Protein AF-A0A2J7VE78-F1 (afdb_monomer_lite)

pLDDT: mean 74.03, std 18.69, range [26.06, 95.62]

Secondary structure (DSSP, 8-state):
--------SS-S-S--PPPHHHHHHHHHTT--TT-EEEEEHHHH-STTT-TTTEEEE--SS--EEEE-EEESSSEEEEE-EEETTEEEEEEEEEE--TT-TT--EEEEEEESTT---TTSEEEGGG--HHHHHHHHH-HHHHTT-HHHHHHHHHHHHHHHHHHHHHHHHHHHHHHHHHHTTSS-HHHHHHHHHHHHHHHHHHTTTPPPPPTT-HHHHHHHHHHHHHHHS-HHHHHHHHHHHHHHTT--EEEEEEETTTEEEEEEPPPGGG---SSS---EEEEEEEEEESEEEEEEEEEEE-BSS--TTEEEEEE-GGGGGG-BSS--SS-HHHHHHHHHHHHHHHHHHHHHB-STTT-B-TTHHHHHHHHHHHHHHT--SSS--EEEEEEEEEEEEEEEEEETTTTEEEEEEEEEEEEEEEHHHHHHHHS-HHHHHHHHHHHHHH-S-HHHHHHHHHSPPPTT-SSSSTTS-SEEEEEEGGGS-S-SSEEEEE------S-SS----------HHHHHHHHHHTT--SS--S--PPPS-EEE-GGG--SS-THHHHHHHTTSSS--

Structure (mmCIF, N/CA/C/O backbone):
data_AF-A0A2J7VE78-F1
#
_entry.id   AF-A0A2J7VE78-F1
#
loop_
_atom_site.group_PDB
_atom_site.id
_atom_site.type_symbol
_atom_site.label_atom_id
_atom_site.label_alt_id
_atom_site.label_comp_id
_atom_site.label_asym_id
_atom_site.label_entity_id
_atom_site.label_seq_id
_atom_site.pdbx_PDB_ins_code
_atom_site.Cartn_x
_atom_site.Cartn_y
_atom_site.Cartn_z
_atom_site.occupancy
_atom_site.B_iso_or_equiv
_atom_site.auth_seq_id
_atom_site.auth_comp_id
_atom_site.auth_asym_id
_atom_site.auth_atom_id
_atom_site.pdbx_PDB_model_num
ATOM 1 N N . MET A 1 1 ? 6.097 7.146 68.932 1.00 36.12 1 MET A N 1
ATOM 2 C CA . MET A 1 1 ? 6.365 6.759 67.530 1.00 36.12 1 MET A CA 1
ATOM 3 C C . MET A 1 1 ? 5.337 5.720 67.137 1.00 36.12 1 MET A C 1
ATOM 5 O O . MET A 1 1 ? 5.307 4.661 67.744 1.00 36.12 1 MET A O 1
ATOM 9 N N . ARG A 1 2 ? 4.430 6.068 66.224 1.00 31.89 2 ARG A N 1
ATOM 10 C CA . ARG A 1 2 ? 3.389 5.168 65.722 1.00 31.89 2 ARG A CA 1
ATOM 11 C C . ARG A 1 2 ? 4.000 4.462 64.512 1.00 31.89 2 ARG A C 1
ATOM 13 O O . ARG A 1 2 ? 4.273 5.130 63.520 1.00 31.89 2 ARG A O 1
ATOM 20 N N . PHE A 1 3 ? 4.314 3.175 64.642 1.00 32.91 3 PHE A N 1
ATOM 21 C CA . PHE A 1 3 ? 4.705 2.356 63.498 1.00 32.91 3 PHE A CA 1
ATOM 22 C C . PHE A 1 3 ? 3.530 2.352 62.515 1.00 32.91 3 PHE A C 1
ATOM 24 O O . PHE A 1 3 ? 2.415 1.988 62.884 1.00 32.91 3 PHE A O 1
ATOM 31 N N . ILE A 1 4 ? 3.768 2.849 61.304 1.00 40.47 4 ILE A N 1
ATOM 32 C CA . ILE A 1 4 ? 2.880 2.632 60.164 1.00 40.47 4 ILE A CA 1
ATOM 33 C C . ILE A 1 4 ? 3.152 1.184 59.762 1.00 40.47 4 ILE A C 1
ATOM 35 O O . ILE A 1 4 ? 4.272 0.880 59.362 1.00 40.47 4 ILE A O 1
ATOM 39 N N . GLY A 1 5 ? 2.187 0.295 59.997 1.00 37.88 5 GLY A N 1
ATOM 40 C CA . GLY A 1 5 ? 2.287 -1.097 59.572 1.00 37.88 5 GLY A CA 1
ATOM 41 C C . GLY A 1 5 ? 2.373 -1.170 58.051 1.00 37.88 5 GLY A C 1
ATOM 42 O O . GLY A 1 5 ? 1.597 -0.507 57.360 1.00 37.88 5 GLY A O 1
ATOM 43 N N . ASP A 1 6 ? 3.344 -1.935 57.557 1.00 41.72 6 ASP A N 1
ATOM 44 C CA . ASP A 1 6 ? 3.349 -2.463 56.197 1.00 41.72 6 ASP A CA 1
ATOM 45 C C . ASP A 1 6 ? 2.152 -3.414 56.059 1.00 41.72 6 ASP A C 1
ATOM 47 O O . ASP A 1 6 ? 2.233 -4.588 56.413 1.00 41.72 6 ASP A O 1
ATOM 51 N N . ASP A 1 7 ? 1.025 -2.890 55.577 1.00 37.84 7 ASP A N 1
ATOM 52 C CA . ASP A 1 7 ? -0.071 -3.705 55.054 1.00 37.84 7 ASP A CA 1
ATOM 53 C C . ASP A 1 7 ? 0.293 -4.114 53.613 1.00 37.84 7 ASP A C 1
ATOM 55 O O . ASP A 1 7 ? -0.088 -3.461 52.635 1.00 37.84 7 ASP A O 1
ATOM 59 N N . GLU A 1 8 ? 1.096 -5.172 53.488 1.00 49.47 8 GLU A N 1
ATOM 60 C CA . GLU A 1 8 ? 1.245 -5.944 52.251 1.00 49.47 8 GLU A CA 1
ATOM 61 C C . GLU A 1 8 ? 0.216 -7.089 52.181 1.00 49.47 8 GLU A C 1
ATOM 63 O O . GLU A 1 8 ? -0.325 -7.536 53.187 1.00 49.47 8 GLU A O 1
ATOM 68 N N . GLU A 1 9 ? 0.001 -7.562 50.949 1.00 41.97 9 GLU A N 1
ATOM 69 C CA . GLU A 1 9 ? -0.785 -8.737 50.539 1.00 41.97 9 GLU A CA 1
ATOM 70 C C . GLU A 1 9 ? -2.321 -8.574 50.466 1.00 41.97 9 GLU A C 1
ATOM 72 O O . GLU A 1 9 ? -3.096 -9.035 51.293 1.00 41.97 9 GLU A O 1
ATOM 77 N N . GLY A 1 10 ? -2.796 -8.023 49.340 1.00 43.53 10 GLY A N 1
ATOM 78 C CA . GLY A 1 10 ? -4.002 -8.567 48.696 1.00 43.53 10 GLY A CA 1
ATOM 79 C C . GLY A 1 10 ? -5.384 -8.075 49.137 1.00 43.53 10 GLY A C 1
ATOM 80 O O . GLY A 1 10 ? -6.370 -8.648 48.677 1.00 43.53 10 GLY A O 1
ATOM 81 N N . THR A 1 11 ? -5.530 -7.018 49.935 1.00 38.72 11 THR A N 1
ATOM 82 C CA . THR A 1 11 ? -6.878 -6.569 50.333 1.00 38.72 11 THR A CA 1
ATOM 83 C C . THR A 1 11 ? -7.026 -5.063 50.442 1.00 38.72 11 THR A C 1
ATOM 85 O O . THR A 1 11 ? -6.631 -4.458 51.426 1.00 38.72 11 THR A O 1
ATOM 88 N N . LEU A 1 12 ? -7.749 -4.489 49.486 1.00 39.03 12 LEU A N 1
ATOM 89 C CA . LEU A 1 12 ? -9.033 -3.853 49.782 1.00 39.03 12 LEU A CA 1
ATOM 90 C C . LEU A 1 12 ? -9.912 -4.080 48.543 1.00 39.03 12 LEU A C 1
ATOM 92 O O . LEU A 1 12 ? -9.802 -3.362 47.560 1.00 39.03 12 LEU A O 1
ATOM 96 N N . ILE A 1 13 ? -10.668 -5.184 48.580 1.00 44.59 13 ILE A N 1
ATOM 97 C CA . ILE A 1 13 ? -11.798 -5.585 47.717 1.00 44.59 13 ILE A CA 1
ATOM 98 C C . ILE A 1 13 ? -12.078 -4.606 46.556 1.00 44.59 13 ILE A C 1
ATOM 100 O O . ILE A 1 13 ? -12.764 -3.603 46.737 1.00 44.59 13 ILE A O 1
ATOM 104 N N . GLY A 1 14 ? -11.576 -4.908 45.354 1.00 44.06 14 GLY A N 1
ATOM 105 C CA . GLY A 1 14 ? -11.872 -4.119 44.155 1.00 44.06 14 GLY A CA 1
ATOM 106 C C . GLY A 1 14 ? -10.976 -4.470 42.967 1.00 44.06 14 GLY A C 1
ATOM 107 O O . GLY A 1 14 ? -9.796 -4.157 42.983 1.00 44.06 14 GLY A O 1
ATOM 108 N N . GLU A 1 15 ? -11.557 -5.131 41.961 1.00 52.72 15 GLU A N 1
ATOM 109 C CA . GLU A 1 15 ? -11.035 -5.388 40.603 1.00 52.72 15 GLU A CA 1
ATOM 110 C C . GLU A 1 15 ? -9.546 -5.782 40.466 1.00 52.72 15 GLU A C 1
ATOM 112 O O . GLU A 1 15 ? -8.648 -4.943 40.402 1.00 52.72 15 GLU A O 1
ATOM 117 N N . SER A 1 16 ? -9.284 -7.084 40.278 1.00 60.72 16 SER A N 1
ATOM 118 C CA . SER A 1 16 ? -7.997 -7.566 39.756 1.00 60.72 16 SER A CA 1
ATOM 119 C C . SER A 1 16 ? -7.818 -7.069 38.315 1.00 60.72 16 SER A C 1
ATOM 121 O O . SER A 1 16 ? -8.418 -7.603 37.382 1.00 60.72 16 SER A O 1
ATOM 123 N N . ARG A 1 17 ? -7.045 -5.991 38.132 1.00 76.88 17 ARG A N 1
ATOM 124 C CA . ARG A 1 17 ? -6.697 -5.441 36.812 1.00 76.88 17 ARG A CA 1
ATOM 125 C C . ARG A 1 17 ? -5.350 -5.992 36.325 1.00 76.88 17 ARG A C 1
ATOM 127 O O . ARG A 1 17 ? -4.482 -6.262 37.157 1.00 76.88 17 ARG A O 1
ATOM 134 N N . PRO A 1 18 ? -5.139 -6.121 34.999 1.00 81.81 18 PRO A N 1
ATOM 135 C CA . PRO A 1 18 ? -3.896 -6.662 34.459 1.00 81.81 18 PRO A CA 1
ATOM 136 C C . PRO A 1 18 ? -2.658 -5.838 34.851 1.00 81.81 18 PRO A C 1
ATOM 138 O O . PRO A 1 18 ? -2.768 -4.612 35.029 1.00 81.81 18 PRO A O 1
ATOM 141 N N . PRO A 1 19 ? -1.469 -6.473 34.904 1.00 81.56 19 PRO A N 1
ATOM 142 C CA . PRO A 1 19 ? -0.195 -5.781 35.028 1.00 81.56 19 PRO A CA 1
ATOM 143 C C . PRO A 1 19 ? -0.058 -4.663 33.998 1.00 81.56 19 PRO A C 1
ATOM 145 O O . PRO A 1 19 ? -0.475 -4.780 32.845 1.00 81.56 19 PRO A O 1
ATOM 148 N N . PHE A 1 20 ? 0.565 -3.565 34.412 1.00 78.38 20 PHE A N 1
ATOM 149 C CA . PHE A 1 20 ? 0.588 -2.327 33.641 1.00 78.38 20 PHE A CA 1
ATOM 150 C C . PHE A 1 20 ? 1.106 -2.490 32.194 1.00 78.38 20 PHE A C 1
ATOM 152 O O . PHE A 1 20 ? 0.492 -1.969 31.263 1.00 78.38 20 PHE A O 1
ATOM 159 N N . HIS A 1 21 ? 2.209 -3.216 31.982 1.00 79.31 21 HIS A N 1
ATOM 160 C CA . HIS A 1 21 ? 2.765 -3.417 30.639 1.00 79.31 21 HIS A CA 1
ATOM 161 C C . HIS A 1 21 ? 1.856 -4.244 29.733 1.00 79.31 21 HIS A C 1
ATOM 163 O O . HIS A 1 21 ? 1.719 -3.921 28.554 1.00 79.31 21 HIS A O 1
ATOM 169 N N . GLU A 1 22 ? 1.221 -5.275 30.283 1.00 82.50 22 GLU A N 1
ATOM 170 C CA . GLU A 1 22 ? 0.269 -6.106 29.548 1.00 82.50 22 GLU A CA 1
ATOM 171 C C . GLU A 1 22 ? -0.971 -5.299 29.183 1.00 82.50 22 GLU A C 1
ATOM 173 O O . GLU A 1 22 ? -1.402 -5.317 28.030 1.00 82.50 22 GLU A O 1
ATOM 178 N N . TRP A 1 23 ? -1.482 -4.505 30.129 1.00 86.69 23 TRP A N 1
ATOM 179 C CA . TRP A 1 23 ? -2.585 -3.593 29.865 1.00 86.69 23 TRP A CA 1
ATOM 180 C C . TRP A 1 23 ? -2.217 -2.603 28.759 1.00 86.69 23 TRP A C 1
ATOM 182 O O . TRP A 1 23 ? -2.914 -2.542 27.751 1.00 86.69 23 TRP A O 1
ATOM 192 N N . LEU A 1 24 ? -1.100 -1.881 28.873 1.00 85.12 24 LEU A N 1
ATOM 193 C CA . LEU A 1 24 ? -0.709 -0.876 27.882 1.00 85.12 24 LEU A CA 1
ATOM 194 C C . LEU A 1 24 ? -0.506 -1.481 26.491 1.00 85.12 24 LEU A C 1
ATOM 196 O O . LEU A 1 24 ? -0.973 -0.911 25.503 1.00 85.12 24 LEU A O 1
ATOM 200 N N . LYS A 1 25 ? 0.149 -2.643 26.419 1.00 83.81 25 LYS A N 1
ATOM 201 C CA . LYS A 1 25 ? 0.309 -3.391 25.172 1.00 83.81 25 LYS A CA 1
ATOM 202 C C . LYS A 1 25 ? -1.056 -3.730 24.577 1.00 83.81 25 LYS A C 1
ATOM 204 O O . LYS A 1 25 ? -1.312 -3.335 23.448 1.00 83.81 25 LYS A O 1
ATOM 209 N N . SER A 1 26 ? -1.966 -4.301 25.370 1.00 82.81 26 SER A N 1
ATOM 210 C CA . SER A 1 26 ? -3.315 -4.649 24.905 1.00 82.81 26 SER A CA 1
ATOM 211 C C . SER A 1 26 ? -4.102 -3.446 24.374 1.00 82.81 26 SER A C 1
ATOM 213 O O . SER A 1 26 ? -4.877 -3.586 23.436 1.00 82.81 26 SER A O 1
ATOM 215 N N . ARG A 1 27 ? -3.898 -2.239 24.927 1.00 87.12 27 ARG A N 1
ATOM 216 C CA . ARG A 1 27 ? -4.541 -1.008 24.430 1.00 87.12 27 ARG A CA 1
ATOM 217 C C . ARG A 1 27 ? -3.908 -0.509 23.141 1.00 87.12 27 ARG A C 1
ATOM 219 O O . ARG A 1 27 ? -4.622 -0.067 22.244 1.00 87.12 27 ARG A O 1
ATOM 226 N N . ASN A 1 28 ? -2.589 -0.603 23.030 1.00 88.31 28 ASN A N 1
ATOM 227 C CA . ASN A 1 28 ? -1.868 -0.256 21.813 1.00 88.31 28 ASN A CA 1
ATOM 228 C C . ASN A 1 28 ? -2.028 -1.309 20.701 1.00 88.31 28 ASN A C 1
ATOM 230 O O . ASN A 1 28 ? -1.838 -0.961 19.542 1.00 88.31 28 ASN A O 1
ATOM 234 N N . ASP A 1 29 ? -2.463 -2.536 20.996 1.00 83.31 29 ASP A N 1
ATOM 235 C CA . ASP A 1 29 ? -2.805 -3.542 19.977 1.00 83.31 29 ASP A CA 1
ATOM 236 C C . ASP A 1 29 ? -4.039 -3.134 19.142 1.00 83.31 29 ASP A C 1
ATOM 238 O O . ASP A 1 29 ? -4.187 -3.555 17.996 1.00 83.31 29 ASP A O 1
ATOM 242 N N . TYR A 1 30 ? -4.881 -2.226 19.654 1.00 82.00 30 TYR A N 1
ATOM 243 C CA . TYR A 1 30 ? -5.968 -1.593 18.888 1.00 82.00 30 TYR A CA 1
ATOM 244 C C . TYR A 1 30 ? -5.485 -0.484 17.937 1.00 82.00 30 TYR A C 1
ATOM 246 O O . TYR A 1 30 ? -6.305 0.178 17.293 1.00 82.00 30 TYR A O 1
ATOM 254 N N . LEU A 1 31 ? -4.177 -0.224 17.856 1.00 86.00 31 LEU A N 1
ATOM 255 C CA . LEU A 1 31 ? -3.620 0.810 16.993 1.00 86.00 31 LEU A CA 1
ATOM 256 C C . LEU A 1 31 ? -3.792 0.439 15.518 1.00 86.00 31 LEU A C 1
ATOM 258 O O . LEU A 1 31 ? -3.285 -0.568 15.029 1.00 86.00 31 LEU A O 1
ATOM 262 N N . GLN A 1 32 ? -4.468 1.310 14.780 1.00 82.50 32 GLN A N 1
ATOM 263 C CA . GLN A 1 32 ? -4.805 1.112 13.379 1.00 82.50 32 GLN A CA 1
ATOM 264 C C . GLN A 1 32 ? -4.636 2.426 12.608 1.00 82.50 32 GLN A C 1
ATOM 266 O O . GLN A 1 32 ? -4.547 3.512 13.181 1.00 82.50 32 GLN A O 1
ATOM 271 N N . SER A 1 33 ? -4.591 2.370 11.274 1.00 82.69 33 SER A N 1
ATOM 272 C CA . SER A 1 33 ? -4.595 3.608 10.485 1.00 82.69 33 SER A CA 1
ATOM 273 C C . SER A 1 33 ? -5.920 4.348 10.671 1.00 82.69 33 SER A C 1
ATOM 275 O O . SER A 1 33 ? -6.989 3.811 10.393 1.00 82.69 33 SER A O 1
ATOM 277 N N . GLY A 1 34 ? -5.818 5.612 11.071 1.00 84.31 34 GLY A N 1
ATOM 278 C CA . GLY A 1 34 ? -6.928 6.482 11.426 1.00 84.31 34 GLY A CA 1
ATOM 279 C C . GLY A 1 34 ? -7.199 6.555 12.927 1.00 84.31 34 GLY A C 1
ATOM 280 O O . GLY A 1 34 ? -7.956 7.437 13.328 1.00 84.31 34 GLY A O 1
ATOM 281 N N . SER A 1 35 ? -6.579 5.693 13.741 1.00 87.38 35 SER A N 1
ATOM 282 C CA . SER A 1 35 ? -6.639 5.792 15.201 1.00 87.38 35 SER A CA 1
ATOM 283 C C . SER A 1 35 ? -6.000 7.085 15.691 1.00 87.38 35 SER A C 1
ATOM 285 O O . SER A 1 35 ? -5.068 7.621 15.076 1.00 87.38 35 SER A O 1
ATOM 287 N N . ARG A 1 36 ? -6.477 7.556 16.838 1.00 92.69 36 ARG A N 1
ATOM 288 C CA . ARG A 1 36 ? -5.899 8.684 17.565 1.00 92.69 36 ARG A CA 1
ATOM 289 C C . ARG A 1 36 ? -4.886 8.167 18.570 1.00 92.69 36 ARG A C 1
ATOM 291 O O . ARG A 1 36 ? -5.180 7.264 19.353 1.00 92.69 36 ARG A O 1
ATOM 298 N N . VAL A 1 37 ? -3.697 8.752 18.566 1.00 93.62 37 VAL A N 1
ATOM 299 C CA . VAL A 1 37 ? -2.634 8.415 19.518 1.00 93.62 37 VAL A CA 1
ATOM 300 C C . VAL A 1 37 ? -2.169 9.676 20.202 1.00 93.62 37 VAL A C 1
ATOM 302 O O . VAL A 1 37 ? -1.957 10.691 19.540 1.00 93.62 37 VAL A O 1
ATOM 305 N N . LEU A 1 38 ? -1.950 9.601 21.508 1.00 93.50 38 LEU A N 1
ATOM 306 C CA . LEU A 1 38 ? -1.127 10.584 22.190 1.00 93.50 38 LEU A CA 1
ATOM 307 C C . LEU A 1 38 ? 0.327 10.136 22.081 1.00 93.50 38 LEU A C 1
ATOM 309 O O . LEU A 1 38 ? 0.698 9.099 22.630 1.00 93.50 38 LEU A O 1
ATOM 313 N N . ALA A 1 39 ? 1.132 10.898 21.348 1.00 92.88 39 ALA A N 1
ATOM 314 C CA . ALA A 1 39 ? 2.550 10.632 21.160 1.00 92.88 39 ALA A CA 1
ATOM 315 C C . ALA A 1 39 ? 3.372 11.442 22.165 1.00 92.88 39 ALA A C 1
ATOM 317 O O . ALA A 1 39 ? 3.166 12.646 22.294 1.00 92.88 39 ALA A O 1
ATOM 318 N N . PHE A 1 40 ? 4.316 10.800 22.851 1.00 91.06 40 PHE A N 1
ATOM 319 C CA . PHE A 1 40 ? 5.294 11.431 23.735 1.00 91.06 40 PHE A CA 1
ATOM 320 C C . PHE A 1 40 ? 6.691 11.332 23.118 1.00 91.06 40 PHE A C 1
ATOM 322 O O . PHE A 1 40 ? 7.392 10.322 23.225 1.00 91.06 40 PHE A O 1
ATOM 329 N N . TYR A 1 41 ? 7.092 12.404 22.438 1.00 91.06 41 TYR A N 1
ATOM 330 C CA . TYR A 1 41 ? 8.260 12.425 21.562 1.00 91.06 41 TYR A CA 1
ATOM 331 C C . TYR A 1 41 ? 9.609 12.171 22.246 1.00 91.06 41 TYR A C 1
ATOM 333 O O . TYR A 1 41 ? 10.440 11.525 21.604 1.00 91.06 41 TYR A O 1
ATOM 341 N N . PRO A 1 42 ? 9.853 12.569 23.514 1.00 87.00 42 PRO A N 1
ATOM 342 C CA . PRO A 1 42 ? 11.105 12.238 24.196 1.00 87.00 42 PRO A CA 1
ATOM 343 C C . PRO A 1 42 ? 11.416 10.735 24.234 1.00 87.00 42 PRO A C 1
ATOM 345 O O . PRO A 1 42 ? 12.582 10.362 24.215 1.00 87.00 42 PRO A O 1
ATOM 348 N N . ASN A 1 43 ? 10.386 9.880 24.220 1.00 86.62 43 ASN A N 1
ATOM 349 C CA . ASN A 1 43 ? 10.532 8.420 24.200 1.00 86.62 43 ASN A CA 1
ATOM 350 C C . ASN A 1 43 ? 10.291 7.798 22.813 1.00 86.62 43 ASN A C 1
ATOM 352 O O . ASN A 1 43 ? 10.457 6.592 22.643 1.00 86.62 43 ASN A O 1
ATOM 356 N N . LEU A 1 44 ? 9.855 8.602 21.841 1.00 89.62 44 LEU A N 1
ATOM 357 C CA . LEU A 1 44 ? 9.478 8.165 20.496 1.00 89.62 44 LEU A CA 1
ATOM 358 C C . LEU A 1 44 ? 10.502 8.535 19.438 1.00 89.62 44 LEU A C 1
ATOM 360 O O . LEU A 1 44 ? 10.487 7.906 18.394 1.00 89.62 44 LEU A O 1
ATOM 364 N N . LEU A 1 45 ? 11.339 9.550 19.647 1.00 89.88 45 LEU A N 1
ATOM 365 C CA . LEU A 1 45 ? 12.335 9.992 18.671 1.00 89.88 45 LEU A CA 1
ATOM 366 C C . LEU A 1 45 ? 13.659 9.253 18.880 1.00 89.88 45 LEU A C 1
ATOM 368 O O . LEU A 1 45 ? 14.531 9.733 19.603 1.00 89.88 45 LEU A O 1
ATOM 372 N N . THR A 1 46 ? 13.813 8.113 18.209 1.00 90.25 46 THR A N 1
ATOM 373 C CA . THR A 1 46 ? 15.055 7.324 18.143 1.00 90.25 46 THR A CA 1
ATOM 374 C C . THR A 1 46 ? 15.495 7.163 16.689 1.00 90.25 46 THR A C 1
ATOM 376 O O . THR A 1 46 ? 14.733 7.475 15.766 1.00 90.25 46 THR A O 1
ATOM 379 N N . ALA A 1 47 ? 16.711 6.663 16.447 1.00 89.25 47 ALA A N 1
ATOM 380 C CA . ALA A 1 47 ? 17.183 6.421 15.079 1.00 89.25 47 ALA A CA 1
ATOM 381 C C . ALA A 1 47 ? 16.329 5.386 14.313 1.00 89.25 47 ALA A C 1
ATOM 383 O O . ALA A 1 47 ? 16.246 5.448 13.088 1.00 89.25 47 ALA A O 1
ATOM 384 N N . LYS A 1 48 ? 15.666 4.459 15.023 1.00 88.50 48 LYS A N 1
ATOM 385 C CA . LYS A 1 48 ? 14.797 3.425 14.429 1.00 88.50 48 LYS A CA 1
ATOM 386 C C . LYS A 1 48 ? 13.421 3.967 14.051 1.00 88.50 48 LYS A C 1
ATOM 388 O O . LYS A 1 48 ? 12.908 3.675 12.975 1.00 88.50 48 LYS A O 1
ATOM 393 N N . THR A 1 49 ? 12.812 4.741 14.942 1.00 91.19 49 THR A N 1
ATOM 394 C CA . THR A 1 49 ? 11.449 5.251 14.761 1.00 91.19 49 THR A CA 1
ATOM 395 C C . THR A 1 49 ? 11.417 6.507 13.897 1.00 91.19 49 THR A C 1
ATOM 397 O O . THR A 1 49 ? 10.459 6.698 13.154 1.00 91.19 49 THR A O 1
ATOM 400 N N . ALA A 1 50 ? 12.444 7.359 13.970 1.00 92.25 50 ALA A N 1
ATOM 401 C CA . ALA A 1 50 ? 12.502 8.658 13.303 1.00 92.25 50 ALA A CA 1
ATOM 402 C C . ALA A 1 50 ? 13.905 8.943 12.720 1.00 92.25 50 ALA A C 1
ATOM 404 O O . ALA A 1 50 ? 14.591 9.872 13.169 1.00 92.25 50 ALA A O 1
ATOM 405 N N . PRO A 1 51 ? 14.337 8.199 11.682 1.00 89.62 51 PRO A N 1
ATOM 406 C CA . PRO A 1 51 ? 15.681 8.320 11.101 1.00 89.62 51 PRO A CA 1
ATOM 407 C C . PRO A 1 51 ? 15.977 9.703 10.495 1.00 89.62 51 PRO A C 1
ATOM 409 O O . PRO A 1 51 ? 17.132 10.086 10.327 1.00 89.62 51 PRO A O 1
ATOM 412 N N . SER A 1 52 ? 14.946 10.499 10.185 1.00 87.88 52 SER A N 1
ATOM 413 C CA . SER A 1 52 ? 15.106 11.892 9.746 1.00 87.88 52 SER A CA 1
ATOM 414 C C . SER A 1 52 ? 15.475 12.860 10.878 1.00 87.88 52 SER A C 1
ATOM 416 O O . SER A 1 52 ? 15.915 13.977 10.608 1.00 87.88 52 SER A O 1
ATOM 418 N N . CYS A 1 53 ? 15.262 12.470 12.138 1.00 89.88 53 CYS A N 1
ATOM 419 C CA . CYS A 1 53 ? 15.493 13.298 13.327 1.00 89.88 53 CYS A CA 1
ATOM 420 C C . CYS A 1 53 ? 16.676 12.821 14.168 1.00 89.88 53 CYS A C 1
ATOM 422 O O . CYS A 1 53 ? 17.263 13.618 14.906 1.00 89.88 53 CYS A O 1
ATOM 424 N N . ARG A 1 54 ? 16.996 11.528 14.100 1.00 90.88 54 ARG A N 1
ATOM 425 C CA . ARG A 1 54 ? 18.065 10.882 14.858 1.00 90.88 54 ARG A CA 1
ATOM 426 C C . ARG A 1 54 ? 18.885 10.011 13.924 1.00 90.88 54 ARG A C 1
ATOM 428 O O . ARG A 1 54 ? 18.317 9.243 13.153 1.00 90.88 54 ARG A O 1
ATOM 435 N N . LYS A 1 55 ? 20.209 10.112 14.006 1.00 87.44 55 LYS A N 1
ATOM 436 C CA . LYS A 1 55 ? 21.122 9.268 13.231 1.00 87.44 55 LYS A CA 1
ATOM 437 C C . LYS A 1 55 ? 22.034 8.503 14.174 1.00 87.44 55 LYS A C 1
ATOM 439 O O . LYS A 1 55 ? 22.690 9.115 15.009 1.00 87.44 55 LYS A O 1
ATOM 444 N N . LEU A 1 56 ? 22.064 7.182 14.034 1.00 86.44 56 LEU A N 1
ATOM 445 C CA . LEU A 1 56 ? 22.985 6.333 14.779 1.00 86.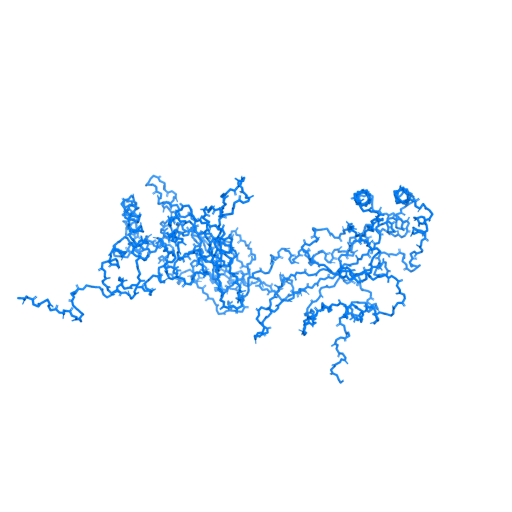44 56 LEU A CA 1
ATOM 446 C C . LEU A 1 56 ? 24.350 6.345 14.085 1.00 86.44 56 LEU A C 1
ATOM 448 O O . LEU A 1 56 ? 24.437 6.117 12.875 1.00 86.44 56 LEU A O 1
ATOM 452 N N . HIS A 1 57 ? 25.399 6.619 14.850 1.00 83.88 57 HIS A N 1
ATOM 453 C CA . HIS A 1 57 ? 26.783 6.549 14.400 1.00 83.88 57 HIS A CA 1
ATOM 454 C C . HIS A 1 57 ? 27.484 5.406 15.121 1.00 83.88 57 HIS A C 1
ATOM 456 O O . HIS A 1 57 ? 27.456 5.334 16.350 1.00 83.88 57 HIS A O 1
ATOM 462 N N . TYR A 1 58 ? 28.133 4.545 14.341 1.00 82.88 58 TYR A N 1
ATOM 463 C CA . TYR A 1 58 ? 28.926 3.435 14.854 1.00 82.88 58 TYR A CA 1
ATOM 464 C C . TYR A 1 58 ? 30.360 3.911 15.074 1.00 82.88 58 TYR A C 1
ATOM 466 O O . TYR A 1 58 ? 31.075 4.230 14.121 1.00 82.88 58 TYR A O 1
ATOM 474 N N . GLY A 1 59 ? 30.747 4.038 16.340 1.00 75.94 59 GLY A N 1
ATOM 475 C CA . GLY A 1 59 ? 32.080 4.474 16.747 1.00 75.94 59 GLY A CA 1
ATOM 476 C C . GLY A 1 59 ? 32.991 3.291 17.066 1.00 75.94 59 GLY A C 1
ATOM 477 O O . GLY A 1 59 ? 32.524 2.203 17.379 1.00 75.94 59 GLY A O 1
ATOM 478 N N . SER A 1 60 ? 34.308 3.510 17.053 1.00 70.06 60 SER A N 1
ATOM 479 C CA . SER A 1 60 ? 35.280 2.479 17.449 1.00 70.06 60 SER A CA 1
ATOM 480 C C . SER A 1 60 ? 35.238 2.132 18.944 1.00 70.06 60 SER A C 1
ATOM 482 O O . SER A 1 60 ? 35.687 1.056 19.325 1.00 70.06 60 SER A O 1
ATOM 484 N N . SER A 1 61 ? 34.716 3.026 19.793 1.00 74.44 61 SER A N 1
ATOM 485 C CA . SER A 1 61 ? 34.629 2.837 21.250 1.00 74.44 61 SER A CA 1
ATOM 486 C C . SER A 1 61 ? 33.198 2.755 21.785 1.00 74.44 61 SER A C 1
ATOM 488 O O . SER A 1 61 ? 32.957 2.052 22.765 1.00 74.44 61 SER A O 1
ATOM 490 N N . ARG A 1 62 ? 32.247 3.474 21.176 1.00 78.00 62 ARG A N 1
ATOM 491 C CA . ARG A 1 62 ? 30.829 3.438 21.545 1.00 78.00 62 ARG A CA 1
ATOM 492 C C . ARG A 1 62 ? 29.959 3.993 20.422 1.00 78.00 62 ARG A C 1
ATOM 494 O O . ARG A 1 62 ? 30.300 5.009 19.814 1.00 78.00 62 ARG A O 1
ATOM 501 N N . ASP A 1 63 ? 28.804 3.373 20.233 1.00 83.94 63 ASP A N 1
ATOM 502 C CA . ASP A 1 63 ? 27.736 3.912 19.399 1.00 83.94 63 ASP A CA 1
ATOM 503 C C . ASP A 1 63 ? 27.088 5.128 20.068 1.00 83.94 63 ASP A C 1
ATOM 505 O O . ASP A 1 63 ? 26.890 5.168 21.290 1.00 83.94 63 ASP A O 1
ATOM 509 N N . TRP A 1 64 ? 26.734 6.130 19.272 1.00 81.94 64 TRP A N 1
ATOM 510 C CA . TRP A 1 64 ? 26.041 7.317 19.764 1.00 81.94 64 TRP A CA 1
ATOM 511 C C . TRP A 1 64 ? 25.008 7.810 18.752 1.00 81.94 64 TRP A C 1
ATOM 513 O O . TRP A 1 64 ? 25.146 7.613 17.545 1.00 81.94 64 TRP A O 1
ATOM 523 N N . GLU A 1 65 ? 23.948 8.444 19.252 1.00 84.19 65 GLU A N 1
ATOM 524 C CA . GLU A 1 65 ? 22.896 9.018 18.414 1.00 84.19 65 GLU A CA 1
ATOM 525 C C . GLU A 1 65 ? 23.053 10.536 18.292 1.00 84.19 65 GLU A C 1
ATOM 527 O O . GLU A 1 65 ? 23.109 11.263 19.286 1.00 84.19 65 GLU A O 1
ATOM 532 N N . GLU A 1 66 ? 23.075 11.028 17.057 1.00 85.69 66 GLU A N 1
ATOM 533 C CA . GLU A 1 66 ? 23.064 12.452 16.748 1.00 85.69 66 GLU A CA 1
ATOM 534 C C . GLU A 1 66 ? 21.630 12.977 16.639 1.00 85.69 66 GLU A C 1
ATOM 536 O O . GLU A 1 66 ? 20.806 12.438 15.895 1.00 85.69 66 GLU A O 1
ATOM 541 N N . SER A 1 67 ? 21.335 14.073 17.343 1.00 87.12 67 SER A N 1
ATOM 542 C CA . SER A 1 67 ? 20.059 14.792 17.248 1.00 87.12 67 SER A CA 1
ATOM 543 C C . SER A 1 67 ? 20.097 15.805 16.100 1.00 87.12 67 SER A C 1
ATOM 545 O O . SER A 1 67 ? 20.666 16.887 16.234 1.00 87.12 67 SER A O 1
ATOM 547 N N . LEU A 1 68 ? 19.479 15.456 14.967 1.00 88.00 68 LEU A N 1
ATOM 548 C CA . LEU A 1 68 ? 19.405 16.305 13.770 1.00 88.00 68 LEU A CA 1
ATOM 549 C C . LEU A 1 68 ? 18.240 17.303 13.827 1.00 88.00 68 LEU A C 1
ATOM 551 O O . LEU A 1 68 ? 18.323 18.402 13.273 1.00 88.00 68 LEU A O 1
ATOM 555 N N . ALA A 1 69 ? 17.146 16.920 14.486 1.00 89.56 69 ALA A N 1
ATOM 556 C CA . ALA A 1 69 ? 15.948 17.739 14.628 1.00 89.56 69 ALA A CA 1
ATOM 557 C C . ALA A 1 69 ? 15.199 17.435 15.933 1.00 89.56 69 ALA A C 1
ATOM 559 O O . ALA A 1 69 ? 15.298 16.328 16.466 1.00 89.56 69 ALA A O 1
ATOM 560 N N . GLU A 1 70 ? 14.433 18.400 16.437 1.00 90.25 70 GLU A N 1
ATOM 561 C CA . GLU A 1 70 ? 13.658 18.277 17.677 1.00 90.25 70 GLU A CA 1
ATOM 562 C C . GLU A 1 70 ? 12.204 18.708 17.502 1.00 90.25 70 GLU A C 1
ATOM 564 O O . GLU A 1 70 ? 11.922 19.600 16.703 1.00 90.25 70 GLU A O 1
ATOM 569 N N . PRO A 1 71 ? 11.264 18.069 18.213 1.00 91.75 71 PRO A N 1
ATOM 570 C CA . PRO A 1 71 ? 9.855 18.402 18.112 1.00 91.75 71 PRO A CA 1
ATOM 571 C C . PRO A 1 71 ? 9.594 19.760 18.768 1.00 91.75 71 PRO A C 1
ATOM 573 O O . PRO A 1 71 ? 10.280 20.153 19.710 1.00 91.75 71 PRO A O 1
ATOM 576 N N . LEU A 1 72 ? 8.589 20.482 18.274 1.00 90.00 72 LEU A N 1
ATOM 577 C CA . LEU A 1 72 ? 8.211 21.788 18.834 1.00 90.00 72 LEU A CA 1
ATOM 578 C C . LEU A 1 72 ? 7.517 21.678 20.201 1.00 90.00 72 LEU A C 1
ATOM 580 O O . LEU A 1 72 ? 7.475 22.644 20.958 1.00 90.00 72 LEU A O 1
ATOM 584 N N . VAL A 1 73 ? 6.953 20.509 20.500 1.00 90.19 73 VAL A N 1
ATOM 585 C CA . VAL A 1 73 ? 6.249 20.189 21.745 1.00 90.19 73 VAL A CA 1
ATOM 586 C C . VAL A 1 73 ? 6.680 18.805 22.220 1.00 90.19 73 VAL A C 1
ATOM 588 O O . VAL A 1 73 ? 7.084 17.984 21.406 1.00 90.19 73 VAL A O 1
ATOM 591 N N . ASP A 1 74 ? 6.557 18.512 23.517 1.00 88.19 74 ASP A N 1
ATOM 592 C CA . ASP A 1 74 ? 6.934 17.198 24.072 1.00 88.19 74 ASP A CA 1
ATOM 593 C C . ASP A 1 74 ? 5.913 16.093 23.776 1.00 88.19 74 ASP A C 1
ATOM 595 O O . ASP A 1 74 ? 6.251 14.910 23.739 1.00 88.19 74 ASP A O 1
ATOM 599 N N . SER A 1 75 ? 4.642 16.458 23.607 1.00 89.69 75 SER A N 1
ATOM 600 C CA . SER A 1 75 ? 3.591 15.508 23.252 1.00 89.69 75 SER A CA 1
ATOM 601 C C . SER A 1 75 ? 2.476 16.166 22.474 1.00 89.69 75 SER A C 1
ATOM 603 O O . SER A 1 75 ? 2.144 17.321 22.735 1.00 89.69 75 SER A O 1
ATOM 605 N N . GLU A 1 76 ? 1.821 15.395 21.623 1.00 91.62 76 GLU A N 1
ATOM 606 C CA . GLU A 1 76 ? 0.667 15.853 20.858 1.00 91.62 76 GLU A CA 1
ATOM 607 C C . GLU A 1 76 ? -0.221 14.665 20.484 1.00 91.62 76 GLU A C 1
ATOM 609 O O . GLU A 1 76 ? 0.269 13.542 20.326 1.00 91.62 76 GLU A O 1
ATOM 614 N N . THR A 1 77 ? -1.520 14.911 20.316 1.00 92.81 77 THR A N 1
ATOM 615 C CA . THR A 1 77 ? -2.423 13.925 19.721 1.00 92.81 77 THR A CA 1
ATOM 616 C C . THR A 1 77 ? -2.244 13.926 18.207 1.00 92.81 77 THR A C 1
ATOM 618 O O . THR A 1 77 ? -2.354 14.969 17.563 1.00 92.81 77 THR A O 1
ATOM 621 N N . LYS A 1 78 ? -1.984 12.757 17.623 1.00 94.25 78 LYS A N 1
ATOM 622 C CA . LYS A 1 78 ? -1.814 12.563 16.181 1.00 94.25 78 LYS A CA 1
ATOM 623 C C . LYS A 1 78 ? -2.741 11.480 15.658 1.00 94.25 78 LYS A C 1
ATOM 625 O O . LYS A 1 78 ? -3.160 10.582 16.386 1.00 94.25 78 LYS A O 1
ATOM 630 N N . ILE A 1 79 ? -3.033 11.572 14.365 1.00 92.62 79 ILE A N 1
ATOM 631 C CA . ILE A 1 79 ? -3.759 10.543 13.630 1.00 92.62 79 ILE A CA 1
ATOM 632 C C . ILE A 1 79 ? -2.748 9.627 12.959 1.00 92.62 79 ILE A C 1
ATOM 634 O O . ILE A 1 79 ? -1.874 10.092 12.225 1.00 92.62 79 ILE A O 1
ATOM 638 N N . VAL A 1 80 ? -2.890 8.328 13.185 1.00 91.75 80 VAL A N 1
ATOM 639 C CA . VAL A 1 80 ? -2.051 7.321 12.537 1.00 91.75 80 VAL A CA 1
ATOM 640 C C . VAL A 1 80 ? -2.397 7.228 11.061 1.00 91.75 80 VAL A C 1
ATOM 642 O O . VAL A 1 80 ? -3.566 7.125 10.682 1.00 91.75 80 VAL A O 1
ATOM 645 N N . PHE A 1 81 ? -1.391 7.145 10.207 1.00 86.88 81 PHE A N 1
ATOM 646 C CA . PHE A 1 81 ? -1.563 6.723 8.824 1.00 86.88 81 PHE A CA 1
ATOM 647 C C . PHE A 1 81 ? -0.710 5.492 8.533 1.00 86.88 81 PHE A C 1
ATOM 649 O O . PHE A 1 81 ? 0.295 5.234 9.189 1.00 86.88 81 PHE A O 1
ATOM 656 N N . LYS A 1 82 ? -1.157 4.703 7.557 1.00 82.50 82 LYS A N 1
ATOM 657 C CA . LYS A 1 82 ? -0.406 3.551 7.064 1.00 82.50 82 LYS A CA 1
ATOM 658 C C . LYS A 1 82 ? 0.569 4.021 5.993 1.00 82.50 82 LYS A C 1
ATOM 660 O O . LYS A 1 82 ? 0.157 4.725 5.071 1.00 82.50 82 LYS A O 1
ATOM 665 N N . ASP A 1 83 ? 1.814 3.594 6.111 1.00 74.81 83 ASP A N 1
ATOM 666 C CA . ASP A 1 83 ? 2.866 3.813 5.125 1.00 74.81 83 ASP A CA 1
ATOM 667 C C . ASP A 1 83 ? 3.556 2.473 4.850 1.00 74.81 83 ASP A C 1
ATOM 669 O O . ASP A 1 83 ? 4.352 1.981 5.648 1.00 74.81 83 ASP A O 1
ATOM 673 N N . GLY A 1 84 ? 3.143 1.802 3.773 1.00 74.56 84 GLY A N 1
ATOM 674 C CA . GLY A 1 84 ? 3.523 0.410 3.525 1.00 74.56 84 GLY A CA 1
ATOM 675 C C . GLY A 1 84 ? 3.099 -0.517 4.674 1.00 74.56 84 GLY A C 1
ATOM 676 O O . GLY A 1 84 ? 1.905 -0.695 4.928 1.00 74.56 84 GLY A O 1
ATOM 677 N N . LYS A 1 85 ? 4.085 -1.111 5.360 1.00 67.31 85 LYS A N 1
ATOM 678 C CA . LYS A 1 85 ? 3.903 -2.007 6.521 1.00 67.31 85 LYS A CA 1
ATOM 679 C C . LYS A 1 85 ? 3.871 -1.280 7.871 1.00 67.31 85 LYS A C 1
ATOM 681 O O . LYS A 1 85 ? 3.574 -1.904 8.889 1.00 67.31 85 LYS A O 1
ATOM 686 N N . ASP A 1 86 ? 4.208 0.004 7.878 1.00 82.31 86 ASP A N 1
ATOM 687 C CA . ASP A 1 86 ? 4.421 0.778 9.091 1.00 82.31 86 ASP A CA 1
ATOM 688 C C . ASP A 1 86 ? 3.176 1.602 9.443 1.00 82.31 86 ASP A C 1
ATOM 690 O O . ASP A 1 86 ? 2.429 2.068 8.573 1.00 82.31 86 ASP A O 1
ATOM 694 N N . LEU A 1 87 ? 2.947 1.775 10.746 1.00 87.75 87 LEU A N 1
ATOM 695 C CA . LEU A 1 87 ? 1.977 2.732 11.268 1.00 87.75 87 LEU A CA 1
ATOM 696 C C . LEU A 1 87 ? 2.737 3.965 11.723 1.00 87.75 87 LEU A C 1
ATOM 698 O O . LEU A 1 87 ? 3.535 3.910 12.659 1.00 87.75 87 LEU A O 1
ATOM 702 N N . CYS A 1 88 ? 2.491 5.067 11.030 1.00 91.69 88 CYS A N 1
ATOM 703 C CA . CYS A 1 88 ? 3.270 6.280 11.161 1.00 91.69 88 CYS A CA 1
ATOM 704 C C . CYS A 1 88 ? 2.419 7.448 11.652 1.00 91.69 88 CYS A C 1
ATOM 706 O O . CYS A 1 88 ? 1.207 7.510 11.429 1.00 91.69 88 CYS A O 1
ATOM 708 N N . ILE A 1 89 ? 3.089 8.402 12.288 1.00 94.62 89 ILE A N 1
ATOM 709 C CA . ILE A 1 89 ? 2.570 9.742 12.563 1.00 94.62 89 ILE A CA 1
ATOM 710 C C . ILE A 1 89 ? 3.514 10.784 11.967 1.00 94.62 89 ILE A C 1
ATOM 712 O O . ILE A 1 89 ? 4.703 10.526 11.775 1.00 94.62 89 ILE A O 1
ATOM 716 N N . GLU A 1 90 ? 2.979 11.967 11.688 1.00 93.50 90 GLU A N 1
ATOM 717 C CA . GLU A 1 90 ? 3.763 13.126 11.269 1.00 93.50 90 GLU A CA 1
ATOM 718 C C . GLU A 1 90 ? 3.814 14.151 12.395 1.00 93.50 90 GLU A C 1
ATOM 720 O O . GLU A 1 90 ? 2.782 14.549 12.941 1.00 93.50 90 GLU A O 1
ATOM 725 N N . VAL A 1 91 ? 5.024 14.591 12.728 1.00 93.75 91 VAL A N 1
ATOM 726 C CA . VAL A 1 91 ? 5.275 15.643 13.713 1.00 93.75 91 VAL A CA 1
ATOM 727 C C . VAL A 1 91 ? 6.090 16.756 13.081 1.00 93.75 91 VAL A C 1
ATOM 729 O O . VAL A 1 91 ? 7.054 16.513 12.359 1.00 93.75 91 VAL A O 1
ATOM 732 N N . THR A 1 92 ? 5.727 17.996 13.380 1.00 93.38 92 THR A N 1
ATOM 733 C CA . THR A 1 92 ? 6.525 19.148 12.978 1.00 93.38 92 THR A CA 1
ATOM 734 C C . THR A 1 92 ? 7.734 19.274 13.901 1.00 93.38 92 THR A C 1
ATOM 736 O O . THR A 1 92 ? 7.600 19.404 15.121 1.00 93.38 92 THR A O 1
ATOM 739 N N . VAL A 1 93 ? 8.924 19.222 13.309 1.00 92.25 93 VAL A N 1
ATOM 740 C CA . VAL A 1 93 ? 10.211 19.309 14.004 1.00 92.25 93 VAL A CA 1
ATOM 741 C C . VAL A 1 93 ? 11.022 20.488 13.487 1.00 92.25 93 VAL A C 1
ATOM 743 O O . VAL A 1 93 ? 10.854 20.924 12.348 1.00 92.25 93 VAL A O 1
ATOM 746 N N . ASN A 1 94 ? 11.932 20.977 14.319 1.00 90.12 94 ASN A N 1
ATOM 747 C CA . ASN A 1 94 ? 12.896 22.012 13.997 1.00 90.12 94 ASN A CA 1
ATOM 748 C C . ASN A 1 94 ? 14.293 21.400 13.828 1.00 90.12 94 ASN A C 1
ATOM 750 O O . ASN A 1 94 ? 14.752 20.653 14.695 1.00 90.12 94 ASN A O 1
ATOM 754 N N . ARG A 1 95 ? 14.980 21.704 12.725 1.00 86.62 95 ARG A N 1
ATOM 755 C CA . ARG A 1 95 ? 16.367 21.278 12.497 1.00 86.62 95 ARG A CA 1
ATOM 756 C C . ARG A 1 95 ? 17.299 21.968 13.486 1.00 86.62 95 ARG A C 1
ATOM 758 O O . ARG A 1 95 ? 17.201 23.169 13.713 1.00 86.62 95 ARG A O 1
ATOM 765 N N . LYS A 1 96 ? 18.265 21.216 14.011 1.00 77.75 96 LYS A N 1
ATOM 766 C CA . LYS A 1 96 ? 19.319 21.750 14.888 1.00 77.75 96 LYS A CA 1
ATOM 767 C C . LYS A 1 96 ? 20.479 22.406 14.132 1.00 77.75 96 LYS A C 1
ATOM 769 O O . LYS A 1 96 ? 21.340 23.028 14.746 1.00 77.75 96 LYS A O 1
ATOM 774 N N . THR A 1 97 ? 20.545 22.266 12.809 1.00 66.88 97 THR A N 1
ATOM 775 C CA . THR A 1 97 ? 21.711 22.688 12.024 1.00 66.88 97 THR A CA 1
ATOM 776 C C . THR A 1 97 ? 21.716 24.193 11.735 1.00 66.88 97 THR A C 1
ATOM 778 O O . THR A 1 97 ? 20.779 24.726 11.152 1.00 66.88 97 THR A O 1
ATOM 781 N N . TRP A 1 98 ? 22.836 24.861 12.027 1.00 58.09 98 TRP A N 1
ATOM 782 C CA . TRP A 1 98 ? 23.044 26.302 11.790 1.00 58.09 98 TRP A CA 1
ATOM 783 C C . TRP A 1 98 ? 23.066 26.716 10.302 1.00 58.09 98 TRP A C 1
ATOM 785 O O . TRP A 1 98 ? 22.890 27.884 9.969 1.00 58.09 98 TRP A O 1
ATOM 795 N N . ARG A 1 99 ? 23.307 25.772 9.379 1.00 58.12 99 ARG A N 1
ATOM 796 C CA . ARG A 1 99 ? 23.620 26.070 7.966 1.00 58.12 99 ARG A CA 1
ATOM 797 C C . ARG A 1 99 ? 22.408 26.290 7.054 1.00 58.12 99 ARG A C 1
ATOM 799 O O . ARG A 1 99 ? 22.603 26.723 5.925 1.00 58.12 99 ARG A O 1
ATOM 806 N N . ASP A 1 100 ? 21.188 26.018 7.516 1.00 56.09 100 ASP A N 1
ATOM 807 C CA . ASP A 1 100 ? 19.997 25.966 6.653 1.00 56.09 100 ASP A CA 1
ATOM 808 C C . ASP A 1 100 ? 18.833 26.803 7.223 1.00 56.09 100 ASP A C 1
ATOM 810 O O . ASP A 1 100 ? 17.727 26.331 7.476 1.00 56.09 100 ASP A O 1
ATOM 814 N N . VAL A 1 101 ? 19.102 28.095 7.443 1.00 60.38 101 VAL A N 1
ATOM 815 C CA . VAL A 1 101 ? 18.186 29.066 8.085 1.00 60.38 101 VAL A CA 1
ATOM 816 C C . VAL A 1 101 ? 16.904 29.313 7.267 1.00 60.38 101 VAL A C 1
ATOM 818 O O . VAL A 1 101 ? 15.911 29.810 7.789 1.00 60.38 101 VAL A O 1
ATOM 821 N N . LYS A 1 102 ? 16.885 28.951 5.976 1.00 62.69 102 LYS A N 1
ATOM 822 C CA . LYS A 1 102 ? 15.766 29.255 5.066 1.00 62.69 102 LYS A CA 1
ATOM 823 C C . LYS A 1 102 ? 14.561 28.316 5.212 1.00 62.69 102 LYS A C 1
ATOM 825 O O . LYS A 1 102 ? 13.474 28.690 4.776 1.00 62.69 102 LYS A O 1
ATOM 830 N N . ARG A 1 103 ? 14.725 27.117 5.791 1.00 62.09 103 ARG A N 1
ATOM 831 C CA . ARG A 1 103 ? 13.635 26.154 6.070 1.00 62.09 103 ARG A CA 1
ATOM 832 C C . ARG A 1 103 ? 13.918 25.381 7.370 1.00 62.09 103 ARG A C 1
ATOM 834 O O . ARG A 1 103 ? 14.297 24.212 7.312 1.00 62.09 103 ARG A O 1
ATOM 841 N N . PRO A 1 104 ? 13.761 26.027 8.539 1.00 76.94 104 PRO A N 1
ATOM 842 C CA . PRO A 1 104 ? 14.124 25.426 9.822 1.00 76.94 104 PRO A CA 1
ATOM 843 C C . PRO A 1 104 ? 13.197 24.265 10.214 1.00 76.94 104 PRO A C 1
ATOM 845 O O . PRO A 1 104 ? 13.637 23.322 10.864 1.00 76.94 104 PRO A O 1
ATOM 848 N N . GLN A 1 105 ? 11.936 24.283 9.770 1.00 88.44 105 GLN A N 1
ATOM 849 C CA . GLN A 1 105 ? 10.932 23.288 10.145 1.00 88.44 105 GLN A CA 1
ATOM 850 C C . GLN A 1 105 ? 10.587 22.327 9.004 1.00 88.44 105 GLN A C 1
ATOM 852 O O . GLN A 1 105 ? 10.524 22.720 7.837 1.00 88.44 105 GLN A O 1
ATOM 857 N N . PHE A 1 106 ? 10.320 21.070 9.352 1.00 89.31 106 PHE A N 1
ATOM 858 C CA . PHE A 1 106 ? 9.765 20.066 8.444 1.00 89.31 106 PHE A CA 1
ATOM 859 C C . PHE A 1 106 ? 8.900 19.060 9.213 1.00 89.31 106 PHE A C 1
ATOM 861 O O . PHE A 1 106 ? 9.006 18.951 10.434 1.00 89.31 106 PHE A O 1
ATOM 868 N N . ASN A 1 107 ? 8.054 18.313 8.502 1.00 91.25 107 ASN A N 1
ATOM 869 C CA . ASN A 1 107 ? 7.302 17.212 9.099 1.00 91.25 107 ASN A CA 1
ATOM 870 C C . ASN A 1 107 ? 8.151 15.942 9.073 1.00 91.25 107 ASN A C 1
ATOM 872 O O . ASN A 1 107 ? 8.461 15.408 8.007 1.00 91.25 107 ASN A O 1
ATOM 876 N N . ALA A 1 108 ? 8.543 15.475 10.251 1.00 91.19 108 ALA A N 1
ATOM 877 C CA . ALA A 1 108 ? 9.205 14.200 10.424 1.00 91.19 108 ALA A CA 1
ATOM 878 C C . ALA A 1 108 ? 8.179 13.080 10.555 1.00 91.19 108 ALA A C 1
ATOM 880 O O . ALA A 1 108 ? 7.181 13.197 11.271 1.00 91.19 108 ALA A O 1
ATOM 881 N N . ARG A 1 109 ? 8.471 11.973 9.880 1.00 93.00 109 ARG A N 1
ATOM 882 C CA . ARG A 1 109 ? 7.711 10.734 9.981 1.00 93.00 109 ARG A CA 1
ATOM 883 C C . ARG A 1 109 ? 8.256 9.913 11.142 1.00 93.00 109 ARG A C 1
ATOM 885 O O . ARG A 1 109 ? 9.464 9.692 11.214 1.00 93.00 109 ARG A O 1
ATOM 892 N N . ILE A 1 110 ? 7.367 9.451 12.016 1.00 93.75 110 ILE A N 1
ATOM 893 C CA . ILE A 1 110 ? 7.716 8.553 13.117 1.00 93.75 110 ILE A CA 1
ATOM 894 C C . ILE A 1 110 ? 6.968 7.235 12.952 1.00 93.75 110 ILE A C 1
ATOM 896 O O . ILE A 1 110 ? 5.739 7.229 12.962 1.00 93.75 110 ILE A O 1
ATOM 900 N N . ASN A 1 111 ? 7.708 6.133 12.838 1.00 92.75 111 ASN A N 1
ATOM 901 C CA . ASN A 1 111 ? 7.175 4.776 12.828 1.00 92.75 111 ASN A CA 1
ATOM 902 C C . ASN A 1 111 ? 6.893 4.305 14.264 1.00 92.75 111 ASN A C 1
ATOM 904 O O . ASN A 1 111 ? 7.816 4.114 15.058 1.00 92.75 111 ASN A O 1
ATOM 908 N N . LEU A 1 112 ? 5.615 4.103 14.586 1.00 91.19 112 LEU A N 1
ATOM 909 C CA . LEU A 1 112 ? 5.154 3.666 15.905 1.00 91.19 112 LEU A CA 1
ATOM 910 C C . LEU A 1 112 ? 5.461 2.186 16.171 1.00 91.19 112 LEU A C 1
ATOM 912 O O . LEU A 1 112 ? 5.747 1.817 17.309 1.00 91.19 112 LEU A O 1
ATOM 916 N N . LEU A 1 113 ? 5.442 1.345 15.131 1.00 86.50 113 LEU A N 1
ATOM 917 C CA . LEU A 1 113 ? 5.693 -0.098 15.253 1.00 86.50 113 LEU A CA 1
ATOM 918 C C . LEU A 1 113 ? 7.176 -0.430 15.450 1.00 86.50 113 LEU A C 1
ATOM 920 O O . LEU A 1 113 ? 7.497 -1.504 15.944 1.00 86.50 113 LEU A O 1
ATOM 924 N N . ALA A 1 114 ? 8.073 0.484 15.075 1.00 85.94 114 ALA A N 1
ATOM 925 C CA . ALA A 1 114 ? 9.509 0.362 15.325 1.00 85.94 114 ALA A CA 1
ATOM 926 C C . ALA A 1 114 ? 9.918 0.815 16.740 1.00 85.94 114 ALA A C 1
ATOM 928 O O . ALA A 1 114 ? 11.106 0.814 17.067 1.00 85.94 114 ALA A O 1
ATOM 929 N N . SER A 1 115 ? 8.965 1.261 17.566 1.00 84.19 115 SER A N 1
ATOM 930 C CA . SER A 1 115 ? 9.259 1.725 18.917 1.00 84.19 115 SER A CA 1
ATOM 931 C C . SER A 1 115 ? 9.489 0.546 19.855 1.00 84.19 115 SER A C 1
ATOM 933 O O . SER A 1 115 ? 8.605 -0.275 20.072 1.00 84.19 115 SER A O 1
ATOM 935 N N . GLU A 1 116 ? 10.677 0.498 20.451 1.00 74.50 116 GLU A N 1
ATOM 936 C CA . GLU A 1 116 ? 11.021 -0.455 21.516 1.00 74.50 116 GLU A CA 1
ATOM 937 C C . GLU A 1 116 ? 10.601 0.066 22.900 1.00 74.50 116 GLU A C 1
ATOM 939 O O . GLU A 1 116 ? 10.623 -0.666 23.886 1.00 74.50 116 GLU A O 1
ATOM 944 N N . SER A 1 117 ? 10.200 1.340 22.984 1.00 72.69 117 SER A N 1
ATOM 945 C CA . SER A 1 117 ? 9.726 1.949 24.220 1.00 72.69 117 SER A CA 1
ATOM 946 C C . SER A 1 117 ? 8.245 1.673 24.414 1.00 72.69 117 SER A C 1
ATOM 948 O O . SER A 1 117 ? 7.405 2.130 23.637 1.00 72.69 117 SER A O 1
ATOM 950 N N . SER A 1 118 ? 7.901 1.033 25.530 1.00 68.88 118 SER A N 1
ATOM 951 C CA . SER A 1 118 ? 6.503 0.872 25.933 1.00 68.88 118 SER A CA 1
ATOM 952 C C . SER A 1 118 ? 5.808 2.212 26.204 1.00 68.88 118 SER A C 1
ATOM 954 O O . SER A 1 118 ? 4.591 2.254 26.248 1.00 68.88 118 SER A O 1
ATOM 956 N N . PHE A 1 119 ? 6.549 3.314 26.369 1.00 76.31 119 PHE A N 1
ATOM 957 C CA . PHE A 1 119 ? 6.030 4.612 26.822 1.00 76.31 119 PHE A CA 1
ATOM 958 C C . PHE A 1 119 ? 6.116 5.710 25.759 1.00 76.31 119 PHE A C 1
ATOM 960 O O . PHE A 1 119 ? 6.108 6.899 26.092 1.00 76.31 119 PHE A O 1
ATOM 967 N N . GLY A 1 120 ? 6.278 5.324 24.495 1.00 85.12 120 GLY A N 1
ATOM 968 C CA . GLY A 1 120 ? 6.299 6.258 23.378 1.00 85.12 120 GLY A CA 1
ATOM 969 C C . GLY A 1 120 ? 4.918 6.847 23.104 1.00 85.12 120 GLY A C 1
ATOM 970 O O . GLY A 1 120 ? 4.780 8.056 22.969 1.00 85.12 120 GLY A O 1
ATOM 971 N N . TYR A 1 121 ? 3.878 6.018 23.051 1.00 91.44 121 TYR A N 1
ATOM 972 C CA . TYR A 1 121 ? 2.535 6.441 22.656 1.00 91.44 121 TYR A CA 1
ATOM 973 C C . TYR A 1 121 ? 1.434 5.657 23.368 1.00 91.44 121 TYR A C 1
ATOM 975 O O . TYR A 1 121 ? 1.664 4.578 23.915 1.00 91.44 121 TYR A O 1
ATOM 983 N N . LEU A 1 122 ? 0.219 6.204 23.302 1.00 91.94 122 LEU A N 1
ATOM 984 C CA . LEU A 1 122 ? -1.004 5.563 23.771 1.00 91.94 122 LEU A CA 1
ATOM 985 C C . LEU A 1 122 ? -2.124 5.716 22.737 1.00 91.94 122 LEU A C 1
ATOM 987 O O . LEU A 1 122 ? -2.437 6.842 22.343 1.00 91.94 122 LEU A O 1
ATOM 991 N N . CYS A 1 123 ? -2.747 4.608 22.328 1.00 91.44 123 CYS A N 1
ATOM 992 C CA . CYS A 1 123 ? -3.975 4.627 21.533 1.00 91.44 123 CYS A CA 1
ATOM 993 C C . CYS A 1 123 ? -5.137 5.164 22.380 1.00 91.44 123 CYS A C 1
ATOM 995 O O . CYS A 1 123 ? -5.611 4.486 23.288 1.00 91.44 123 CYS A O 1
ATOM 997 N N . LEU A 1 124 ? -5.601 6.379 22.077 1.00 91.75 124 LEU A N 1
ATOM 998 C CA . LEU A 1 124 ? -6.639 7.067 22.855 1.00 91.75 124 LEU A CA 1
ATOM 999 C C . LEU A 1 124 ? -8.028 6.466 22.653 1.00 91.75 124 LEU A C 1
ATOM 1001 O O . LEU A 1 124 ? -8.896 6.612 23.501 1.00 91.75 124 LEU A O 1
ATOM 1005 N N . ASP A 1 125 ? -8.255 5.802 21.523 1.00 87.12 125 ASP A N 1
ATOM 1006 C CA . ASP A 1 125 ? -9.565 5.247 21.200 1.00 87.12 125 ASP A CA 1
ATOM 1007 C C . ASP A 1 125 ? -9.890 3.988 22.021 1.00 87.12 125 ASP A C 1
ATOM 1009 O O . ASP A 1 125 ? -11.063 3.656 22.170 1.00 87.12 125 ASP A O 1
ATOM 1013 N N . ALA A 1 126 ? -8.880 3.316 22.585 1.00 86.19 126 ALA A N 1
ATOM 1014 C CA . ALA A 1 126 ? -9.018 2.063 23.329 1.00 86.19 126 ALA A CA 1
ATOM 1015 C C . ALA A 1 126 ? -9.013 2.219 24.863 1.00 86.19 126 ALA A C 1
ATOM 1017 O O . ALA A 1 126 ? -9.087 1.208 25.566 1.00 86.19 126 ALA A O 1
ATOM 1018 N N . VAL A 1 127 ? -8.919 3.448 25.381 1.00 88.88 127 VAL A N 1
ATOM 1019 C CA . VAL A 1 127 ? -8.784 3.744 26.819 1.00 88.88 127 VAL A CA 1
ATOM 1020 C C . VAL A 1 127 ? -9.868 4.698 27.321 1.00 88.88 127 VAL A C 1
ATOM 1022 O O . VAL A 1 127 ? -10.386 5.506 26.553 1.00 88.88 127 VAL A O 1
ATOM 1025 N N . SER A 1 128 ? -10.185 4.618 28.615 1.00 88.06 128 SER A N 1
ATOM 1026 C CA . SER A 1 128 ? -11.058 5.562 29.330 1.00 88.06 128 SER A CA 1
ATOM 1027 C C . SER A 1 128 ? -10.254 6.441 30.289 1.00 88.06 128 SER A C 1
ATOM 1029 O O . SER A 1 128 ? -9.140 6.083 30.689 1.00 88.06 128 SER A O 1
ATOM 1031 N N . ALA A 1 129 ? -10.810 7.588 30.687 1.00 89.81 129 ALA A N 1
ATOM 1032 C CA . ALA A 1 129 ? -10.168 8.439 31.691 1.00 89.81 129 ALA A CA 1
ATOM 1033 C C . ALA A 1 129 ? -10.026 7.721 33.047 1.00 89.81 129 ALA A C 1
ATOM 1035 O O . ALA A 1 129 ? -8.962 7.786 33.665 1.00 89.81 129 ALA A O 1
ATOM 1036 N N . ASP A 1 130 ? -11.058 6.980 33.460 1.00 87.31 130 ASP A N 1
ATOM 1037 C CA . ASP A 1 130 ? -11.080 6.245 34.731 1.00 87.31 130 ASP A CA 1
ATOM 1038 C C . ASP A 1 130 ? -9.995 5.158 34.792 1.00 87.31 130 ASP A C 1
ATOM 1040 O O . ASP A 1 130 ? -9.318 5.007 35.813 1.00 87.31 130 ASP A O 1
ATOM 1044 N N . ASP A 1 131 ? -9.756 4.448 33.682 1.00 87.25 131 ASP A N 1
ATOM 1045 C CA . ASP A 1 131 ? -8.685 3.452 33.608 1.00 87.25 131 ASP A CA 1
ATOM 1046 C C . ASP A 1 131 ? -7.313 4.093 33.835 1.00 87.25 131 ASP A C 1
ATOM 1048 O O . ASP A 1 131 ? -6.498 3.588 34.612 1.00 87.25 131 ASP A O 1
ATOM 1052 N N . LEU A 1 132 ? -7.053 5.227 33.181 1.00 88.88 132 LEU A N 1
ATOM 1053 C CA . LEU A 1 132 ? -5.778 5.932 33.301 1.00 88.88 132 LEU A CA 1
ATOM 1054 C C . LEU A 1 132 ? -5.559 6.465 34.718 1.00 88.88 132 LEU A C 1
ATOM 1056 O O . LEU A 1 132 ? -4.452 6.353 35.249 1.00 88.88 132 LEU A O 1
ATOM 1060 N N . GLU A 1 133 ? -6.596 7.027 35.338 1.00 89.19 133 GLU A N 1
ATOM 1061 C CA . GLU A 1 133 ? -6.545 7.551 36.705 1.00 89.19 133 GLU A CA 1
ATOM 1062 C C . GLU A 1 133 ? -6.237 6.455 37.726 1.00 89.19 133 GLU A C 1
ATOM 1064 O O . GLU A 1 133 ? -5.398 6.665 38.609 1.00 89.19 133 GLU A O 1
ATOM 1069 N N . TRP A 1 134 ? -6.808 5.261 37.553 1.00 88.81 134 TRP A N 1
ATOM 1070 C CA . TRP A 1 134 ? -6.478 4.107 38.386 1.00 88.81 134 TRP A CA 1
ATOM 1071 C C . TRP A 1 134 ? -4.991 3.736 38.282 1.00 88.81 134 TRP A C 1
ATOM 1073 O O . TRP A 1 134 ? -4.301 3.624 39.300 1.00 88.81 134 TRP A O 1
ATOM 1083 N N . TYR A 1 135 ? -4.447 3.624 37.062 1.00 85.75 135 TYR A N 1
ATOM 1084 C CA . TYR A 1 135 ? -3.028 3.289 36.861 1.00 85.75 135 TYR A CA 1
ATOM 1085 C C . TYR A 1 135 ? -2.074 4.395 37.343 1.00 85.75 135 TYR A C 1
ATOM 1087 O O . TYR A 1 135 ? -0.962 4.091 37.777 1.00 85.75 135 TYR A O 1
ATOM 1095 N N . ILE A 1 136 ? -2.496 5.664 37.330 1.00 85.19 136 ILE A N 1
ATOM 1096 C CA . ILE A 1 136 ? -1.748 6.774 37.947 1.00 85.19 136 ILE A CA 1
ATOM 1097 C C . ILE A 1 136 ? -1.684 6.600 39.474 1.00 85.19 136 ILE A C 1
ATOM 1099 O O . ILE A 1 136 ? -0.651 6.874 40.096 1.00 85.19 136 ILE A O 1
ATOM 1103 N N . GLN A 1 137 ? -2.781 6.166 40.096 1.00 83.31 137 GLN A N 1
ATOM 1104 C CA . GLN A 1 137 ? -2.899 6.051 41.549 1.00 83.31 137 GLN A CA 1
ATOM 1105 C C . GLN A 1 137 ? -2.326 4.740 42.107 1.00 83.31 137 GLN A C 1
ATOM 1107 O O . GLN A 1 137 ? -1.898 4.721 43.260 1.00 83.31 137 GLN A O 1
ATOM 1112 N N . ASN A 1 138 ? -2.212 3.678 41.317 1.00 81.81 138 ASN A N 1
ATOM 1113 C CA . ASN A 1 138 ? -1.643 2.417 41.788 1.00 81.81 138 ASN A CA 1
ATOM 1114 C C . ASN A 1 138 ? -0.116 2.512 42.005 1.00 81.81 138 ASN A C 1
ATOM 1116 O O . ASN A 1 138 ? 0.643 2.785 41.076 1.00 81.81 138 ASN A O 1
ATOM 1120 N N . ARG A 1 139 ? 0.351 2.246 43.235 1.00 68.50 139 ARG A N 1
ATOM 1121 C CA . ARG A 1 139 ? 1.775 2.304 43.612 1.00 68.50 139 ARG A CA 1
ATOM 1122 C C . ARG A 1 139 ? 2.645 1.300 42.846 1.00 68.50 139 ARG A C 1
ATOM 1124 O O . ARG A 1 139 ? 3.743 1.685 42.450 1.00 68.50 139 ARG A O 1
ATOM 1131 N N . ALA A 1 140 ? 2.159 0.083 42.590 1.00 70.12 140 ALA A N 1
ATOM 1132 C CA . ALA A 1 140 ? 2.880 -0.926 41.807 1.00 70.12 140 ALA A CA 1
ATOM 1133 C C . ALA A 1 140 ? 3.140 -0.430 40.375 1.00 70.12 140 ALA A C 1
ATOM 1135 O O . ALA A 1 140 ? 4.237 -0.574 39.846 1.00 70.12 140 ALA A O 1
ATOM 1136 N N . SER A 1 141 ? 2.173 0.284 39.794 1.00 65.62 141 SER A N 1
ATOM 1137 C CA . SER A 1 141 ? 2.283 0.874 38.456 1.00 65.62 141 SER A CA 1
ATOM 1138 C C . SER A 1 141 ? 3.232 2.085 38.394 1.00 65.62 141 SER A C 1
ATOM 1140 O O . SER A 1 141 ? 3.821 2.362 37.349 1.00 65.62 141 SER A O 1
ATOM 1142 N N . ARG A 1 142 ? 3.431 2.814 39.504 1.00 64.62 142 ARG A N 1
ATOM 1143 C CA . ARG A 1 142 ? 4.289 4.021 39.559 1.00 64.62 142 ARG A CA 1
ATOM 1144 C C . ARG A 1 142 ? 5.791 3.729 39.533 1.00 64.62 142 ARG A C 1
ATOM 1146 O O . ARG A 1 142 ? 6.566 4.649 39.275 1.00 64.62 142 ARG A O 1
ATOM 1153 N N . VAL A 1 143 ? 6.204 2.482 39.766 1.00 62.91 143 VAL A N 1
ATOM 1154 C CA . VAL A 1 143 ? 7.616 2.056 39.698 1.00 62.91 143 VAL A CA 1
ATOM 1155 C C . VAL A 1 143 ? 8.195 2.256 38.285 1.00 62.91 143 VAL A C 1
ATOM 1157 O O . VAL A 1 143 ? 9.399 2.427 38.116 1.00 62.91 143 VAL A O 1
ATOM 1160 N N . HIS A 1 144 ? 7.338 2.315 37.263 1.00 59.66 144 HIS A N 1
ATOM 1161 C CA . HIS A 1 144 ? 7.732 2.132 35.869 1.00 59.66 144 HIS A CA 1
ATOM 1162 C C . HIS A 1 144 ? 8.164 3.389 35.083 1.00 59.66 144 HIS A C 1
ATOM 1164 O O . HIS A 1 144 ? 8.521 3.213 33.923 1.00 59.66 144 HIS A O 1
ATOM 1170 N N . SER A 1 145 ? 8.178 4.610 35.664 1.00 65.00 145 SER A N 1
ATOM 1171 C CA . SER A 1 145 ? 8.858 5.854 35.180 1.00 65.00 145 SER A CA 1
ATOM 1172 C C . SER A 1 145 ? 8.008 7.132 35.336 1.00 65.00 145 SER A C 1
ATOM 1174 O O . SER A 1 145 ? 6.791 7.135 35.168 1.00 65.00 145 SER A O 1
ATOM 1176 N N . VAL A 1 146 ? 8.663 8.281 35.550 1.00 72.62 146 VAL A N 1
ATOM 1177 C CA . VAL A 1 146 ? 8.043 9.626 35.524 1.00 72.62 146 VAL A CA 1
ATOM 1178 C C . VAL A 1 146 ? 7.468 9.981 34.142 1.00 72.62 146 VAL A C 1
ATOM 1180 O O . VAL A 1 146 ? 6.491 10.729 34.053 1.00 72.62 146 VAL A O 1
ATOM 1183 N N . ALA A 1 147 ? 8.041 9.446 33.058 1.00 67.50 147 ALA A N 1
ATOM 1184 C CA . ALA A 1 147 ? 7.578 9.710 31.693 1.00 67.50 147 ALA A CA 1
ATOM 1185 C C . ALA A 1 147 ? 6.161 9.160 31.447 1.00 67.50 147 ALA A C 1
ATOM 1187 O O . ALA A 1 147 ? 5.321 9.842 30.859 1.00 67.50 147 ALA A O 1
ATOM 1188 N N . PHE A 1 148 ? 5.874 7.975 31.990 1.00 76.06 148 PHE A N 1
ATOM 1189 C CA . PHE A 1 148 ? 4.555 7.348 31.968 1.00 76.06 148 PHE A CA 1
ATOM 1190 C C . PHE A 1 148 ? 3.482 8.230 32.630 1.00 76.06 148 PHE A C 1
ATOM 1192 O O . PHE A 1 148 ? 2.444 8.511 32.029 1.00 76.06 148 PHE A O 1
ATOM 1199 N N . LEU A 1 149 ? 3.761 8.752 33.831 1.00 82.69 149 LEU A N 1
ATOM 1200 C CA . LEU A 1 149 ? 2.813 9.594 34.568 1.00 82.69 149 LEU A CA 1
ATOM 1201 C C . LEU A 1 149 ? 2.457 10.880 33.812 1.00 82.69 149 LEU A C 1
ATOM 1203 O O . LEU A 1 149 ? 1.321 11.346 33.888 1.00 82.69 149 LEU A O 1
ATOM 1207 N N . ARG A 1 150 ? 3.413 11.464 33.078 1.00 82.12 150 ARG A N 1
ATOM 1208 C CA . ARG A 1 150 ? 3.164 12.660 32.257 1.00 82.12 150 ARG A CA 1
ATOM 1209 C C . ARG A 1 150 ? 2.240 12.348 31.083 1.00 82.12 150 ARG A C 1
ATOM 1211 O O . ARG A 1 150 ? 1.291 13.100 30.863 1.00 82.12 150 ARG A O 1
ATOM 1218 N N . LEU A 1 151 ? 2.498 11.251 30.367 1.00 84.31 151 LEU A N 1
ATOM 1219 C CA . LEU A 1 151 ? 1.657 10.793 29.259 1.00 84.31 151 LEU A CA 1
ATOM 1220 C C . LEU A 1 151 ? 0.221 10.535 29.740 1.00 84.31 151 LEU A C 1
ATOM 1222 O O . LEU A 1 151 ? -0.723 11.050 29.148 1.00 84.31 151 LEU A O 1
ATOM 1226 N N . PHE A 1 152 ? 0.057 9.813 30.849 1.00 88.12 152 PHE A N 1
ATOM 1227 C CA . PHE A 1 152 ? -1.259 9.387 31.334 1.00 88.12 152 PHE A CA 1
ATOM 1228 C C . PHE A 1 152 ? -2.077 10.543 31.893 1.00 88.12 152 PHE A C 1
ATOM 1230 O O . PHE A 1 152 ? -3.260 10.641 31.593 1.00 88.12 152 PHE A O 1
ATOM 1237 N N . LYS A 1 153 ? -1.456 11.476 32.625 1.00 88.88 153 LYS A N 1
ATOM 1238 C CA . LYS A 1 153 ? -2.153 12.690 33.077 1.00 88.88 153 LYS A CA 1
ATOM 1239 C C . LYS A 1 153 ? -2.655 13.526 31.900 1.00 88.88 153 LYS A C 1
ATOM 1241 O O . LYS A 1 153 ? -3.776 14.018 31.940 1.00 88.88 153 LYS A O 1
ATOM 1246 N N . ARG A 1 154 ? -1.845 13.670 30.842 1.00 87.62 154 ARG A N 1
ATOM 1247 C CA . ARG A 1 154 ? -2.255 14.388 29.624 1.00 87.62 154 ARG A CA 1
ATOM 1248 C C . ARG A 1 154 ? -3.384 13.657 28.891 1.00 87.62 154 ARG A C 1
ATOM 1250 O O . ARG A 1 154 ? -4.352 14.302 28.501 1.00 87.62 154 ARG A O 1
ATOM 1257 N N . ALA A 1 155 ? -3.286 12.334 28.750 1.00 90.88 155 ALA A N 1
ATOM 1258 C CA . ALA A 1 155 ? -4.325 11.515 28.130 1.00 90.88 155 ALA A CA 1
ATOM 1259 C C . ALA A 1 155 ? -5.645 11.560 28.914 1.00 90.88 155 ALA A C 1
ATOM 1261 O O . ALA A 1 155 ? -6.684 11.798 28.309 1.00 90.88 155 ALA A O 1
ATOM 1262 N N . ALA A 1 156 ? -5.607 11.413 30.241 1.00 92.38 156 ALA A N 1
ATOM 1263 C CA . ALA A 1 156 ? -6.796 11.433 31.093 1.00 92.38 156 ALA A CA 1
ATOM 1264 C C . ALA A 1 156 ? -7.557 12.761 30.978 1.00 92.38 156 ALA A C 1
ATOM 1266 O O . ALA A 1 156 ? -8.770 12.756 30.798 1.00 92.38 156 ALA A O 1
ATOM 1267 N N . VAL A 1 157 ? -6.847 13.897 30.987 1.00 90.56 157 VAL A N 1
ATOM 1268 C CA . VAL A 1 157 ? -7.464 15.221 30.796 1.00 90.56 157 VAL A CA 1
ATOM 1269 C C . VAL A 1 157 ? -8.129 15.336 29.422 1.00 90.56 157 VAL A C 1
ATOM 1271 O O . VAL A 1 157 ? -9.268 15.790 29.334 1.00 90.56 157 VAL A O 1
ATOM 1274 N N . ALA A 1 158 ? -7.442 14.915 28.355 1.00 88.19 158 ALA A N 1
ATOM 1275 C CA . ALA A 1 158 ? -7.982 14.985 26.999 1.00 88.19 158 ALA A CA 1
ATOM 1276 C C . ALA A 1 158 ? -9.218 14.086 26.825 1.00 88.19 158 ALA A C 1
ATOM 1278 O O . ALA A 1 158 ? -10.242 14.541 26.321 1.00 88.19 158 ALA A O 1
ATOM 1279 N N . ILE A 1 159 ? -9.145 12.838 27.293 1.00 91.12 159 ILE A N 1
ATOM 1280 C CA . ILE A 1 159 ? -10.241 11.869 27.192 1.00 91.12 159 ILE A CA 1
ATOM 1281 C C . ILE A 1 159 ? -11.439 12.324 28.020 1.00 91.12 159 ILE A C 1
ATOM 1283 O O . ILE A 1 159 ? -12.556 12.285 27.522 1.00 91.12 159 ILE A O 1
ATOM 1287 N N . ARG A 1 160 ? -11.231 12.827 29.240 1.00 92.75 160 ARG A N 1
ATOM 1288 C CA . ARG A 1 160 ? -12.330 13.281 30.101 1.00 92.75 160 ARG A CA 1
ATOM 1289 C C . ARG A 1 160 ? -13.087 14.466 29.499 1.00 92.75 160 ARG A C 1
ATOM 1291 O O . ARG A 1 160 ? -14.312 14.510 29.582 1.00 92.75 160 ARG A O 1
ATOM 1298 N N . ALA A 1 161 ? -12.386 15.396 28.850 1.00 89.56 161 ALA A N 1
ATOM 1299 C CA . ALA A 1 161 ? -13.029 16.485 28.115 1.00 89.56 161 ALA A CA 1
ATOM 1300 C C . ALA A 1 161 ? -13.864 15.965 26.927 1.00 89.56 161 ALA A C 1
ATOM 1302 O O . ALA A 1 161 ? -14.975 16.442 26.694 1.00 89.56 161 ALA A O 1
ATOM 1303 N N . GLU A 1 162 ? -13.362 14.963 26.201 1.00 89.00 162 GLU A N 1
ATOM 1304 C CA . GLU A 1 162 ? -14.105 14.318 25.112 1.00 89.00 162 GLU A CA 1
ATOM 1305 C C . GLU A 1 162 ? -15.318 13.531 25.617 1.00 89.00 162 GLU A C 1
ATOM 1307 O O . GLU A 1 162 ? -16.407 13.684 25.076 1.00 89.00 162 GLU A O 1
ATOM 1312 N N . GLU A 1 163 ? -15.165 12.720 26.663 1.00 89.50 163 GLU A N 1
ATOM 1313 C CA . GLU A 1 163 ? -16.249 11.934 27.263 1.00 89.50 163 GLU A CA 1
ATOM 1314 C C . GLU A 1 163 ? -17.401 12.833 27.730 1.00 89.50 163 GLU A C 1
ATOM 1316 O O . GLU A 1 163 ? -18.565 12.495 27.518 1.00 89.50 163 GLU A O 1
ATOM 1321 N N . GLN A 1 164 ? -17.092 14.004 28.296 1.00 89.44 164 GLN A N 1
ATOM 1322 C CA . GLN A 1 164 ? -18.099 14.999 28.677 1.00 89.44 164 GLN A CA 1
ATOM 1323 C C . GLN A 1 164 ? -18.825 15.585 27.461 1.00 89.44 164 GLN A C 1
ATOM 1325 O O . GLN A 1 164 ? -20.050 15.712 27.479 1.00 89.44 164 GLN A O 1
ATOM 1330 N N . LEU A 1 165 ? -18.092 15.916 26.394 1.00 89.56 165 LEU A N 1
ATOM 1331 C CA . LEU A 1 165 ? -18.663 16.481 25.170 1.00 89.56 165 LEU A CA 1
ATOM 1332 C C . LEU A 1 165 ? -19.517 15.458 24.404 1.00 89.56 165 LEU A C 1
ATOM 1334 O O . LEU A 1 165 ? -20.568 15.794 23.860 1.00 89.56 165 LEU A O 1
ATOM 1338 N N . GLU A 1 166 ? -19.081 14.201 24.370 1.00 91.00 166 GLU A N 1
ATOM 1339 C CA . GLU A 1 166 ? -19.717 13.115 23.620 1.00 91.00 166 GLU A CA 1
ATOM 1340 C C . GLU A 1 166 ? -20.781 12.352 24.420 1.00 91.00 166 GLU A C 1
ATOM 1342 O O . GLU A 1 166 ? -21.527 11.557 23.841 1.00 91.00 166 GLU A O 1
ATOM 1347 N N . GLY A 1 167 ? -20.863 12.578 25.733 1.00 90.12 167 GLY A N 1
ATOM 1348 C CA . GLY A 1 167 ? -21.761 11.882 26.656 1.00 90.12 167 GLY A CA 1
ATOM 1349 C C . GLY A 1 167 ? -23.211 11.786 26.164 1.00 90.12 167 GLY A C 1
ATOM 1350 O O . GLY A 1 167 ? -23.732 10.671 26.087 1.00 90.12 167 GLY A O 1
ATOM 1351 N N . PRO A 1 168 ? -23.854 12.894 25.739 1.00 90.69 168 PRO A N 1
ATOM 1352 C CA . PRO A 1 168 ? -25.225 12.858 25.228 1.00 90.69 168 PRO A CA 1
ATOM 1353 C C . PRO A 1 168 ? -25.394 11.967 23.988 1.00 90.69 168 PRO A C 1
ATOM 1355 O O . PRO A 1 168 ? -26.348 11.196 23.900 1.00 90.69 168 PRO A O 1
ATOM 1358 N N . ALA A 1 169 ? -24.450 12.028 23.043 1.00 91.38 169 ALA A N 1
ATOM 1359 C CA . ALA A 1 169 ? -24.477 11.210 21.831 1.00 91.38 169 ALA A CA 1
ATOM 1360 C C . ALA A 1 169 ? -24.282 9.721 22.143 1.00 91.38 169 ALA A C 1
ATOM 1362 O O . ALA A 1 169 ? -24.970 8.866 21.582 1.00 91.38 169 ALA A O 1
ATOM 1363 N N . ARG A 1 170 ? -23.368 9.401 23.066 1.00 91.31 170 ARG A N 1
ATOM 1364 C CA . ARG A 1 170 ? -23.118 8.026 23.517 1.00 91.31 170 ARG A CA 1
ATOM 1365 C C . ARG A 1 170 ? -24.317 7.442 24.251 1.00 91.31 170 ARG A C 1
ATOM 1367 O O . ARG A 1 170 ? -24.696 6.317 23.943 1.00 91.31 170 ARG A O 1
ATOM 1374 N N . ALA A 1 171 ? -24.937 8.204 25.150 1.00 91.19 171 ALA A N 1
ATOM 1375 C CA . ALA A 1 171 ? -26.139 7.782 25.864 1.00 91.19 171 ALA A CA 1
ATOM 1376 C C . ALA A 1 171 ? -27.303 7.507 24.899 1.00 91.19 171 ALA A C 1
ATOM 1378 O O . ALA A 1 171 ? -27.958 6.472 25.003 1.00 91.19 171 ALA A O 1
ATOM 1379 N N . TRP A 1 172 ? -27.507 8.380 23.906 1.00 92.62 172 TRP A N 1
ATOM 1380 C CA . TRP A 1 172 ? -28.525 8.176 22.874 1.00 92.62 172 TRP A CA 1
ATOM 1381 C C . TRP A 1 172 ? -28.283 6.897 22.059 1.00 92.62 172 TRP A C 1
ATOM 1383 O O . TRP A 1 172 ? -29.204 6.105 21.872 1.00 92.62 172 TRP A O 1
ATOM 1393 N N . MET A 1 173 ? -27.043 6.642 21.623 1.00 92.69 173 MET A N 1
ATOM 1394 C CA . MET A 1 173 ? -26.714 5.409 20.895 1.00 92.69 173 MET A CA 1
ATOM 1395 C C . MET A 1 173 ? -26.872 4.157 21.760 1.00 92.69 173 MET A C 1
ATOM 1397 O O . MET A 1 173 ? -27.332 3.136 21.262 1.00 92.69 173 MET A O 1
ATOM 1401 N N . GLN A 1 174 ? -26.495 4.215 23.040 1.00 92.62 174 GLN A N 1
ATOM 1402 C CA . GLN A 1 174 ? -26.672 3.093 23.965 1.00 92.62 174 GLN A CA 1
ATOM 1403 C C . GLN A 1 174 ? -28.154 2.763 24.150 1.00 92.62 174 GLN A C 1
ATOM 1405 O O . GLN A 1 174 ? -28.515 1.594 24.055 1.00 92.62 174 GLN A O 1
ATOM 1410 N N . ALA A 1 175 ? -29.009 3.776 24.325 1.00 91.50 175 ALA A N 1
ATOM 1411 C CA . ALA A 1 175 ? -30.457 3.588 24.372 1.00 91.50 175 ALA A CA 1
ATOM 1412 C C . ALA A 1 175 ? -30.983 2.973 23.066 1.00 91.50 175 ALA A C 1
ATOM 1414 O O . ALA A 1 175 ? -31.654 1.952 23.111 1.00 91.50 175 ALA A O 1
ATOM 1415 N N . ALA A 1 176 ? -30.581 3.498 21.902 1.00 90.25 176 ALA A N 1
ATOM 1416 C CA . ALA A 1 176 ? -30.991 2.957 20.604 1.00 90.25 176 ALA A CA 1
ATOM 1417 C C . ALA A 1 176 ? -30.564 1.490 20.396 1.00 90.25 176 ALA A C 1
ATOM 1419 O O . ALA A 1 176 ? -31.309 0.698 19.826 1.00 90.25 176 ALA A O 1
ATOM 1420 N N . VAL A 1 177 ? -29.371 1.113 20.866 1.00 89.69 177 VAL A N 1
ATOM 1421 C CA . VAL A 1 177 ? -28.866 -0.270 20.826 1.00 89.69 177 VAL A CA 1
ATOM 1422 C C . VAL A 1 177 ? -29.678 -1.192 21.741 1.00 89.69 177 VAL A C 1
ATOM 1424 O O . VAL A 1 177 ? -29.956 -2.329 21.355 1.00 89.69 177 VAL A O 1
ATOM 1427 N N . VAL A 1 178 ? -30.061 -0.720 22.930 1.00 90.06 178 VAL A N 1
ATOM 1428 C CA . VAL A 1 178 ? -30.907 -1.475 23.869 1.00 90.06 178 VAL A CA 1
ATOM 1429 C C . VAL A 1 178 ? -32.327 -1.623 23.323 1.00 90.06 178 VAL A C 1
ATOM 1431 O O . VAL A 1 178 ? -32.841 -2.738 23.285 1.00 90.06 178 VAL A O 1
ATOM 1434 N N . ASP A 1 179 ? -32.926 -0.538 22.830 1.00 88.94 179 ASP A N 1
ATOM 1435 C CA . ASP A 1 179 ? -34.278 -0.518 22.258 1.00 88.94 179 ASP A CA 1
ATOM 1436 C C . ASP A 1 179 ? -34.387 -1.418 21.020 1.00 88.94 179 ASP A C 1
ATOM 1438 O O . ASP A 1 179 ? -35.395 -2.092 20.816 1.00 88.94 179 ASP A O 1
ATOM 1442 N N . ALA A 1 180 ? -33.326 -1.483 20.212 1.00 84.38 180 ALA A N 1
ATOM 1443 C CA . ALA A 1 180 ? -33.233 -2.387 19.068 1.00 84.38 180 ALA A CA 1
ATOM 1444 C C . ALA A 1 180 ? -32.980 -3.859 19.458 1.00 84.38 180 ALA A C 1
ATOM 1446 O O . ALA A 1 180 ? -32.873 -4.709 18.575 1.00 84.38 180 ALA A O 1
ATOM 1447 N N . GLY A 1 181 ? -32.835 -4.173 20.750 1.00 82.69 181 GLY A N 1
ATOM 1448 C CA . GLY A 1 181 ? -32.565 -5.526 21.243 1.00 82.69 181 GLY A CA 1
ATOM 1449 C C . GLY A 1 181 ? -31.166 -6.052 20.909 1.00 82.69 181 GLY A C 1
ATOM 1450 O O . GLY A 1 181 ? -30.920 -7.251 21.018 1.00 82.69 181 GLY A O 1
ATOM 1451 N N . LEU A 1 182 ? -30.234 -5.182 20.503 1.00 81.06 182 LEU A N 1
ATOM 1452 C CA . LEU A 1 182 ? -28.883 -5.582 20.097 1.00 81.06 182 LEU A CA 1
ATOM 1453 C C . LEU A 1 182 ? -27.986 -5.909 21.295 1.00 81.06 182 LEU A C 1
ATOM 1455 O O . LEU A 1 182 ? -27.056 -6.701 21.174 1.00 81.06 182 LEU A O 1
ATOM 1459 N N . ALA A 1 183 ? -28.211 -5.298 22.457 1.00 84.06 183 ALA A N 1
ATOM 1460 C CA . ALA A 1 183 ? -27.487 -5.610 23.686 1.00 84.06 183 ALA A CA 1
ATOM 1461 C C . ALA A 1 183 ? -28.333 -5.270 24.919 1.00 84.06 183 ALA A C 1
ATOM 1463 O O . ALA A 1 183 ? -29.224 -4.430 24.859 1.00 84.06 183 ALA A O 1
ATOM 1464 N N . ASN A 1 184 ? -28.007 -5.878 26.062 1.00 85.12 184 ASN A N 1
ATOM 1465 C CA . ASN A 1 184 ? -28.504 -5.406 27.354 1.00 85.12 184 ASN A CA 1
ATOM 1466 C C . ASN A 1 184 ? -27.775 -4.113 27.779 1.00 85.12 184 ASN A C 1
ATOM 1468 O O . ASN A 1 184 ? -26.750 -3.746 27.202 1.00 85.12 184 ASN A O 1
ATOM 1472 N N . ALA A 1 185 ? -28.273 -3.441 28.822 1.00 81.88 185 ALA A N 1
ATOM 1473 C CA . ALA A 1 185 ? -27.694 -2.186 29.311 1.00 81.88 185 ALA A CA 1
ATOM 1474 C C . ALA A 1 185 ? -26.189 -2.292 29.646 1.00 81.88 185 ALA A C 1
ATOM 1476 O O . ALA A 1 185 ? -25.434 -1.363 29.377 1.00 81.88 185 ALA A O 1
ATOM 1477 N N . ALA A 1 186 ? -25.738 -3.444 30.160 1.00 78.00 186 ALA A N 1
ATOM 1478 C CA . ALA A 1 186 ? -24.327 -3.689 30.469 1.00 78.00 186 ALA A CA 1
ATOM 1479 C C . ALA A 1 186 ? -23.447 -3.816 29.206 1.00 78.00 186 ALA A C 1
ATOM 1481 O O . ALA A 1 186 ? -22.333 -3.299 29.166 1.00 78.00 186 ALA A O 1
ATOM 1482 N N . GLY A 1 187 ? -23.942 -4.476 28.154 1.00 82.38 187 GLY A N 1
ATOM 1483 C CA . GLY A 1 187 ? -23.209 -4.702 26.905 1.00 82.38 187 GLY A CA 1
ATOM 1484 C C . GLY A 1 187 ? -23.303 -3.556 25.895 1.00 82.38 187 GLY A C 1
ATOM 1485 O O . GLY A 1 187 ? -22.454 -3.454 25.008 1.00 82.38 187 GLY A O 1
ATOM 1486 N N . ALA A 1 188 ? -24.305 -2.681 26.018 1.00 86.88 188 ALA A N 1
ATOM 1487 C CA . ALA A 1 188 ? -24.521 -1.566 25.097 1.00 86.88 188 ALA A CA 1
ATOM 1488 C C . ALA A 1 188 ? -23.336 -0.588 25.080 1.00 86.88 188 ALA A C 1
ATOM 1490 O O . ALA A 1 188 ? -22.932 -0.125 24.013 1.00 86.88 188 ALA A O 1
ATOM 1491 N N . ALA A 1 189 ? -22.729 -0.322 26.241 1.00 86.94 189 ALA A N 1
ATOM 1492 C CA . ALA A 1 189 ? -21.571 0.561 26.345 1.00 86.94 189 ALA A CA 1
ATOM 1493 C C . ALA A 1 189 ? -20.349 0.024 25.578 1.00 86.94 189 ALA A C 1
ATOM 1495 O O . ALA A 1 189 ? -19.721 0.784 24.836 1.00 86.94 189 ALA A O 1
ATOM 1496 N N . SER A 1 190 ? -20.045 -1.277 25.698 1.00 84.44 190 SER A N 1
ATOM 1497 C CA . SER A 1 190 ? -18.925 -1.905 24.975 1.00 84.44 190 SER A CA 1
ATOM 1498 C C . SER A 1 190 ? -19.153 -1.883 23.468 1.00 84.44 190 SER A C 1
ATOM 1500 O O . SER A 1 190 ? -18.291 -1.416 22.724 1.00 84.44 190 SER A O 1
ATOM 1502 N N . LEU A 1 191 ? -20.345 -2.298 23.024 1.00 84.88 191 LEU A N 1
ATOM 1503 C CA . LEU A 1 191 ? -20.687 -2.373 21.604 1.00 84.88 191 LEU A CA 1
ATOM 1504 C C . LEU A 1 191 ? -20.648 -0.998 20.926 1.00 84.88 191 LEU A C 1
ATOM 1506 O O . LEU A 1 191 ? -20.071 -0.841 19.850 1.00 84.88 191 LEU A O 1
ATOM 1510 N N . VAL A 1 192 ? -21.228 0.021 21.568 1.00 89.88 192 VAL A N 1
ATOM 1511 C CA . VAL A 1 192 ? -21.154 1.404 21.074 1.00 89.88 192 VAL A CA 1
ATOM 1512 C C . VAL A 1 192 ? -19.702 1.880 21.055 1.00 89.88 192 VAL A C 1
ATOM 1514 O O . VAL A 1 192 ? -19.285 2.518 20.091 1.00 89.88 192 VAL A O 1
ATOM 1517 N N . GLY A 1 193 ? -18.908 1.541 22.075 1.00 87.62 193 GLY A N 1
ATOM 1518 C CA . GLY A 1 193 ? -17.476 1.830 22.108 1.00 87.62 193 GLY A CA 1
ATOM 1519 C C . GLY A 1 193 ? -16.730 1.253 20.902 1.00 87.62 193 GLY A C 1
ATOM 1520 O O . GLY A 1 193 ? -16.019 1.985 20.217 1.00 87.62 193 GLY A O 1
ATOM 1521 N N . GLU A 1 194 ? -16.927 -0.028 20.597 1.00 84.81 194 GLU A N 1
ATOM 1522 C CA . GLU A 1 194 ? -16.333 -0.719 19.443 1.00 84.81 194 GLU A CA 1
ATOM 1523 C C . GLU A 1 194 ? -16.745 -0.105 18.101 1.00 84.81 194 GLU A C 1
ATOM 1525 O O . GLU A 1 194 ? -15.894 0.158 17.241 1.00 84.81 194 GLU A O 1
ATOM 1530 N N . ALA A 1 195 ? -18.036 0.188 17.938 1.00 87.75 195 ALA A N 1
ATOM 1531 C CA . ALA A 1 195 ? -18.562 0.817 16.733 1.00 87.75 195 ALA A CA 1
ATOM 1532 C C . ALA A 1 195 ? -17.982 2.226 16.529 1.00 87.75 195 ALA A C 1
ATOM 1534 O O . ALA A 1 195 ? -17.552 2.571 15.425 1.00 87.75 195 ALA A O 1
ATOM 1535 N N . VAL A 1 196 ? -17.899 3.027 17.598 1.00 89.44 196 VAL A N 1
ATOM 1536 C CA . VAL A 1 196 ? -17.297 4.369 17.570 1.00 89.44 196 VAL A CA 1
ATOM 1537 C C . VAL A 1 196 ? -15.812 4.300 17.228 1.00 89.44 196 VAL A C 1
ATOM 1539 O O . VAL A 1 196 ? -15.364 5.065 16.373 1.00 89.44 196 VAL A O 1
ATOM 1542 N N . ARG A 1 197 ? -15.044 3.387 17.841 1.00 86.31 197 ARG A N 1
ATOM 1543 C CA . ARG A 1 197 ? -13.619 3.192 17.515 1.00 86.31 197 ARG A CA 1
ATOM 1544 C C . ARG A 1 197 ? -13.435 2.897 16.028 1.00 86.31 197 ARG A C 1
ATOM 1546 O O . ARG A 1 197 ? -12.687 3.595 15.345 1.00 86.31 197 ARG A O 1
ATOM 1553 N N . SER A 1 198 ? -14.184 1.922 15.517 1.00 83.56 198 SER A N 1
ATOM 1554 C CA . SER A 1 198 ? -14.134 1.508 14.110 1.00 83.56 198 SER A CA 1
ATOM 1555 C C . SER A 1 198 ? -14.494 2.657 13.165 1.00 83.56 198 SER A C 1
ATOM 1557 O O . SER A 1 198 ? -13.806 2.908 12.168 1.00 83.56 198 SER A O 1
ATOM 1559 N N . TRP A 1 199 ? -15.539 3.417 13.506 1.00 88.81 199 TRP A N 1
ATOM 1560 C CA . TRP A 1 199 ? -15.953 4.591 12.747 1.00 88.81 199 TRP A CA 1
ATOM 1561 C C . TRP A 1 199 ? -14.884 5.690 12.756 1.00 88.81 199 TRP A C 1
ATOM 1563 O O . TRP A 1 199 ? -14.590 6.257 11.700 1.00 88.81 199 TRP A O 1
ATOM 1573 N N . ARG A 1 200 ? -14.255 5.975 13.902 1.00 89.25 200 ARG A N 1
ATOM 1574 C CA . ARG A 1 200 ? -13.175 6.970 14.004 1.00 89.25 200 ARG A CA 1
ATOM 1575 C C . ARG A 1 200 ? -11.977 6.585 13.150 1.00 89.25 200 ARG A C 1
ATOM 1577 O O . ARG A 1 200 ? -11.499 7.433 12.396 1.00 89.25 200 ARG A O 1
ATOM 1584 N N . CYS A 1 201 ? -11.550 5.322 13.174 1.00 84.31 201 CYS A N 1
ATOM 1585 C CA . CYS A 1 201 ? -10.480 4.829 12.301 1.00 84.31 201 CYS A CA 1
ATOM 1586 C C . CYS A 1 201 ? -10.809 5.072 10.817 1.00 84.31 201 CYS A C 1
ATOM 1588 O O . CYS A 1 201 ? -9.999 5.619 10.062 1.00 84.31 201 CYS A O 1
ATOM 1590 N N . ALA A 1 202 ? -12.040 4.766 10.395 1.00 81.94 202 ALA A N 1
ATOM 1591 C CA . ALA A 1 202 ? -12.491 5.016 9.025 1.00 81.94 202 ALA A CA 1
ATOM 1592 C C . ALA A 1 202 ? -12.578 6.515 8.670 1.00 81.94 202 ALA A C 1
ATOM 1594 O O . ALA A 1 202 ? -12.435 6.884 7.500 1.00 81.94 202 ALA A O 1
ATOM 1595 N N . ASN A 1 203 ? -12.776 7.377 9.670 1.00 88.06 203 ASN A N 1
ATOM 1596 C CA . ASN A 1 203 ? -12.953 8.821 9.528 1.00 88.06 203 ASN A CA 1
ATOM 1597 C C . ASN A 1 203 ? -11.746 9.644 10.012 1.00 88.06 203 ASN A C 1
ATOM 1599 O O . ASN A 1 203 ? -11.895 10.839 10.258 1.00 88.06 203 ASN A O 1
ATOM 1603 N N . ARG A 1 204 ? -10.548 9.044 10.090 1.00 84.75 204 ARG A N 1
ATOM 1604 C CA . ARG A 1 204 ? -9.286 9.715 10.473 1.00 84.75 204 ARG A CA 1
ATOM 1605 C C . ARG A 1 204 ? -9.355 10.421 11.837 1.00 84.75 204 ARG A C 1
ATOM 1607 O O . ARG A 1 204 ? -8.900 11.553 11.968 1.00 84.75 204 ARG A O 1
ATOM 1614 N N . GLY A 1 205 ? -9.949 9.764 12.829 1.00 85.06 205 GLY A N 1
ATOM 1615 C CA . GLY A 1 205 ? -10.010 10.249 14.207 1.00 85.06 205 GLY A CA 1
ATOM 1616 C C . GLY A 1 205 ? -10.862 11.502 14.396 1.00 85.06 205 GLY A C 1
ATOM 1617 O O . GLY A 1 205 ? -10.589 12.301 15.288 1.00 85.06 205 GLY A O 1
ATOM 1618 N N . LYS A 1 206 ? -11.881 11.709 13.556 1.00 88.38 206 LYS A N 1
ATOM 1619 C CA . LYS A 1 206 ? -12.853 12.784 13.779 1.00 88.38 206 LYS A CA 1
ATOM 1620 C C . LYS A 1 206 ? -13.557 12.626 15.139 1.00 88.38 206 LYS A C 1
ATOM 1622 O O . LYS A 1 206 ? -13.787 11.489 15.564 1.00 88.38 206 LYS A O 1
ATOM 1627 N N . PRO A 1 207 ? -13.921 13.740 15.803 1.00 88.44 207 PRO A N 1
ATOM 1628 C CA . PRO A 1 207 ? -14.790 13.689 16.976 1.00 88.44 207 PRO A CA 1
ATOM 1629 C C . PRO A 1 207 ? -16.140 13.064 16.609 1.00 88.44 207 PRO A C 1
ATOM 1631 O O . PRO A 1 207 ? -16.502 13.016 15.425 1.00 88.44 207 PRO A O 1
ATOM 1634 N N . LEU A 1 208 ? -16.879 12.572 17.608 1.00 89.19 208 LEU A N 1
ATOM 1635 C CA . LEU A 1 208 ? -18.233 12.085 17.355 1.00 89.19 208 LEU A CA 1
ATOM 1636 C C . LEU A 1 208 ? -19.108 13.185 16.725 1.00 89.19 208 LEU A C 1
ATOM 1638 O O . LEU A 1 208 ? -18.984 14.357 17.089 1.00 89.19 208 LEU A O 1
ATOM 1642 N N . PRO A 1 209 ? -19.984 12.812 15.777 1.00 86.75 209 PRO A N 1
ATOM 1643 C CA . PRO A 1 209 ? -20.911 13.743 15.149 1.00 86.75 209 PRO A CA 1
ATOM 1644 C C . PRO A 1 209 ? -21.875 14.359 16.169 1.00 86.75 209 PRO A C 1
ATOM 1646 O O . PRO A 1 209 ? -22.235 13.738 17.174 1.00 86.75 209 PRO A O 1
ATOM 1649 N N . SER A 1 210 ? -22.343 15.572 15.882 1.00 86.19 210 SER A N 1
ATOM 1650 C CA . SER A 1 210 ? -23.416 16.203 16.656 1.00 86.19 210 SER A CA 1
ATOM 1651 C C . SER A 1 210 ? -24.752 15.495 16.403 1.00 86.19 210 SER A C 1
ATOM 1653 O O . SER A 1 210 ? -24.985 15.023 15.293 1.00 86.19 210 SER A O 1
ATOM 1655 N N . LEU A 1 211 ? -25.667 15.448 17.385 1.00 83.25 211 LEU A N 1
ATOM 1656 C CA . LEU A 1 211 ? -26.959 14.727 17.290 1.00 83.25 211 LEU A CA 1
ATOM 1657 C C . LEU A 1 211 ? -27.832 15.098 16.065 1.00 83.25 211 LEU A C 1
ATOM 1659 O O . LEU A 1 211 ? -28.736 14.347 15.707 1.00 83.25 211 LEU A O 1
ATOM 1663 N N . GLY A 1 212 ? -27.566 16.222 15.390 1.00 78.50 212 GLY A N 1
ATOM 1664 C CA . GLY A 1 212 ? -28.230 16.595 14.134 1.00 78.50 212 GLY A CA 1
ATOM 1665 C C . GLY A 1 212 ? -27.754 15.818 12.894 1.00 78.50 212 GLY A C 1
ATOM 1666 O O . GLY A 1 212 ? -28.453 15.777 11.881 1.00 78.50 212 GLY A O 1
ATOM 1667 N N . GLU A 1 213 ? -26.592 15.168 12.946 1.00 85.50 213 GLU A N 1
ATOM 1668 C CA . GLU A 1 213 ? -25.949 14.492 11.813 1.00 85.50 213 GLU A CA 1
ATOM 1669 C C . GLU A 1 213 ? -26.394 13.027 11.669 1.00 85.50 213 GLU A C 1
ATOM 1671 O O . GLU A 1 213 ? -25.608 12.084 11.805 1.00 85.50 213 GLU A O 1
ATOM 1676 N N . LYS A 1 214 ? -27.673 12.829 11.335 1.00 84.06 214 LYS A N 1
ATOM 1677 C CA . LYS A 1 214 ? -28.317 11.501 11.253 1.00 84.06 214 LYS A CA 1
ATOM 1678 C C . LYS A 1 214 ? -27.511 10.459 10.469 1.00 84.06 214 LYS A C 1
ATOM 1680 O O . LYS A 1 214 ? -27.266 9.371 10.967 1.00 84.06 214 LYS A O 1
ATOM 1685 N N . LYS A 1 215 ? -26.989 10.820 9.291 1.00 83.88 215 LYS A N 1
ATOM 1686 C CA . LYS A 1 215 ? -26.237 9.899 8.416 1.00 83.88 215 LYS A CA 1
ATOM 1687 C C . LYS A 1 215 ? -24.990 9.298 9.082 1.00 83.88 215 LYS A C 1
ATOM 1689 O O . LYS A 1 215 ? -24.624 8.153 8.803 1.00 83.88 215 LYS A O 1
ATOM 1694 N N . ALA A 1 216 ? -24.300 10.075 9.917 1.00 84.62 216 ALA A N 1
ATOM 1695 C CA . ALA A 1 216 ? -23.112 9.597 10.615 1.00 84.62 216 ALA A CA 1
ATOM 1696 C C . ALA A 1 216 ? -23.501 8.600 11.716 1.00 84.62 216 ALA A C 1
ATOM 1698 O O . ALA A 1 216 ? -22.904 7.526 11.791 1.00 84.62 216 ALA A O 1
ATOM 1699 N N . PHE A 1 217 ? -24.557 8.898 12.478 1.00 88.12 217 PHE A N 1
ATOM 1700 C CA . PHE A 1 217 ? -25.119 7.975 13.466 1.00 88.12 217 PHE A CA 1
ATOM 1701 C C . PHE A 1 217 ? -25.682 6.702 12.843 1.00 88.12 217 PHE A C 1
ATOM 1703 O O . PHE A 1 217 ? -25.380 5.625 13.345 1.00 88.12 217 PHE A O 1
ATOM 1710 N N . ASP A 1 218 ? -26.389 6.790 11.715 1.00 85.69 218 ASP A N 1
ATOM 1711 C CA . ASP A 1 218 ? -26.881 5.615 10.987 1.00 85.69 218 ASP A CA 1
ATOM 1712 C C . ASP A 1 218 ? -25.725 4.678 10.620 1.00 85.69 218 ASP A C 1
ATOM 1714 O O . ASP A 1 218 ? -25.842 3.458 10.721 1.00 85.69 218 ASP A O 1
ATOM 1718 N N . THR A 1 219 ? -24.573 5.243 10.241 1.00 85.44 219 THR A N 1
ATOM 1719 C CA . THR A 1 219 ? -23.367 4.460 9.940 1.00 85.44 219 THR A CA 1
ATOM 1720 C C . THR A 1 219 ? -22.815 3.778 11.195 1.00 85.44 219 THR A C 1
ATOM 1722 O O . THR A 1 219 ? -22.479 2.597 11.138 1.00 85.44 219 THR A O 1
ATOM 1725 N N . ILE A 1 220 ? -22.735 4.491 12.325 1.00 88.44 220 ILE A N 1
ATOM 1726 C CA . ILE A 1 220 ? -22.238 3.943 13.600 1.00 88.44 220 ILE A CA 1
ATOM 1727 C C . ILE A 1 220 ? -23.177 2.849 14.129 1.00 88.44 220 ILE A C 1
ATOM 1729 O O . ILE A 1 220 ? -22.718 1.775 14.506 1.00 88.44 220 ILE A O 1
ATOM 1733 N N . LEU A 1 221 ? -24.490 3.074 14.108 1.00 87.94 221 LEU A N 1
ATOM 1734 C CA . LEU A 1 221 ? -25.483 2.092 14.545 1.00 87.94 221 LEU A CA 1
ATOM 1735 C C . LEU A 1 221 ? -25.535 0.877 13.610 1.00 87.94 221 LEU A C 1
ATOM 1737 O O . LEU A 1 221 ? -25.664 -0.249 14.080 1.00 87.94 221 LEU A O 1
ATOM 1741 N N . SER A 1 222 ? -25.347 1.072 12.301 1.00 84.50 222 SER A N 1
ATOM 1742 C CA . SER A 1 222 ? -25.212 -0.043 11.351 1.00 84.50 222 SER A CA 1
ATOM 1743 C C . SER A 1 222 ? -23.971 -0.894 11.635 1.00 84.50 222 SER A C 1
ATOM 1745 O O . SER A 1 222 ? -24.029 -2.118 11.506 1.00 84.50 222 SER A O 1
ATOM 1747 N N . LEU A 1 223 ? -22.857 -0.269 12.043 1.00 82.31 223 LEU A N 1
ATOM 1748 C CA . LEU A 1 223 ? -21.668 -0.987 12.513 1.00 82.31 223 LEU A CA 1
ATOM 1749 C C . LEU A 1 223 ? -21.978 -1.766 13.795 1.00 82.31 223 LEU A C 1
ATOM 1751 O O . LEU A 1 223 ? -21.678 -2.950 13.844 1.00 82.31 223 LEU A O 1
ATOM 1755 N N . ALA A 1 224 ? -22.631 -1.152 14.787 1.00 83.88 224 ALA A N 1
ATOM 1756 C CA . ALA A 1 224 ? -23.027 -1.833 16.025 1.00 83.88 224 ALA A CA 1
ATOM 1757 C C . ALA A 1 224 ? -23.936 -3.046 15.758 1.00 83.88 224 ALA A C 1
ATOM 1759 O O . ALA A 1 224 ? -23.709 -4.125 16.298 1.00 83.88 224 ALA A O 1
ATOM 1760 N N . HIS A 1 225 ? -24.919 -2.901 14.868 1.00 82.19 225 HIS A N 1
ATOM 1761 C CA . HIS A 1 225 ? -25.774 -4.003 14.427 1.00 82.19 225 HIS A CA 1
ATOM 1762 C C . HIS A 1 225 ? -24.966 -5.123 13.754 1.00 82.19 225 HIS A C 1
ATOM 1764 O O . HIS A 1 225 ? -25.205 -6.303 13.995 1.00 82.19 225 HIS A O 1
ATOM 1770 N N . SER A 1 226 ? -23.994 -4.767 12.915 1.00 75.69 226 SER A N 1
ATOM 1771 C CA . SER A 1 226 ? -23.201 -5.748 12.165 1.00 75.69 226 SER A CA 1
ATOM 1772 C C . SER A 1 226 ? -22.148 -6.442 13.027 1.00 75.69 226 SER A C 1
ATOM 1774 O O . SER A 1 226 ? -21.907 -7.620 12.818 1.00 75.69 226 SER A O 1
ATOM 1776 N N . LEU A 1 227 ? -21.592 -5.759 14.031 1.00 74.75 227 LEU A N 1
ATOM 1777 C CA . LEU A 1 227 ? -20.736 -6.359 15.062 1.00 74.75 227 LEU A CA 1
ATOM 1778 C C . LEU A 1 227 ? -21.511 -7.330 15.969 1.00 74.75 227 LEU A C 1
ATOM 1780 O O . LEU A 1 227 ? -20.911 -8.217 16.565 1.00 74.75 227 LEU A O 1
ATOM 1784 N N . ARG A 1 228 ? -22.836 -7.158 16.098 1.00 73.81 228 ARG A N 1
ATOM 1785 C CA . ARG A 1 228 ? -23.701 -8.038 16.900 1.00 73.81 228 ARG A CA 1
ATOM 1786 C C . ARG A 1 228 ? -24.273 -9.228 16.159 1.00 73.81 228 ARG A C 1
ATOM 1788 O O . ARG A 1 228 ? -24.604 -10.214 16.813 1.00 73.81 228 ARG A O 1
ATOM 1795 N N . ARG A 1 229 ? -24.437 -9.131 14.840 1.00 65.88 229 ARG A N 1
ATOM 1796 C CA . ARG A 1 229 ? -24.815 -10.286 14.028 1.00 65.88 229 ARG A CA 1
ATOM 1797 C C . ARG A 1 229 ? -23.783 -11.383 14.254 1.00 65.88 229 ARG A C 1
ATOM 1799 O O . ARG A 1 229 ? -22.586 -11.135 14.145 1.00 65.88 229 ARG A O 1
ATOM 1806 N N . THR A 1 230 ? -24.269 -12.566 14.603 1.00 55.06 230 THR A N 1
ATOM 1807 C CA . THR A 1 230 ? -23.437 -13.739 14.844 1.00 55.06 230 THR A CA 1
ATOM 1808 C C . THR A 1 230 ? -22.538 -13.984 13.640 1.00 55.06 230 THR A C 1
ATOM 1810 O O . THR A 1 230 ? -22.988 -13.886 12.497 1.00 55.06 230 THR A O 1
ATOM 1813 N N . GLU A 1 231 ? -21.274 -14.323 13.899 1.00 57.66 231 GLU A N 1
ATOM 1814 C CA . GLU A 1 231 ? -20.309 -14.730 12.869 1.00 57.66 231 GLU A CA 1
ATOM 1815 C C . GLU A 1 231 ? -20.923 -15.784 11.930 1.00 57.66 231 GLU A C 1
ATOM 1817 O O . GLU A 1 231 ? -20.750 -15.706 10.716 1.00 57.66 231 GLU A O 1
ATOM 1822 N N . THR A 1 232 ? -21.746 -16.685 12.476 1.00 57.00 232 THR A N 1
ATOM 1823 C CA . THR A 1 232 ? -22.465 -17.750 11.767 1.00 57.00 232 THR A CA 1
ATOM 1824 C C . THR A 1 232 ? -23.304 -17.253 10.582 1.00 57.00 232 THR A C 1
ATOM 1826 O O . THR A 1 232 ? -23.145 -17.770 9.479 1.00 57.00 232 THR A O 1
ATOM 1829 N N . ASP A 1 233 ? -24.116 -16.201 10.749 1.00 72.69 233 ASP A N 1
ATOM 1830 C CA . ASP A 1 233 ? -25.010 -15.707 9.686 1.00 72.69 233 ASP A CA 1
ATOM 1831 C C . ASP A 1 233 ? -24.215 -15.137 8.501 1.00 72.69 233 ASP A C 1
ATOM 1833 O O . ASP A 1 233 ? -24.574 -15.301 7.334 1.00 72.69 233 ASP A O 1
ATOM 1837 N N . PHE A 1 234 ? -23.115 -14.438 8.791 1.00 73.06 234 PHE A N 1
ATOM 1838 C CA . PHE A 1 234 ? -22.260 -13.865 7.754 1.00 73.06 234 PHE A CA 1
ATOM 1839 C C . PHE A 1 234 ? -21.484 -14.928 7.001 1.00 73.06 234 PHE A C 1
ATOM 1841 O O . PHE A 1 234 ? -21.337 -14.833 5.782 1.00 73.06 234 PHE A O 1
ATOM 1848 N N . VAL A 1 235 ? -20.978 -15.912 7.735 1.00 80.56 235 VAL A N 1
ATOM 1849 C CA . VAL A 1 235 ? -20.223 -17.026 7.179 1.00 80.56 235 VAL A CA 1
ATOM 1850 C C . VAL A 1 235 ? -21.090 -17.809 6.205 1.00 80.56 235 VAL A C 1
ATOM 1852 O O . VAL A 1 235 ? -20.680 -17.975 5.060 1.00 80.56 235 VAL A O 1
ATOM 1855 N N . GLU A 1 236 ? -22.310 -18.177 6.598 1.00 84.06 236 GLU A N 1
ATOM 1856 C CA . GLU A 1 236 ? -23.238 -18.907 5.728 1.00 84.06 236 GLU A CA 1
ATOM 1857 C C . GLU A 1 236 ? -23.584 -18.117 4.458 1.00 84.06 236 GLU A C 1
ATOM 1859 O O . GLU A 1 236 ? -23.545 -18.657 3.351 1.00 84.06 236 GLU A O 1
ATOM 1864 N N . MET A 1 237 ? -23.862 -16.813 4.583 1.00 83.38 237 MET A N 1
ATOM 1865 C CA . MET A 1 237 ? -24.150 -15.962 3.423 1.00 83.38 237 MET A CA 1
ATOM 1866 C C . MET A 1 237 ? -22.958 -15.865 2.459 1.00 83.38 237 MET A C 1
ATOM 1868 O O . MET A 1 237 ? -23.137 -15.903 1.240 1.00 83.38 237 MET A O 1
ATOM 1872 N N . VAL A 1 238 ? -21.746 -15.707 2.994 1.00 85.69 238 VAL A N 1
ATOM 1873 C CA . VAL A 1 238 ? -20.509 -15.612 2.206 1.00 85.69 238 VAL A CA 1
ATOM 1874 C C . VAL A 1 238 ? -20.189 -16.933 1.517 1.00 85.69 238 VAL A C 1
ATOM 1876 O O . VAL A 1 238 ? -19.803 -16.922 0.348 1.00 85.69 238 VAL A O 1
ATOM 1879 N N . GLU A 1 239 ? -20.366 -18.056 2.208 1.00 88.50 239 GLU A N 1
ATOM 1880 C CA . GLU A 1 239 ? -20.156 -19.392 1.650 1.00 88.50 239 GLU A CA 1
ATOM 1881 C C . GLU A 1 239 ? -21.157 -19.684 0.536 1.00 88.50 239 GLU A C 1
ATOM 1883 O O . GLU A 1 239 ? -20.749 -20.091 -0.551 1.00 88.50 239 GLU A O 1
ATOM 1888 N N . ALA A 1 240 ? -22.441 -19.377 0.743 1.00 88.19 240 ALA A N 1
ATOM 1889 C CA . ALA A 1 240 ? -23.460 -19.512 -0.293 1.00 88.19 240 ALA A CA 1
ATOM 1890 C C . ALA A 1 240 ? -23.122 -18.674 -1.539 1.00 88.19 240 ALA A C 1
ATOM 1892 O O . ALA A 1 240 ? -23.197 -19.175 -2.661 1.00 88.19 240 ALA A O 1
ATOM 1893 N N . TYR A 1 241 ? -22.682 -17.424 -1.349 1.00 89.88 241 TYR A N 1
ATOM 1894 C CA . TYR A 1 241 ? -22.259 -16.554 -2.450 1.00 89.88 241 TYR A CA 1
ATOM 1895 C C . TYR A 1 241 ? -21.030 -17.099 -3.188 1.00 89.88 241 TYR A C 1
ATOM 1897 O O . TYR A 1 241 ? -20.981 -17.057 -4.420 1.00 89.88 241 TYR A O 1
ATOM 1905 N N . ALA A 1 242 ? -20.037 -17.608 -2.453 1.00 89.75 242 ALA A N 1
ATOM 1906 C CA . ALA A 1 242 ? -18.834 -18.185 -3.038 1.00 89.75 242 ALA A CA 1
ATOM 1907 C C . ALA A 1 242 ? -19.162 -19.431 -3.873 1.00 89.75 242 ALA A C 1
ATOM 1909 O O . ALA A 1 242 ? -18.691 -19.537 -5.004 1.00 89.75 242 ALA A O 1
ATOM 1910 N N . VAL A 1 243 ? -20.028 -20.315 -3.366 1.00 90.62 243 VAL A N 1
ATOM 1911 C CA . VAL A 1 243 ? -20.499 -21.506 -4.089 1.00 90.62 243 VAL A CA 1
ATOM 1912 C C . VAL A 1 243 ? -21.270 -21.123 -5.353 1.00 90.62 243 VAL A C 1
ATOM 1914 O O . VAL A 1 243 ? -20.971 -21.652 -6.421 1.00 90.62 243 VAL A O 1
ATOM 1917 N N . GLU A 1 244 ? -22.205 -20.170 -5.266 1.00 90.44 244 GLU A N 1
ATOM 1918 C CA . GLU A 1 244 ? -22.999 -19.690 -6.411 1.00 90.44 244 GLU A CA 1
ATOM 1919 C C . GLU A 1 244 ? -22.118 -19.164 -7.559 1.00 90.44 244 GLU A C 1
ATOM 1921 O O . GLU A 1 244 ? -22.440 -19.360 -8.729 1.00 90.44 244 GLU A O 1
ATOM 1926 N N . HIS A 1 245 ? -20.982 -18.540 -7.233 1.00 89.06 245 HIS A N 1
ATOM 1927 C CA . HIS A 1 245 ? -20.077 -17.921 -8.207 1.00 89.06 245 HIS A CA 1
ATOM 1928 C C . HIS A 1 245 ? -18.831 -18.768 -8.523 1.00 89.06 245 HIS A C 1
ATOM 1930 O O . HIS A 1 245 ? -17.934 -18.288 -9.218 1.00 89.06 245 HIS A O 1
ATOM 1936 N N . GLY A 1 246 ? -18.742 -20.003 -8.013 1.00 90.31 246 GLY A N 1
ATOM 1937 C CA . GLY A 1 246 ? -17.585 -20.883 -8.225 1.00 90.31 246 GLY A CA 1
ATOM 1938 C C . GLY A 1 246 ? -16.272 -20.331 -7.655 1.00 90.31 246 GLY A C 1
ATOM 1939 O O . GLY A 1 246 ? -15.197 -20.584 -8.200 1.00 90.31 246 GLY A O 1
ATOM 1940 N N . LEU A 1 247 ? -16.349 -19.538 -6.587 1.00 92.25 247 LEU A N 1
ATOM 1941 C CA . LEU A 1 247 ? -15.209 -18.902 -5.934 1.00 92.25 247 LEU A CA 1
ATOM 1942 C C . LEU A 1 247 ? -14.707 -19.756 -4.771 1.00 92.25 247 LEU A C 1
ATOM 1944 O O . LEU A 1 247 ? -15.485 -20.395 -4.067 1.00 92.25 247 LEU A O 1
ATOM 1948 N N . ARG A 1 248 ? -13.399 -19.696 -4.512 1.00 93.31 248 ARG A N 1
ATOM 1949 C CA . ARG A 1 248 ? -12.785 -20.296 -3.322 1.00 93.31 248 ARG A CA 1
ATOM 1950 C C . ARG A 1 248 ? -12.486 -19.205 -2.293 1.00 93.31 248 ARG A C 1
ATOM 1952 O O . ARG A 1 248 ? -11.598 -18.384 -2.547 1.00 93.31 248 ARG A O 1
ATOM 1959 N N . PRO A 1 249 ? -13.248 -19.121 -1.189 1.00 94.12 249 PRO A N 1
ATOM 1960 C CA . PRO A 1 249 ? -13.058 -18.089 -0.180 1.00 94.12 249 PRO A CA 1
ATOM 1961 C C . PRO A 1 249 ? -11.781 -18.342 0.629 1.00 94.12 249 PRO A C 1
ATOM 1963 O O . PRO A 1 249 ? -11.443 -19.477 0.931 1.00 94.12 249 PRO A O 1
ATOM 1966 N N . LEU A 1 250 ? -11.077 -17.265 0.977 1.00 92.75 250 LEU A N 1
ATOM 1967 C CA . LEU A 1 250 ? -9.848 -17.289 1.777 1.00 92.75 250 LEU A CA 1
ATOM 1968 C C . LEU A 1 250 ? -10.032 -16.544 3.103 1.00 92.75 250 LEU A C 1
ATOM 1970 O O . LEU A 1 250 ? -9.599 -17.005 4.155 1.00 92.75 250 LEU A O 1
ATOM 1974 N N . ARG A 1 251 ? -10.692 -15.379 3.072 1.00 91.56 251 ARG A N 1
ATOM 1975 C CA . ARG A 1 251 ? -10.979 -14.578 4.271 1.00 91.56 251 ARG A CA 1
ATOM 1976 C C . ARG A 1 251 ? -12.175 -13.661 4.056 1.00 91.56 251 ARG A C 1
ATOM 1978 O O . ARG A 1 251 ? -12.270 -13.004 3.023 1.00 91.56 251 ARG A O 1
ATOM 1985 N N . ALA A 1 252 ? -13.042 -13.546 5.050 1.00 89.56 252 ALA A N 1
ATOM 1986 C CA . ALA A 1 252 ? -14.170 -12.628 5.082 1.00 89.56 252 ALA A CA 1
ATOM 1987 C C . ALA A 1 252 ? -13.944 -11.598 6.184 1.00 89.56 252 ALA A C 1
ATOM 1989 O O . ALA A 1 252 ? -13.580 -11.944 7.309 1.00 89.56 252 ALA A O 1
ATOM 1990 N N . VAL A 1 253 ? -14.150 -10.326 5.857 1.00 87.38 253 VAL A N 1
ATOM 1991 C CA . VAL A 1 253 ? -13.905 -9.219 6.782 1.00 87.38 253 VAL A CA 1
ATOM 1992 C C . VAL A 1 253 ? -14.993 -8.156 6.693 1.00 87.38 253 VAL A C 1
ATOM 1994 O O . VAL A 1 253 ? -15.564 -7.913 5.625 1.00 87.38 253 VAL A O 1
ATOM 1997 N N . LEU A 1 254 ? -15.232 -7.456 7.797 1.00 81.88 254 LEU A N 1
ATOM 1998 C CA . LEU A 1 254 ? -16.057 -6.257 7.837 1.00 81.88 254 LEU A CA 1
ATOM 1999 C C . LEU A 1 254 ? -15.169 -5.013 7.797 1.00 81.88 254 LEU A C 1
ATOM 2001 O O . LEU A 1 254 ? -14.274 -4.824 8.616 1.00 81.88 254 LEU A O 1
ATOM 2005 N N . THR A 1 255 ? -15.419 -4.127 6.841 1.00 78.69 255 THR A N 1
ATOM 2006 C CA . THR A 1 255 ? -14.717 -2.839 6.766 1.00 78.69 255 THR A CA 1
ATOM 2007 C C . THR A 1 255 ? -15.352 -1.813 7.708 1.00 78.69 255 THR A C 1
ATOM 2009 O O . THR A 1 255 ? -16.568 -1.812 7.898 1.00 78.69 255 THR A O 1
ATOM 2012 N N . GLY A 1 256 ? -14.582 -0.826 8.181 1.00 64.44 256 GLY A N 1
ATOM 2013 C CA . GLY A 1 256 ? -15.097 0.288 9.004 1.00 64.44 256 GLY A CA 1
ATOM 2014 C C . GLY A 1 256 ? -16.172 1.192 8.358 1.00 64.44 256 GLY A C 1
ATOM 2015 O O . GLY A 1 256 ? -16.617 2.156 8.974 1.00 64.44 256 GLY A O 1
ATOM 2016 N N . LYS A 1 257 ? -16.604 0.912 7.118 1.00 66.56 257 LYS A N 1
ATOM 2017 C CA . LYS A 1 257 ? -17.766 1.540 6.448 1.00 66.56 257 LYS A CA 1
ATOM 2018 C C . LYS A 1 257 ? -18.986 0.610 6.375 1.00 66.56 257 LYS A C 1
ATOM 2020 O O . LYS A 1 257 ? -19.868 0.835 5.548 1.00 66.56 257 LYS A O 1
ATOM 2025 N N . ASN A 1 258 ? -18.997 -0.448 7.179 1.00 68.69 258 ASN A N 1
ATOM 2026 C CA . ASN A 1 258 ? -20.008 -1.497 7.180 1.00 68.69 258 ASN A CA 1
ATOM 2027 C C . ASN A 1 258 ? -20.211 -2.178 5.814 1.00 68.69 258 ASN A C 1
ATOM 2029 O O . ASN A 1 258 ? -21.332 -2.455 5.391 1.00 68.69 258 ASN A O 1
ATOM 2033 N N . ARG A 1 259 ? -19.117 -2.387 5.075 1.00 77.69 259 ARG A N 1
ATOM 2034 C CA . ARG A 1 259 ? -19.122 -3.206 3.854 1.00 77.69 259 ARG A CA 1
ATOM 2035 C C . ARG A 1 259 ? -18.400 -4.507 4.128 1.00 77.69 259 ARG A C 1
ATOM 2037 O O . ARG A 1 259 ? -17.309 -4.469 4.701 1.00 77.69 259 ARG A O 1
ATOM 2044 N N . LEU A 1 260 ? -18.983 -5.601 3.665 1.00 86.12 260 LEU A N 1
ATOM 2045 C CA . LEU A 1 260 ? -18.346 -6.904 3.663 1.00 86.12 260 LEU A CA 1
ATOM 2046 C C . LEU A 1 260 ? -17.261 -6.911 2.581 1.00 86.12 260 LEU A C 1
ATOM 2048 O O . LEU A 1 260 ? -17.465 -6.392 1.479 1.00 86.12 260 LEU A O 1
ATOM 2052 N N . ALA A 1 261 ? -16.100 -7.467 2.885 1.00 90.19 261 ALA A N 1
ATOM 2053 C CA . ALA A 1 261 ? -15.105 -7.783 1.879 1.00 90.19 261 ALA A CA 1
ATOM 2054 C C . ALA A 1 261 ? -14.742 -9.263 1.956 1.00 90.19 261 ALA A C 1
ATOM 2056 O O . ALA A 1 261 ? -14.531 -9.805 3.038 1.00 90.19 261 ALA A O 1
ATOM 2057 N N . LEU A 1 262 ? -14.686 -9.898 0.790 1.00 92.75 262 LEU A N 1
ATOM 2058 C CA . LEU A 1 262 ? -14.353 -11.304 0.638 1.00 92.75 262 LEU A CA 1
ATOM 2059 C C . LEU A 1 262 ? -13.065 -11.421 -0.169 1.00 92.75 262 LEU A C 1
ATOM 2061 O O . LEU A 1 262 ? -12.985 -10.957 -1.306 1.00 92.75 262 LEU A O 1
ATOM 2065 N N . TYR A 1 263 ? -12.057 -12.026 0.436 1.00 94.50 263 TYR A N 1
ATOM 2066 C CA . TYR A 1 263 ? -10.832 -12.438 -0.224 1.00 94.50 263 TYR A CA 1
ATOM 2067 C C . TYR A 1 263 ? -11.052 -13.828 -0.805 1.00 94.50 263 TYR A C 1
ATOM 2069 O O . TYR A 1 263 ? -11.486 -14.725 -0.085 1.00 94.50 263 TYR A O 1
ATOM 2077 N N . VAL A 1 264 ? -10.767 -13.990 -2.093 1.00 95.62 264 VAL A N 1
ATOM 2078 C CA . VAL A 1 264 ? -10.925 -15.248 -2.826 1.00 95.62 264 VAL A CA 1
ATOM 2079 C C . VAL A 1 264 ? -9.681 -15.557 -3.646 1.00 95.62 264 VAL A C 1
ATOM 2081 O O . VAL A 1 264 ? -8.942 -14.652 -4.056 1.00 95.62 264 VAL A O 1
ATOM 2084 N N . GLU A 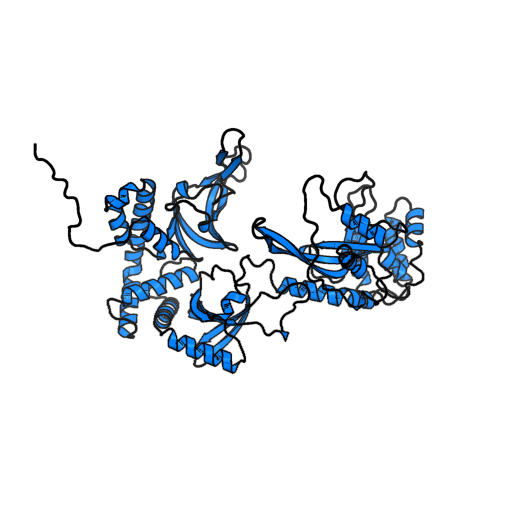1 265 ? -9.478 -16.841 -3.913 1.00 95.31 265 GLU A N 1
ATOM 2085 C CA . GLU A 1 265 ? -8.473 -17.312 -4.857 1.00 95.31 265 GLU A CA 1
ATOM 2086 C C . GLU A 1 265 ? -8.771 -16.768 -6.268 1.00 95.31 265 GLU A C 1
ATOM 2088 O O . GLU A 1 265 ? -9.921 -16.717 -6.709 1.00 95.31 265 GLU A O 1
ATOM 2093 N N . VAL A 1 266 ? -7.731 -16.347 -6.989 1.00 93.81 266 VAL A N 1
ATOM 2094 C CA . VAL A 1 266 ? -7.851 -15.982 -8.410 1.00 93.81 266 VAL A CA 1
ATOM 2095 C C . VAL A 1 266 ? -7.876 -17.275 -9.225 1.00 93.81 266 VAL A C 1
ATOM 2097 O O . VAL A 1 266 ? -6.970 -18.077 -9.029 1.00 93.81 266 VAL A O 1
ATOM 2100 N N . PRO A 1 267 ? -8.831 -17.529 -10.131 1.00 90.81 267 PRO A N 1
ATOM 2101 C CA . PRO A 1 267 ? -8.803 -18.730 -10.970 1.00 90.81 267 PRO A CA 1
ATOM 2102 C C . PRO A 1 267 ? -7.491 -18.852 -11.753 1.00 90.81 267 PRO A C 1
ATOM 2104 O O . PRO A 1 267 ? -6.974 -17.846 -12.228 1.00 90.81 267 PRO A O 1
ATOM 2107 N N . ALA A 1 268 ? -6.961 -20.069 -11.920 1.00 89.19 268 ALA A N 1
ATOM 2108 C CA . ALA A 1 268 ? -5.671 -20.291 -12.590 1.00 89.19 268 ALA A CA 1
ATOM 2109 C C . ALA A 1 268 ? -5.613 -19.697 -14.011 1.00 89.19 268 ALA A C 1
ATOM 2111 O O . ALA A 1 268 ? -4.587 -19.159 -14.402 1.00 89.19 268 ALA A O 1
ATOM 2112 N N . ALA A 1 269 ? -6.734 -19.711 -14.741 1.00 87.94 269 ALA A N 1
ATOM 2113 C CA . ALA A 1 269 ? -6.846 -19.130 -16.081 1.00 87.94 269 ALA A CA 1
ATOM 2114 C C . ALA A 1 269 ? -6.682 -17.597 -16.126 1.00 87.94 269 ALA A C 1
ATOM 2116 O O . ALA A 1 269 ? -6.446 -17.043 -17.192 1.00 87.94 269 ALA A O 1
ATOM 2117 N N . GLU A 1 270 ? -6.835 -16.906 -14.993 1.00 88.50 270 GLU A N 1
ATOM 2118 C CA . GLU A 1 270 ? -6.681 -15.449 -14.894 1.00 88.50 270 GLU A CA 1
ATOM 2119 C C . GLU A 1 270 ? -5.309 -15.033 -14.331 1.00 88.50 270 GLU A C 1
ATOM 2121 O O . GLU A 1 270 ? -5.039 -13.841 -14.181 1.00 88.50 270 GLU A O 1
ATOM 2126 N N . ARG A 1 271 ? -4.450 -15.995 -13.971 1.00 91.19 271 ARG A N 1
ATOM 2127 C CA . ARG A 1 271 ? -3.110 -15.727 -13.439 1.00 91.19 271 ARG A CA 1
ATOM 2128 C C . ARG A 1 271 ? -2.118 -15.688 -14.590 1.00 91.19 271 ARG A C 1
ATOM 2130 O O . ARG A 1 271 ? -2.095 -16.603 -15.406 1.00 91.19 271 ARG A O 1
ATOM 2137 N N . ASN A 1 272 ? -1.257 -14.674 -14.609 1.00 89.25 272 ASN A N 1
ATOM 2138 C CA . ASN A 1 272 ? -0.057 -14.718 -15.435 1.00 89.25 272 ASN A CA 1
ATOM 2139 C C . ASN A 1 272 ? 1.130 -15.139 -14.562 1.00 89.25 272 ASN A C 1
ATOM 2141 O O . ASN A 1 272 ? 1.533 -14.405 -13.659 1.00 89.25 272 ASN A O 1
ATOM 2145 N N . GLU A 1 273 ? 1.663 -16.330 -14.820 1.00 89.75 273 GLU A N 1
ATOM 2146 C CA . GLU A 1 273 ? 2.776 -16.908 -14.063 1.00 89.75 273 GLU A CA 1
ATOM 2147 C C . GLU A 1 273 ? 4.064 -17.019 -14.891 1.00 89.75 273 GLU A C 1
ATOM 2149 O O . GLU A 1 273 ? 4.965 -17.786 -14.533 1.00 89.75 273 GLU A O 1
ATOM 2154 N N . ASP A 1 274 ? 4.166 -16.270 -15.991 1.00 84.50 274 ASP A N 1
ATOM 2155 C CA . ASP A 1 274 ? 5.258 -16.415 -16.962 1.00 84.50 274 ASP A CA 1
ATOM 2156 C C . ASP A 1 274 ? 6.580 -15.839 -16.443 1.00 84.50 274 ASP A C 1
ATOM 2158 O O . ASP A 1 274 ? 7.659 -16.330 -16.767 1.00 84.50 274 ASP A O 1
ATOM 2162 N N . ILE A 1 275 ? 6.502 -14.809 -15.596 1.00 82.19 275 ILE A N 1
ATOM 2163 C CA . ILE A 1 275 ? 7.670 -14.114 -15.034 1.00 82.19 275 ILE A CA 1
ATOM 2164 C C . ILE A 1 275 ? 7.962 -14.548 -13.593 1.00 82.19 275 ILE A C 1
ATOM 2166 O O . ILE A 1 275 ? 9.121 -14.616 -13.182 1.00 82.19 275 ILE A O 1
ATOM 2170 N N . MET A 1 276 ? 6.920 -14.808 -12.801 1.00 87.31 276 MET A N 1
ATOM 2171 C CA . MET A 1 276 ? 7.030 -15.222 -11.402 1.00 87.31 276 MET A CA 1
ATOM 2172 C C . MET A 1 276 ? 5.785 -15.990 -10.961 1.00 87.31 276 MET A C 1
ATOM 2174 O O . MET A 1 276 ? 4.759 -15.968 -11.631 1.00 87.31 276 MET A O 1
ATOM 2178 N N . GLU A 1 277 ? 5.867 -16.665 -9.818 1.00 89.69 277 GLU A N 1
ATOM 2179 C CA . GLU A 1 277 ? 4.699 -17.289 -9.195 1.00 89.69 277 GLU A CA 1
ATOM 2180 C C . GLU A 1 277 ? 3.650 -16.240 -8.792 1.00 89.69 277 GLU A C 1
ATOM 2182 O O . GLU A 1 277 ? 3.976 -15.194 -8.219 1.00 89.69 277 GLU A O 1
ATOM 2187 N N . TRP A 1 278 ? 2.379 -16.528 -9.070 1.00 92.44 278 TRP A N 1
ATOM 2188 C CA . TRP A 1 278 ? 1.283 -15.628 -8.749 1.00 92.44 278 TRP A CA 1
ATOM 2189 C C . TRP A 1 278 ? 0.920 -15.704 -7.265 1.00 92.44 278 TRP A C 1
ATOM 2191 O O . TRP A 1 278 ? 0.517 -16.747 -6.757 1.00 92.44 278 TRP A O 1
ATOM 2201 N N . ARG A 1 279 ? 1.002 -14.567 -6.568 1.00 92.44 279 ARG A N 1
ATOM 2202 C CA . ARG A 1 279 ? 0.733 -14.477 -5.120 1.00 92.44 279 ARG A CA 1
ATOM 2203 C C . ARG A 1 279 ? -0.356 -13.468 -4.738 1.00 92.44 279 ARG A C 1
ATOM 2205 O O . ARG A 1 279 ? -0.633 -13.266 -3.556 1.00 92.44 279 ARG A O 1
ATOM 2212 N N . TRP A 1 280 ? -1.003 -12.845 -5.724 1.00 94.88 280 TRP A N 1
ATOM 2213 C CA . TRP A 1 280 ? -2.112 -11.918 -5.490 1.00 94.88 280 TRP A CA 1
ATOM 2214 C C . TRP A 1 280 ? -3.441 -12.663 -5.343 1.00 94.88 280 TRP A C 1
ATOM 2216 O O . TRP A 1 280 ? -3.780 -13.534 -6.140 1.00 94.88 280 TRP A O 1
ATOM 2226 N N . VAL A 1 281 ? -4.256 -12.254 -4.377 1.00 95.25 281 VAL A N 1
ATOM 2227 C CA . VAL A 1 281 ? -5.638 -12.734 -4.224 1.00 95.25 281 VAL A CA 1
ATOM 2228 C C . VAL A 1 281 ? -6.621 -11.688 -4.731 1.00 95.25 281 VAL A C 1
ATOM 2230 O O . VAL A 1 281 ? -6.288 -10.505 -4.856 1.00 95.25 281 VAL A O 1
ATOM 2233 N N . ARG A 1 282 ? -7.867 -12.081 -4.984 1.00 94.94 282 ARG A N 1
ATOM 2234 C CA . ARG A 1 282 ? -8.928 -11.145 -5.362 1.00 94.94 282 ARG A CA 1
ATOM 2235 C C . ARG A 1 282 ? -9.697 -10.709 -4.122 1.00 94.94 282 ARG A C 1
ATOM 2237 O O . ARG A 1 282 ? -10.241 -11.534 -3.401 1.00 94.94 282 ARG A O 1
ATOM 2244 N N . ARG A 1 283 ? -9.785 -9.400 -3.889 1.00 93.69 283 ARG A N 1
ATOM 2245 C CA . ARG A 1 283 ? -10.631 -8.802 -2.850 1.00 93.69 283 ARG A CA 1
ATOM 2246 C C . ARG A 1 283 ? -11.903 -8.250 -3.478 1.00 93.69 283 ARG A C 1
ATOM 2248 O O . ARG A 1 283 ? -11.864 -7.235 -4.177 1.00 93.69 283 ARG A O 1
ATOM 2255 N N . LEU A 1 284 ? -13.022 -8.886 -3.170 1.00 93.38 284 LEU A N 1
ATOM 2256 C CA . LEU A 1 284 ? -14.368 -8.471 -3.545 1.00 93.38 284 LEU A CA 1
ATOM 2257 C C . LEU A 1 284 ? -14.931 -7.552 -2.464 1.00 93.38 284 LEU A C 1
ATOM 2259 O O . LEU A 1 284 ? -14.903 -7.892 -1.285 1.00 93.38 284 LEU A O 1
ATOM 2263 N N . SER A 1 285 ? -15.443 -6.386 -2.843 1.00 90.38 285 SER A N 1
ATOM 2264 C CA . SER A 1 285 ? -16.251 -5.553 -1.950 1.00 90.38 285 SER A CA 1
ATOM 2265 C C . SER A 1 285 ? -17.713 -5.904 -2.174 1.00 90.38 285 SER A C 1
ATOM 2267 O O . SER A 1 285 ? -18.251 -5.646 -3.251 1.00 90.38 285 SER A O 1
ATOM 2269 N N . ILE A 1 286 ? -18.362 -6.469 -1.166 1.00 88.19 286 ILE A N 1
ATOM 2270 C CA . ILE A 1 286 ? -19.730 -6.972 -1.245 1.00 88.19 286 ILE A CA 1
ATOM 2271 C C . ILE A 1 286 ? -20.650 -6.024 -0.474 1.00 88.19 286 ILE A C 1
ATOM 2273 O O . ILE A 1 286 ? -20.373 -5.624 0.662 1.00 88.19 286 ILE A O 1
ATOM 2277 N N . SER A 1 287 ? -21.754 -5.636 -1.104 1.00 81.69 287 SER A N 1
ATOM 2278 C CA . SER A 1 287 ? -22.813 -4.885 -0.441 1.00 81.69 287 SER A CA 1
ATOM 2279 C C . SER A 1 287 ? -23.936 -5.817 -0.004 1.00 81.69 287 SER A C 1
ATOM 2281 O O . SER A 1 287 ? -24.308 -6.766 -0.694 1.00 81.69 287 SER A O 1
ATOM 2283 N N . MET A 1 288 ? -24.477 -5.520 1.174 1.00 71.75 288 MET A N 1
ATOM 2284 C CA . MET A 1 288 ? -25.552 -6.271 1.801 1.00 71.75 288 MET A CA 1
ATOM 2285 C C . MET A 1 288 ? -26.888 -5.564 1.549 1.00 71.75 288 MET A C 1
ATOM 2287 O O . MET A 1 288 ? -27.255 -4.654 2.293 1.00 71.75 288 MET A O 1
ATOM 2291 N N . LYS A 1 289 ? -27.612 -5.946 0.491 1.00 62.25 289 LYS A N 1
ATOM 2292 C CA . LYS A 1 289 ? -29.017 -5.549 0.276 1.00 62.25 289 LYS A CA 1
ATOM 2293 C C . LYS A 1 289 ? -29.763 -6.627 -0.504 1.00 62.25 289 LYS A C 1
ATOM 2295 O O . LYS A 1 289 ? -29.376 -6.903 -1.631 1.00 62.25 289 LYS A O 1
ATOM 2300 N N . PRO A 1 290 ? -30.981 -6.992 -0.080 1.00 65.75 290 PRO A N 1
ATOM 2301 C CA . PRO A 1 290 ? -31.371 -8.323 0.443 1.00 65.75 290 PRO A CA 1
ATOM 2302 C C . PRO A 1 290 ? -30.571 -9.565 -0.016 1.00 65.75 290 PRO A C 1
ATOM 2304 O O . PRO A 1 290 ? -30.568 -10.559 0.700 1.00 65.75 290 PRO A O 1
ATOM 2307 N N . LYS A 1 291 ? -29.871 -9.522 -1.154 1.00 72.62 291 LYS A N 1
ATOM 2308 C CA . LYS A 1 291 ? -28.870 -10.502 -1.590 1.00 72.62 291 LYS A CA 1
ATOM 2309 C C . LYS A 1 291 ? -27.467 -9.883 -1.588 1.00 72.62 291 LYS A C 1
ATOM 2311 O O . LYS A 1 291 ? -27.298 -8.663 -1.660 1.00 72.62 291 LYS A O 1
ATOM 2316 N N . LEU A 1 292 ? -26.442 -10.719 -1.485 1.00 81.75 292 LEU A N 1
ATOM 2317 C CA . LEU A 1 292 ? -25.068 -10.253 -1.635 1.00 81.75 292 LEU A CA 1
ATOM 2318 C C . LEU A 1 292 ? -24.817 -9.894 -3.099 1.00 81.75 292 LEU A C 1
ATOM 2320 O O . LEU A 1 292 ? -25.111 -10.682 -3.992 1.00 81.75 292 LEU A O 1
ATOM 2324 N N . HIS A 1 293 ? -24.297 -8.693 -3.340 1.00 83.44 293 HIS A N 1
ATOM 2325 C CA . HIS A 1 293 ? -23.858 -8.283 -4.670 1.00 83.44 293 HIS A CA 1
ATOM 2326 C C . HIS A 1 293 ? -22.466 -7.671 -4.604 1.00 83.44 293 HIS A C 1
ATOM 2328 O O . HIS A 1 293 ? -22.149 -6.869 -3.714 1.00 83.44 293 HIS A O 1
ATOM 2334 N N . GLU A 1 294 ? -21.628 -8.051 -5.562 1.00 89.50 294 GLU A N 1
ATOM 2335 C CA . GLU A 1 294 ? -20.322 -7.442 -5.746 1.00 89.50 294 GLU A CA 1
ATOM 2336 C C . GLU A 1 294 ? -20.477 -5.984 -6.197 1.00 89.50 294 GLU A C 1
ATOM 2338 O O . GLU A 1 294 ? -21.206 -5.669 -7.133 1.00 89.50 294 GLU A O 1
ATOM 2343 N N . THR A 1 295 ? -19.766 -5.083 -5.525 1.00 87.31 295 THR A N 1
ATOM 2344 C CA . THR A 1 295 ? -19.693 -3.658 -5.889 1.00 87.31 295 THR A CA 1
ATOM 2345 C C . THR A 1 295 ? -18.377 -3.289 -6.555 1.00 87.31 295 THR A C 1
ATOM 2347 O O . THR A 1 295 ? -18.327 -2.342 -7.335 1.00 87.31 295 THR A O 1
ATOM 2350 N N . SER A 1 296 ? -17.300 -3.999 -6.228 1.00 90.00 296 SER A N 1
ATOM 2351 C CA . SER A 1 296 ? -16.003 -3.849 -6.878 1.00 90.00 296 SER A CA 1
ATOM 2352 C C . SER A 1 296 ? -15.099 -5.038 -6.579 1.00 90.00 296 SER A C 1
ATOM 2354 O O . SER A 1 296 ? -15.249 -5.701 -5.549 1.00 90.00 296 SER A O 1
ATOM 2356 N N . ARG A 1 297 ? -14.094 -5.232 -7.432 1.00 93.25 297 ARG A N 1
ATOM 2357 C CA . ARG A 1 297 ? -12.992 -6.177 -7.234 1.00 93.25 297 ARG A CA 1
ATOM 2358 C C . ARG A 1 297 ? -11.653 -5.488 -7.433 1.00 93.25 297 ARG A C 1
ATOM 2360 O O . ARG A 1 297 ? -11.551 -4.524 -8.188 1.00 93.25 297 ARG A O 1
ATOM 2367 N N . LYS A 1 298 ? -10.628 -5.991 -6.754 1.00 92.75 298 LYS A N 1
ATOM 2368 C CA . LYS A 1 298 ? -9.224 -5.642 -7.000 1.00 92.75 298 LYS A CA 1
ATOM 2369 C C . LYS A 1 298 ? -8.317 -6.789 -6.580 1.00 92.75 298 LYS A C 1
ATOM 2371 O O . LYS A 1 298 ? -8.700 -7.586 -5.723 1.00 92.75 298 LYS A O 1
ATOM 2376 N N . PHE A 1 299 ? -7.114 -6.831 -7.127 1.00 94.06 299 PHE A N 1
ATOM 2377 C CA . PHE A 1 299 ? -6.070 -7.720 -6.637 1.00 94.06 299 PHE A CA 1
ATOM 2378 C C . PHE A 1 299 ? -5.407 -7.138 -5.389 1.00 94.06 299 PHE A C 1
ATOM 2380 O O . PHE A 1 299 ? -5.292 -5.918 -5.236 1.00 94.06 299 PHE A O 1
ATOM 2387 N N . VAL A 1 300 ? -5.032 -8.013 -4.462 1.00 92.19 300 VAL A N 1
ATOM 2388 C CA . VAL A 1 300 ? -4.404 -7.647 -3.194 1.00 92.19 300 VAL A CA 1
ATOM 2389 C C . VAL A 1 300 ? -3.297 -8.638 -2.878 1.00 92.19 300 VAL A C 1
ATOM 2391 O O . VAL A 1 300 ? -3.492 -9.846 -2.953 1.00 92.19 300 VAL A O 1
ATOM 2394 N N . TRP A 1 301 ? -2.151 -8.106 -2.476 1.00 90.88 301 TRP A N 1
ATOM 2395 C CA . TRP A 1 301 ? -1.072 -8.869 -1.870 1.00 90.88 301 TRP A CA 1
ATOM 2396 C C . TRP A 1 301 ? -1.333 -9.022 -0.368 1.00 90.88 301 TRP A C 1
ATOM 2398 O O . TRP A 1 301 ? -1.363 -8.027 0.365 1.00 90.88 301 TRP A O 1
ATOM 2408 N N . LEU A 1 302 ? -1.572 -10.247 0.099 1.00 88.75 302 LEU A N 1
ATOM 2409 C CA . LEU A 1 302 ? -1.782 -10.511 1.522 1.00 88.75 302 LEU A CA 1
ATOM 2410 C C . LEU A 1 302 ? -0.442 -10.638 2.239 1.00 88.75 302 LEU A C 1
ATOM 2412 O O . LEU A 1 302 ? 0.435 -11.356 1.776 1.00 88.75 302 LEU A O 1
ATOM 2416 N N . SER A 1 303 ? -0.306 -9.964 3.379 1.00 83.25 303 SER A N 1
ATOM 2417 C CA . SER A 1 303 ? 0.840 -10.090 4.284 1.00 83.25 303 SER A CA 1
ATOM 2418 C C . SER A 1 303 ? 0.405 -10.631 5.641 1.00 83.25 303 SER A C 1
ATOM 2420 O O . SER A 1 303 ? -0.761 -10.479 6.001 1.00 83.25 303 SER A O 1
ATOM 2422 N N . GLU A 1 304 ? 1.350 -11.156 6.426 1.00 69.75 304 GLU A N 1
ATOM 2423 C CA . GLU A 1 304 ? 1.114 -11.668 7.793 1.00 69.75 304 GLU A CA 1
ATOM 2424 C C . GLU A 1 304 ? 0.354 -10.676 8.688 1.00 69.75 304 GLU A C 1
ATOM 2426 O O . GLU A 1 304 ? -0.484 -11.057 9.500 1.00 69.75 304 GLU A O 1
ATOM 2431 N N . LYS A 1 305 ? 0.606 -9.373 8.516 1.00 64.38 305 LYS A N 1
ATOM 2432 C CA . LYS A 1 305 ? -0.186 -8.324 9.162 1.00 64.38 305 LYS A CA 1
ATOM 2433 C C . LYS A 1 305 ? -1.412 -8.005 8.305 1.00 64.38 305 LYS A C 1
ATOM 2435 O O . LYS A 1 305 ? -1.273 -7.486 7.194 1.00 64.38 305 LYS A O 1
ATOM 2440 N N . GLY A 1 306 ? -2.601 -8.293 8.836 1.00 60.53 306 GLY A N 1
ATOM 2441 C CA . GLY A 1 306 ? -3.885 -7.943 8.223 1.00 60.53 306 GLY A CA 1
ATOM 2442 C C . GLY A 1 306 ? -4.070 -6.435 8.004 1.00 60.53 306 GLY A C 1
ATOM 2443 O O . GLY A 1 306 ? -3.329 -5.603 8.540 1.00 60.53 306 GLY A O 1
ATOM 2444 N N . ASP A 1 307 ? -5.064 -6.053 7.194 1.00 64.00 307 ASP A N 1
ATOM 2445 C CA . ASP A 1 307 ? -5.436 -4.642 7.101 1.00 64.00 307 ASP A CA 1
ATOM 2446 C C . ASP A 1 307 ? -6.134 -4.233 8.394 1.00 64.00 307 ASP A C 1
ATOM 2448 O O . ASP A 1 307 ? -7.244 -4.652 8.690 1.00 64.00 307 ASP A O 1
ATOM 2452 N N . ALA A 1 308 ? -5.469 -3.361 9.140 1.00 55.78 308 ALA A N 1
ATOM 2453 C CA . ALA A 1 308 ? -5.966 -2.748 10.355 1.00 55.78 308 ALA A CA 1
ATOM 2454 C C . ALA A 1 308 ? -7.392 -2.164 10.235 1.00 55.78 308 ALA A C 1
ATOM 2456 O O . ALA A 1 308 ? -8.056 -2.004 11.240 1.00 55.78 308 ALA A O 1
ATOM 2457 N N . LYS A 1 309 ? -7.903 -1.822 9.045 1.00 62.91 309 LYS A N 1
ATOM 2458 C CA . LYS A 1 309 ? -9.270 -1.269 8.879 1.00 62.91 309 LYS A CA 1
ATOM 2459 C C . LYS A 1 309 ? -10.366 -2.328 8.727 1.00 62.91 309 LYS A C 1
ATOM 2461 O O . LYS A 1 309 ? -11.523 -1.973 8.462 1.00 62.91 309 LYS A O 1
ATOM 2466 N N . GLU A 1 310 ? -9.988 -3.594 8.801 1.00 76.56 310 GLU A N 1
ATOM 2467 C CA . GLU A 1 310 ? -10.831 -4.746 8.537 1.00 76.56 310 GLU A CA 1
ATOM 2468 C C . GLU A 1 310 ? -10.928 -5.592 9.809 1.00 76.56 310 GLU A C 1
ATOM 2470 O O . GLU A 1 310 ? -9.918 -5.977 10.391 1.00 76.56 310 GLU A O 1
ATOM 2475 N N . VAL A 1 311 ? -12.155 -5.849 10.256 1.00 74.19 311 VAL A N 1
ATOM 2476 C CA . VAL A 1 311 ? -12.436 -6.794 11.338 1.00 74.19 311 VAL A CA 1
ATOM 2477 C C . VAL A 1 311 ? -12.631 -8.156 10.693 1.00 74.19 311 VAL A C 1
ATOM 2479 O O . VAL A 1 311 ? -13.496 -8.302 9.828 1.00 74.19 311 VAL A O 1
ATOM 2482 N N . GLU A 1 312 ? -11.803 -9.128 11.057 1.00 80.94 312 GLU A N 1
ATOM 2483 C CA . GLU A 1 312 ? -11.938 -10.487 10.540 1.00 80.94 312 GLU A CA 1
ATOM 2484 C C . GLU A 1 312 ? -13.227 -11.128 11.060 1.00 80.94 312 GLU A C 1
ATOM 2486 O O . GLU A 1 312 ? -13.516 -11.058 12.249 1.00 80.94 312 GLU A O 1
ATOM 2491 N N . ILE A 1 313 ? -14.008 -11.704 10.144 1.00 82.25 313 ILE A N 1
ATOM 2492 C CA . ILE A 1 313 ? -15.212 -12.485 10.459 1.00 82.25 313 ILE A CA 1
ATOM 2493 C C . ILE A 1 313 ? -14.862 -13.973 10.427 1.00 82.25 313 ILE A C 1
ATOM 2495 O O . ILE A 1 313 ? -15.233 -14.722 11.320 1.00 82.25 313 ILE A O 1
ATOM 2499 N N . LYS A 1 314 ? -14.169 -14.407 9.365 1.00 85.06 314 LYS A N 1
ATOM 2500 C CA . LYS A 1 314 ? -13.724 -15.792 9.182 1.00 85.06 314 LYS A CA 1
ATOM 2501 C C . LYS A 1 314 ? -12.506 -15.856 8.273 1.00 85.06 314 LYS A C 1
ATOM 2503 O O . LYS A 1 314 ? -12.456 -15.172 7.247 1.00 85.06 314 LYS A O 1
ATOM 2508 N N . SER A 1 315 ? -11.575 -16.730 8.613 1.00 88.12 315 SER A N 1
ATOM 2509 C CA . SER A 1 315 ? -10.477 -17.187 7.765 1.00 88.12 315 SER A CA 1
ATOM 2510 C C . SER A 1 315 ? -10.671 -18.668 7.430 1.00 88.12 315 SER A C 1
ATOM 2512 O O . SER A 1 315 ? -11.192 -19.440 8.237 1.00 88.12 315 SER A O 1
ATOM 2514 N N . TRP A 1 316 ? -10.307 -19.054 6.207 1.00 90.81 316 TRP A N 1
ATOM 2515 C CA . TRP A 1 316 ? -10.302 -20.449 5.760 1.00 90.81 316 TRP A CA 1
ATOM 2516 C C . TRP A 1 316 ? -8.860 -20.981 5.745 1.00 90.81 316 TRP A C 1
ATOM 2518 O O . TRP A 1 316 ? -7.945 -20.184 5.531 1.00 90.81 316 TRP A O 1
ATOM 2528 N N . PRO A 1 317 ? -8.626 -22.292 5.956 1.00 88.38 317 PRO A N 1
ATOM 2529 C CA . PRO A 1 317 ? -7.275 -22.865 6.036 1.00 88.38 317 PRO A CA 1
ATOM 2530 C C . PRO A 1 317 ? -6.402 -22.595 4.804 1.00 88.38 317 PRO A C 1
ATOM 2532 O O . PRO A 1 317 ? -5.187 -22.452 4.907 1.00 88.38 317 PRO A O 1
ATOM 2535 N N . GLU A 1 318 ? -7.015 -22.481 3.628 1.00 90.88 318 GLU A N 1
ATOM 2536 C CA . GLU A 1 318 ? -6.331 -22.195 2.370 1.00 90.88 318 GLU A CA 1
ATOM 2537 C C . GLU A 1 318 ? -5.649 -20.819 2.367 1.00 90.88 318 GLU A C 1
ATOM 2539 O O . GLU A 1 318 ? -4.745 -20.597 1.563 1.00 90.88 318 GLU A O 1
ATOM 2544 N N . LEU A 1 319 ? -6.047 -19.903 3.260 1.00 89.19 319 LEU A N 1
ATOM 2545 C CA . LEU A 1 319 ? -5.471 -18.564 3.394 1.00 89.19 319 LEU A CA 1
ATOM 2546 C C . LEU A 1 319 ? -3.954 -18.595 3.600 1.00 89.19 319 LEU A C 1
ATOM 2548 O O . LEU A 1 319 ? -3.262 -17.757 3.023 1.00 89.19 319 LEU A O 1
ATOM 2552 N N . ASP A 1 320 ? -3.441 -19.554 4.373 1.00 87.50 320 ASP A N 1
ATOM 2553 C CA . ASP A 1 320 ? -2.030 -19.609 4.774 1.00 87.50 320 ASP A CA 1
ATOM 2554 C C . ASP A 1 320 ? -1.085 -19.711 3.571 1.00 87.50 320 ASP A C 1
ATOM 2556 O O . ASP A 1 320 ? -0.025 -19.086 3.554 1.00 87.50 320 ASP A O 1
ATOM 2560 N N . ALA A 1 321 ? -1.499 -20.410 2.510 1.00 88.31 321 ALA A N 1
ATOM 2561 C CA . ALA A 1 321 ? -0.726 -20.525 1.272 1.00 88.31 321 ALA A CA 1
ATOM 2562 C C . ALA A 1 321 ? -0.600 -19.191 0.505 1.00 88.31 321 ALA A C 1
ATOM 2564 O O . ALA A 1 321 ? 0.285 -19.034 -0.341 1.00 88.31 321 ALA A O 1
ATOM 2565 N N . TRP A 1 322 ? -1.479 -18.230 0.799 1.00 92.19 322 TRP A N 1
ATOM 2566 C CA . TRP A 1 322 ? -1.545 -16.916 0.157 1.00 92.19 322 TRP A CA 1
ATOM 2567 C C . TRP A 1 322 ? -0.970 -15.788 1.016 1.00 92.19 322 TRP A C 1
ATOM 2569 O O . TRP A 1 322 ? -0.856 -14.657 0.535 1.00 92.19 322 TRP A O 1
ATOM 2579 N N . ILE A 1 323 ? -0.609 -16.060 2.272 1.00 88.62 323 ILE A N 1
ATOM 2580 C CA . ILE A 1 323 ? 0.047 -15.081 3.137 1.00 88.62 323 ILE A CA 1
ATOM 2581 C C . ILE A 1 323 ? 1.511 -14.964 2.719 1.00 88.62 323 ILE A C 1
ATOM 2583 O O . ILE A 1 323 ? 2.296 -15.903 2.817 1.00 88.62 323 ILE A O 1
ATOM 2587 N N . ASN A 1 324 ? 1.894 -13.772 2.274 1.00 85.19 324 ASN A N 1
ATOM 2588 C CA . ASN A 1 324 ? 3.261 -13.487 1.875 1.00 85.19 324 ASN A CA 1
ATOM 2589 C C . ASN A 1 324 ? 4.056 -12.925 3.052 1.00 85.19 324 ASN A C 1
ATOM 2591 O O . ASN A 1 324 ? 3.623 -12.007 3.756 1.00 85.19 324 ASN A O 1
ATOM 2595 N N . ALA A 1 325 ? 5.272 -13.434 3.213 1.00 80.88 325 ALA A N 1
ATOM 2596 C CA . ALA A 1 325 ? 6.161 -13.039 4.297 1.00 80.88 325 ALA A CA 1
ATOM 2597 C C . ALA A 1 325 ? 6.796 -11.646 4.072 1.00 80.88 325 ALA A C 1
ATOM 2599 O O . ALA A 1 325 ? 7.278 -11.002 5.007 1.00 80.88 325 ALA A O 1
ATOM 2600 N N . TYR A 1 326 ? 6.782 -11.146 2.833 1.00 78.94 326 TYR A N 1
ATOM 2601 C CA . TYR A 1 326 ? 7.333 -9.850 2.435 1.00 78.94 326 TYR A CA 1
ATOM 2602 C C . TYR A 1 326 ? 6.246 -8.939 1.829 1.00 78.94 326 TYR A C 1
ATOM 2604 O O . TYR A 1 326 ? 5.204 -9.430 1.382 1.00 78.94 326 TYR A O 1
ATOM 2612 N N . PRO A 1 327 ? 6.429 -7.601 1.866 1.00 80.62 327 PRO A N 1
ATOM 2613 C CA . PRO A 1 327 ? 5.457 -6.666 1.304 1.00 80.62 327 PRO A CA 1
ATOM 2614 C C . PRO A 1 327 ? 5.343 -6.817 -0.214 1.00 80.62 327 PRO A C 1
ATOM 2616 O O . PRO A 1 327 ? 6.255 -7.323 -0.858 1.00 80.62 327 PRO A O 1
ATOM 2619 N N . GLU A 1 328 ? 4.239 -6.325 -0.777 1.00 86.56 328 GLU A N 1
ATOM 2620 C CA . GLU A 1 328 ? 4.021 -6.324 -2.224 1.00 86.56 328 GLU A CA 1
ATOM 2621 C C . GLU A 1 328 ? 5.226 -5.695 -2.952 1.00 86.56 328 GLU A C 1
ATOM 2623 O O . GLU A 1 328 ? 5.536 -4.527 -2.689 1.00 86.56 328 GLU A O 1
ATOM 2628 N N . PRO A 1 329 ? 5.917 -6.437 -3.838 1.00 82.94 329 PRO A N 1
AT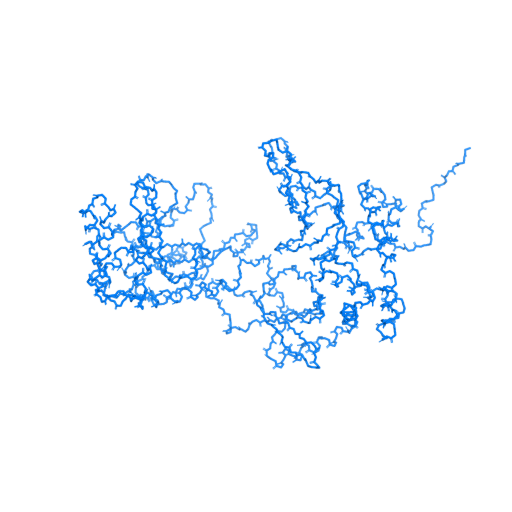OM 2629 C CA . PRO A 1 329 ? 7.125 -5.937 -4.494 1.00 82.94 329 PRO A CA 1
ATOM 2630 C C . PRO A 1 329 ? 6.795 -4.850 -5.526 1.00 82.94 329 PRO A C 1
ATOM 2632 O O . PRO A 1 329 ? 7.510 -3.860 -5.664 1.00 82.94 329 PRO A O 1
ATOM 2635 N N . PHE A 1 330 ? 5.678 -5.018 -6.227 1.00 85.19 330 PHE A N 1
ATOM 2636 C CA . PHE A 1 330 ? 5.114 -4.088 -7.197 1.00 85.19 330 PHE A CA 1
ATOM 2637 C C . PHE A 1 330 ? 3.633 -4.410 -7.390 1.00 85.19 330 PHE A C 1
ATOM 2639 O O . PHE A 1 330 ? 3.181 -5.512 -7.082 1.00 85.19 330 PHE A O 1
ATOM 2646 N N . ARG A 1 331 ? 2.872 -3.450 -7.921 1.00 88.12 331 ARG A N 1
ATOM 2647 C CA . ARG A 1 331 ? 1.453 -3.664 -8.230 1.00 88.12 331 ARG A CA 1
ATOM 2648 C C . ARG A 1 331 ? 1.295 -4.688 -9.346 1.00 88.12 331 ARG A C 1
ATOM 2650 O O . ARG A 1 331 ? 2.067 -4.672 -10.301 1.00 88.12 331 ARG A O 1
ATOM 2657 N N . VAL A 1 332 ? 0.235 -5.488 -9.275 1.00 90.19 332 VAL A N 1
ATOM 2658 C CA . VAL A 1 332 ? -0.109 -6.457 -10.328 1.00 90.19 332 VAL A CA 1
ATOM 2659 C C . VAL A 1 332 ? -0.238 -5.812 -11.713 1.00 90.19 332 VAL A C 1
ATOM 2661 O O . VAL A 1 332 ? 0.234 -6.379 -12.688 1.00 90.19 332 VAL A O 1
ATOM 2664 N N . ASP A 1 333 ? -0.780 -4.592 -11.798 1.00 88.44 333 ASP A N 1
ATOM 2665 C CA . ASP A 1 333 ? -0.940 -3.887 -13.076 1.00 88.44 333 ASP A CA 1
ATOM 2666 C C . ASP A 1 333 ? 0.418 -3.629 -13.748 1.00 88.44 333 ASP A C 1
ATOM 2668 O O . ASP A 1 333 ? 0.519 -3.674 -14.967 1.00 88.44 333 ASP A O 1
ATOM 2672 N N . HIS A 1 334 ? 1.476 -3.421 -12.954 1.00 87.94 334 HIS A N 1
ATOM 2673 C CA . HIS A 1 334 ? 2.835 -3.253 -13.467 1.00 87.94 334 HIS A CA 1
ATOM 2674 C C . HIS A 1 334 ? 3.429 -4.573 -13.973 1.00 87.94 334 HIS A C 1
ATOM 2676 O O . HIS A 1 334 ? 4.138 -4.580 -14.972 1.00 87.94 334 HIS A O 1
ATOM 2682 N N . LEU A 1 335 ? 3.132 -5.700 -13.316 1.00 90.12 335 LEU A N 1
ATOM 2683 C CA . LEU A 1 335 ? 3.522 -7.018 -13.824 1.00 90.12 335 LEU A CA 1
ATOM 2684 C C . LEU A 1 335 ? 2.872 -7.283 -15.181 1.00 90.12 335 LEU A C 1
ATOM 2686 O O . LEU A 1 335 ? 3.558 -7.649 -16.130 1.00 90.12 335 LEU A O 1
ATOM 2690 N N . LEU A 1 336 ? 1.559 -7.065 -15.263 1.00 91.19 336 LEU A N 1
ATOM 2691 C CA . LEU A 1 336 ? 0.793 -7.293 -16.483 1.00 91.19 336 LEU A CA 1
ATOM 2692 C C . LEU A 1 336 ? 1.221 -6.345 -17.608 1.00 91.19 336 LEU A C 1
ATOM 2694 O O . LEU A 1 336 ? 1.323 -6.796 -18.743 1.00 91.19 336 LEU A O 1
ATOM 2698 N N . SER A 1 337 ? 1.546 -5.078 -17.311 1.00 88.75 337 SER A N 1
ATOM 2699 C CA . SER A 1 337 ? 2.070 -4.160 -18.331 1.00 88.75 337 SER A CA 1
ATOM 2700 C C . SER A 1 337 ? 3.441 -4.591 -18.851 1.00 88.75 337 SER A C 1
ATOM 2702 O O . SER A 1 337 ? 3.706 -4.462 -20.040 1.00 88.75 337 SER A O 1
ATOM 2704 N N . VAL A 1 338 ? 4.298 -5.173 -18.003 1.00 86.31 338 VAL A N 1
ATOM 2705 C CA . VAL A 1 338 ? 5.592 -5.720 -18.439 1.00 86.31 338 VAL A CA 1
ATOM 2706 C C . VAL A 1 338 ? 5.427 -6.949 -19.329 1.00 86.31 338 VAL A C 1
ATOM 2708 O O . VAL A 1 338 ? 6.134 -7.056 -20.331 1.00 86.31 338 VAL A O 1
ATOM 2711 N N . VAL A 1 339 ? 4.516 -7.861 -18.977 1.00 89.69 339 VAL A N 1
ATOM 2712 C CA . VAL A 1 339 ? 4.195 -9.036 -19.805 1.00 89.69 339 VAL A CA 1
ATOM 2713 C C . VAL A 1 339 ? 3.741 -8.584 -21.187 1.00 89.69 339 VAL A C 1
ATOM 2715 O O . VAL A 1 339 ? 4.360 -8.924 -22.193 1.00 89.69 339 VAL A O 1
ATOM 2718 N N . ASP A 1 340 ? 2.719 -7.739 -21.216 1.00 89.56 340 ASP A N 1
ATOM 2719 C CA . ASP A 1 340 ? 2.121 -7.241 -22.444 1.00 89.56 340 ASP A CA 1
ATOM 2720 C C . ASP A 1 340 ? 3.122 -6.413 -23.279 1.00 89.56 340 ASP A C 1
ATOM 2722 O O . ASP A 1 340 ? 3.188 -6.555 -24.498 1.00 89.56 340 ASP A O 1
ATOM 2726 N N . MET A 1 341 ? 3.994 -5.628 -22.643 1.00 84.88 341 MET A N 1
ATOM 2727 C CA . MET A 1 341 ? 5.080 -4.921 -23.323 1.00 84.88 341 MET A CA 1
ATOM 2728 C C . MET A 1 341 ? 6.061 -5.878 -24.019 1.00 84.88 341 MET A C 1
ATOM 2730 O O . MET A 1 341 ? 6.508 -5.593 -25.133 1.00 84.88 341 MET A O 1
ATOM 2734 N N . VAL A 1 342 ? 6.418 -7.000 -23.386 1.00 83.12 342 VAL A N 1
ATOM 2735 C CA . VAL A 1 342 ? 7.281 -8.020 -24.003 1.00 83.12 342 VAL A CA 1
ATOM 2736 C C . VAL A 1 342 ? 6.558 -8.699 -25.158 1.00 83.12 342 VAL A C 1
ATOM 2738 O O . VAL A 1 342 ? 7.152 -8.844 -26.224 1.00 83.12 342 VAL A O 1
ATOM 2741 N N . GLU A 1 343 ? 5.290 -9.070 -24.991 1.00 85.81 343 GLU A N 1
ATOM 2742 C CA . GLU A 1 343 ? 4.480 -9.715 -26.032 1.00 85.81 343 GLU A CA 1
ATOM 2743 C C . GLU A 1 343 ? 4.274 -8.805 -27.251 1.00 85.81 343 GLU A C 1
ATOM 2745 O O . GLU A 1 343 ? 4.440 -9.249 -28.392 1.00 85.81 343 GLU A O 1
ATOM 2750 N N . ARG A 1 344 ? 4.007 -7.512 -27.027 1.00 82.69 344 ARG A N 1
ATOM 2751 C CA . ARG A 1 344 ? 3.796 -6.513 -28.086 1.00 82.69 344 ARG A CA 1
ATOM 2752 C C . ARG A 1 344 ? 5.083 -6.007 -28.732 1.00 82.69 344 ARG A C 1
ATOM 2754 O O . ARG A 1 344 ? 5.003 -5.476 -29.840 1.00 82.69 344 ARG A O 1
ATOM 2761 N N . GLY A 1 345 ? 6.248 -6.182 -28.102 1.00 77.75 345 GLY A N 1
ATOM 2762 C CA . GLY A 1 345 ? 7.523 -5.613 -28.557 1.00 77.75 345 GLY A CA 1
ATOM 2763 C C . GLY A 1 345 ? 7.841 -5.918 -30.024 1.00 77.75 345 GLY A C 1
ATOM 2764 O O . GLY A 1 345 ? 7.965 -5.001 -30.835 1.00 77.75 345 GLY A O 1
ATOM 2765 N N . MET A 1 346 ? 7.918 -7.202 -30.388 1.00 73.44 346 MET A N 1
ATOM 2766 C CA . MET A 1 346 ? 8.234 -7.615 -31.763 1.00 73.44 346 MET A CA 1
ATOM 2767 C C . MET A 1 346 ? 7.118 -7.327 -32.777 1.00 73.44 346 MET A C 1
ATOM 2769 O O . MET A 1 346 ? 7.437 -6.750 -33.817 1.00 73.44 346 MET A O 1
ATOM 2773 N N . PRO A 1 347 ? 5.834 -7.643 -32.506 1.00 78.38 347 PRO A N 1
ATOM 2774 C CA . PRO A 1 347 ? 4.741 -7.274 -33.407 1.00 78.38 347 PRO A CA 1
ATOM 2775 C C . PRO A 1 347 ? 4.711 -5.778 -33.732 1.00 78.38 347 PRO A C 1
ATOM 2777 O O . PRO A 1 347 ? 4.680 -5.411 -34.903 1.00 78.38 347 PRO A O 1
ATOM 2780 N N . THR A 1 348 ? 4.839 -4.915 -32.715 1.00 76.62 348 THR A N 1
ATOM 2781 C CA . THR A 1 348 ? 4.873 -3.455 -32.926 1.00 76.62 348 THR A CA 1
ATOM 2782 C C . THR A 1 348 ? 6.031 -3.058 -33.837 1.00 76.62 348 THR A C 1
ATOM 2784 O O . THR A 1 348 ? 5.903 -2.181 -34.687 1.00 76.62 348 THR A O 1
ATOM 2787 N N . LEU A 1 349 ? 7.185 -3.705 -33.677 1.00 74.94 349 LEU A N 1
ATOM 2788 C CA . LEU A 1 349 ? 8.359 -3.401 -34.478 1.00 74.94 349 LEU A CA 1
ATOM 2789 C C . LEU A 1 349 ? 8.153 -3.769 -35.952 1.00 74.94 349 LEU A C 1
ATOM 2791 O O . LEU A 1 349 ? 8.500 -2.975 -36.824 1.00 74.94 349 LEU A O 1
ATOM 2795 N N . SER A 1 350 ? 7.557 -4.929 -36.231 1.00 74.31 350 SER A N 1
ATOM 2796 C CA . SER A 1 350 ? 7.218 -5.359 -37.593 1.00 74.31 350 SER A CA 1
ATOM 2797 C C . SER A 1 350 ? 6.128 -4.494 -38.239 1.00 74.31 350 SER A C 1
ATOM 2799 O O . SER A 1 350 ? 6.167 -4.274 -39.446 1.00 74.31 350 SER A O 1
ATOM 2801 N N . GLU A 1 351 ? 5.183 -3.965 -37.458 1.00 79.19 351 GLU A N 1
ATOM 2802 C CA . GLU A 1 351 ? 4.171 -3.013 -37.946 1.00 79.19 351 GLU A CA 1
ATOM 2803 C C . GLU A 1 351 ? 4.786 -1.652 -38.306 1.00 79.19 351 GLU A C 1
ATOM 2805 O O . GLU A 1 351 ? 4.473 -1.068 -39.348 1.00 79.19 351 GLU A O 1
ATOM 2810 N N . VAL A 1 352 ? 5.694 -1.154 -37.462 1.00 79.00 352 VAL A N 1
ATOM 2811 C CA . VAL A 1 352 ? 6.345 0.151 -37.646 1.00 79.00 352 VAL A CA 1
ATOM 2812 C C . VAL A 1 352 ? 7.362 0.127 -38.790 1.00 79.00 352 VAL A C 1
ATOM 2814 O O . VAL A 1 352 ? 7.508 1.126 -39.498 1.00 79.00 352 VAL A O 1
ATOM 2817 N N . PHE A 1 353 ? 8.067 -0.985 -38.995 1.00 80.50 353 PHE A N 1
ATOM 2818 C CA . PHE A 1 353 ? 9.117 -1.125 -40.004 1.00 80.50 353 PHE A CA 1
ATOM 2819 C C . PHE A 1 353 ? 8.720 -2.183 -41.048 1.00 80.50 353 PHE A C 1
ATOM 2821 O O . PHE A 1 353 ? 8.942 -3.377 -40.861 1.00 80.50 353 PHE A O 1
ATOM 2828 N N . LYS A 1 354 ? 8.160 -1.726 -42.178 1.00 71.81 354 LYS A N 1
ATOM 2829 C CA . LYS A 1 354 ? 7.459 -2.567 -43.172 1.00 71.81 354 LYS A CA 1
ATOM 2830 C C . LYS A 1 354 ? 8.389 -3.446 -44.032 1.00 71.81 354 LYS A C 1
ATOM 2832 O O . LYS A 1 354 ? 7.942 -4.428 -44.611 1.00 71.81 354 LYS A O 1
ATOM 2837 N N . GLY A 1 355 ? 9.686 -3.124 -44.082 1.00 74.38 355 GLY A N 1
ATOM 2838 C CA . GLY A 1 355 ? 10.729 -3.858 -44.813 1.00 74.38 355 GLY A CA 1
ATOM 2839 C C . GLY A 1 355 ? 11.863 -2.934 -45.268 1.00 74.38 355 GLY A C 1
ATOM 2840 O O . GLY A 1 355 ? 11.723 -1.707 -45.234 1.00 74.38 355 GLY A O 1
ATOM 2841 N N . ALA A 1 356 ? 13.011 -3.484 -45.672 1.00 75.81 356 ALA A N 1
ATOM 2842 C CA . ALA A 1 356 ? 14.168 -2.675 -46.066 1.00 75.81 356 ALA A CA 1
ATOM 2843 C C . ALA A 1 356 ? 13.820 -1.723 -47.230 1.00 75.81 356 ALA A C 1
ATOM 2845 O O . ALA A 1 356 ? 13.508 -2.144 -48.342 1.00 75.81 356 ALA A O 1
ATOM 2846 N N . GLY A 1 357 ? 13.868 -0.413 -46.976 1.00 76.25 357 GLY A N 1
ATOM 2847 C CA . GLY A 1 357 ? 13.526 0.621 -47.960 1.00 76.25 357 GLY A CA 1
ATOM 2848 C C . GLY A 1 357 ? 12.049 0.767 -48.309 1.00 76.25 357 GLY A C 1
ATOM 2849 O O . GLY A 1 357 ? 11.738 1.552 -49.204 1.00 76.25 357 GLY A O 1
ATOM 2850 N N . GLN A 1 358 ? 11.159 0.043 -47.630 1.00 81.56 358 GLN A N 1
ATOM 2851 C CA 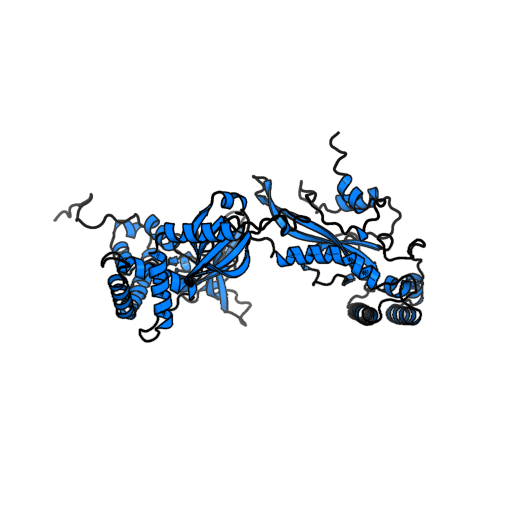. GLN A 1 358 ? 9.717 0.103 -47.878 1.00 81.56 358 GLN A CA 1
ATOM 2852 C C . GLN A 1 358 ? 9.024 1.245 -47.128 1.00 81.56 358 GLN A C 1
ATOM 2854 O O . GLN A 1 358 ? 7.871 1.551 -47.418 1.00 81.56 358 GLN A O 1
ATOM 2859 N N . GLY A 1 359 ? 9.722 1.884 -46.190 1.00 82.81 359 GLY A N 1
ATOM 2860 C CA . GLY A 1 359 ? 9.165 2.931 -45.353 1.00 82.81 359 GLY A CA 1
ATOM 2861 C C . GLY A 1 359 ? 8.972 2.476 -43.915 1.00 82.81 359 GLY A C 1
ATOM 2862 O O . GLY A 1 359 ? 8.582 1.345 -43.617 1.00 82.81 359 GLY A O 1
ATOM 2863 N N . VAL A 1 360 ? 9.238 3.410 -43.014 1.00 84.75 360 VAL A N 1
ATOM 2864 C CA . VAL A 1 360 ? 8.710 3.394 -41.656 1.00 84.75 360 VAL A CA 1
ATOM 2865 C C . VAL A 1 360 ? 7.280 3.917 -41.716 1.00 84.75 360 VAL A C 1
ATOM 2867 O O . VAL A 1 360 ? 6.980 4.780 -42.544 1.00 84.75 360 VAL A O 1
ATOM 2870 N N . ASP A 1 361 ? 6.411 3.413 -40.850 1.00 85.62 361 ASP A N 1
ATOM 2871 C CA . ASP A 1 361 ? 5.036 3.885 -40.756 1.00 85.62 361 ASP A CA 1
ATOM 2872 C C . ASP A 1 361 ? 4.922 5.427 -40.700 1.00 85.62 361 ASP A C 1
ATOM 2874 O O . ASP A 1 361 ? 5.729 6.107 -40.056 1.00 85.62 361 ASP A O 1
ATOM 2878 N N . GLU A 1 362 ? 3.935 5.976 -41.416 1.00 82.19 362 GLU A N 1
ATOM 2879 C CA . GLU A 1 362 ? 3.794 7.418 -41.651 1.00 82.19 362 GLU A CA 1
ATOM 2880 C C . GLU A 1 362 ? 3.469 8.200 -40.373 1.00 82.19 362 GLU A C 1
ATOM 2882 O O . GLU A 1 362 ? 3.878 9.358 -40.246 1.00 82.19 362 GLU A O 1
ATOM 2887 N N . GLU A 1 363 ? 2.793 7.577 -39.405 1.00 80.81 363 GLU A N 1
ATOM 2888 C CA . GLU A 1 363 ? 2.492 8.194 -38.112 1.00 80.81 363 GLU A CA 1
ATOM 2889 C C . GLU A 1 363 ? 3.657 8.010 -37.127 1.00 80.81 363 GLU A C 1
ATOM 2891 O O . GLU A 1 363 ? 4.000 8.928 -36.370 1.00 80.81 363 GLU A O 1
ATOM 2896 N N . ALA A 1 364 ? 4.331 6.858 -37.176 1.00 78.50 364 ALA A N 1
ATOM 2897 C CA . ALA A 1 364 ? 5.445 6.543 -36.283 1.00 78.50 364 ALA A CA 1
ATOM 2898 C C . ALA A 1 364 ? 6.741 7.298 -36.637 1.00 78.50 364 ALA A C 1
ATOM 2900 O O . ALA A 1 364 ? 7.468 7.751 -35.742 1.00 78.50 364 ALA A O 1
ATOM 2901 N N . PHE A 1 365 ? 7.052 7.467 -37.929 1.00 83.56 365 PHE A N 1
ATOM 2902 C CA . PHE A 1 365 ? 8.309 8.077 -38.375 1.00 83.56 365 PHE A CA 1
ATOM 2903 C C . PHE A 1 365 ? 8.496 9.517 -37.871 1.00 83.56 365 PHE A C 1
ATOM 2905 O O . PHE A 1 365 ? 9.556 9.795 -37.300 1.00 83.56 365 PHE A O 1
ATOM 2912 N N . PRO A 1 366 ? 7.527 10.450 -37.995 1.00 78.12 366 PRO A N 1
ATOM 2913 C CA . PRO A 1 366 ? 7.689 11.815 -37.500 1.00 78.12 366 PRO A CA 1
ATOM 2914 C C . PRO A 1 366 ? 7.928 11.873 -35.989 1.00 78.12 366 PRO A C 1
ATOM 2916 O O . PRO A 1 366 ? 8.730 12.690 -35.533 1.00 78.12 366 PRO A O 1
ATOM 2919 N N . LEU A 1 367 ? 7.273 10.999 -35.216 1.00 76.38 367 LEU A N 1
ATOM 2920 C CA . LEU A 1 367 ? 7.431 10.917 -33.763 1.00 76.38 367 LEU A CA 1
ATOM 2921 C C . LEU A 1 367 ? 8.832 10.426 -33.390 1.00 76.38 367 LEU A C 1
ATOM 2923 O O . LEU A 1 367 ? 9.550 11.116 -32.658 1.00 76.38 367 LEU A O 1
ATOM 2927 N N . MET A 1 368 ? 9.260 9.297 -33.960 1.00 75.75 368 MET A N 1
ATOM 2928 C CA . MET A 1 368 ? 10.591 8.735 -33.722 1.00 75.75 368 MET A CA 1
ATOM 2929 C C . MET A 1 368 ? 11.702 9.661 -34.218 1.00 75.75 368 MET A C 1
ATOM 2931 O O . MET A 1 368 ? 12.684 9.878 -33.510 1.00 75.75 368 MET A O 1
ATOM 2935 N N . HIS A 1 369 ? 11.552 10.252 -35.405 1.00 79.00 369 HIS A N 1
ATOM 2936 C CA . HIS A 1 369 ? 12.536 11.165 -35.983 1.00 79.00 369 HIS A CA 1
ATOM 2937 C C . HIS A 1 369 ? 12.629 12.477 -35.189 1.00 79.00 369 HIS A C 1
ATOM 2939 O O . HIS A 1 369 ? 13.730 13.002 -34.991 1.00 79.00 369 HIS A O 1
ATOM 2945 N N . ARG A 1 370 ? 11.505 13.002 -34.676 1.00 78.75 370 ARG A N 1
ATOM 2946 C CA . ARG A 1 370 ? 11.496 14.161 -33.767 1.00 78.75 370 ARG A CA 1
ATOM 2947 C C . ARG A 1 370 ? 12.236 13.849 -32.473 1.00 78.75 370 ARG A C 1
ATOM 2949 O O . ARG A 1 370 ? 13.069 14.654 -32.060 1.00 78.75 370 ARG A O 1
ATOM 2956 N N . GLU A 1 371 ? 11.974 12.695 -31.868 1.00 73.62 371 GLU A N 1
ATOM 2957 C CA . GLU A 1 371 ? 12.622 12.286 -30.620 1.00 73.62 371 GLU A CA 1
ATOM 2958 C C . GLU A 1 371 ? 14.119 12.011 -30.817 1.00 73.62 371 GLU A C 1
ATOM 2960 O O . GLU A 1 371 ? 14.959 12.473 -30.040 1.00 73.62 371 GLU A O 1
ATOM 2965 N N . PHE A 1 372 ? 14.471 11.354 -31.921 1.00 78.06 372 PHE A N 1
ATOM 2966 C CA . PHE A 1 372 ? 15.844 11.169 -32.379 1.00 78.06 372 PHE A CA 1
ATOM 2967 C C . PHE A 1 372 ? 16.577 12.508 -32.513 1.00 78.06 372 PHE A C 1
ATOM 2969 O O . PHE A 1 372 ? 17.636 12.698 -31.912 1.00 78.06 372 PHE A O 1
ATOM 2976 N N . LYS A 1 373 ? 15.991 13.467 -33.238 1.00 80.25 373 LYS A N 1
ATOM 2977 C CA . LYS A 1 373 ? 16.543 14.815 -33.426 1.00 80.25 373 LYS A CA 1
ATOM 2978 C C . LYS A 1 373 ? 16.688 15.569 -32.103 1.00 80.25 373 LYS A C 1
ATOM 2980 O O . LYS A 1 373 ? 17.727 16.176 -31.856 1.00 80.25 373 LYS A O 1
ATOM 2985 N N . HIS A 1 374 ? 15.669 15.518 -31.249 1.00 76.06 374 HIS A N 1
ATOM 2986 C CA . HIS A 1 374 ? 15.664 16.171 -29.942 1.00 76.06 374 HIS A CA 1
ATOM 2987 C C . HIS A 1 374 ? 16.789 15.644 -29.038 1.00 76.06 374 HIS A C 1
ATOM 2989 O O . HIS A 1 374 ? 17.572 16.429 -28.500 1.00 76.06 374 HIS A O 1
ATOM 2995 N N . ARG A 1 375 ? 16.936 14.319 -28.927 1.00 73.06 375 ARG A N 1
ATOM 2996 C CA . ARG A 1 375 ? 17.994 13.682 -28.122 1.00 73.06 375 ARG A CA 1
ATOM 2997 C C . ARG A 1 375 ? 19.386 13.933 -28.680 1.00 73.06 375 ARG A C 1
ATOM 2999 O O . ARG A 1 375 ? 20.319 14.192 -27.923 1.00 73.06 375 ARG A O 1
ATOM 3006 N N . LEU A 1 376 ? 19.521 13.917 -30.002 1.00 73.00 376 LEU A N 1
ATOM 3007 C CA . LEU A 1 376 ? 20.762 14.284 -30.668 1.00 73.00 376 LEU A CA 1
ATOM 3008 C C . LEU A 1 376 ? 21.191 15.733 -30.356 1.00 73.00 376 LEU A C 1
ATOM 3010 O O . LEU A 1 376 ? 22.373 15.976 -30.119 1.00 73.00 376 LEU A O 1
ATOM 3014 N N . TRP A 1 377 ? 20.256 16.690 -30.340 1.00 73.38 377 TRP A N 1
ATOM 3015 C CA . TRP A 1 377 ? 20.544 18.117 -30.115 1.00 73.38 377 TRP A CA 1
ATOM 3016 C C . TRP A 1 377 ? 20.717 18.505 -28.645 1.00 73.38 377 TRP A C 1
ATOM 3018 O O . TRP A 1 377 ? 21.479 19.421 -28.345 1.00 73.38 377 TRP A O 1
ATOM 3028 N N . ASN A 1 378 ? 20.079 17.792 -27.719 1.00 68.12 378 ASN A N 1
ATOM 3029 C CA . ASN A 1 378 ? 20.187 18.071 -26.284 1.00 68.12 378 ASN A CA 1
ATOM 3030 C C . ASN A 1 378 ? 21.447 17.497 -25.618 1.00 68.12 378 ASN A C 1
ATOM 3032 O O . ASN A 1 378 ? 21.627 17.646 -24.405 1.00 68.12 378 ASN A O 1
ATOM 3036 N N . SER A 1 379 ? 22.340 16.856 -26.377 1.00 61.25 379 SER A N 1
ATOM 3037 C CA . SER A 1 379 ? 23.621 16.396 -25.844 1.00 61.25 379 SER A CA 1
ATOM 3038 C C . SER A 1 379 ? 24.514 17.580 -25.473 1.00 61.25 379 SER A C 1
ATOM 3040 O O . SER A 1 379 ? 25.079 18.254 -26.329 1.00 61.25 379 SER A O 1
ATOM 3042 N N . LYS A 1 380 ? 24.679 17.818 -24.168 1.00 53.44 380 LYS A N 1
ATOM 3043 C CA . LYS A 1 380 ? 25.622 18.815 -23.629 1.00 53.44 380 LYS A CA 1
ATOM 3044 C C . LYS A 1 380 ? 27.085 18.340 -23.657 1.00 53.44 380 LYS A C 1
ATOM 3046 O O . LYS A 1 380 ? 27.965 19.078 -23.214 1.00 53.44 380 LYS A O 1
ATOM 3051 N N . SER A 1 381 ? 27.369 17.111 -24.104 1.00 56.09 381 SER A N 1
ATOM 3052 C CA . SER A 1 381 ? 28.727 16.556 -24.100 1.00 56.09 381 SER A CA 1
ATOM 3053 C C . SER A 1 381 ? 29.505 16.925 -25.369 1.00 56.09 381 SER A C 1
ATOM 3055 O O . SER A 1 381 ? 28.943 17.161 -26.434 1.00 56.09 381 SER A O 1
ATOM 3057 N N . LYS A 1 382 ? 30.843 16.926 -25.275 1.00 55.03 382 LYS A N 1
ATOM 3058 C CA . LYS A 1 382 ? 31.746 17.030 -26.440 1.00 55.03 382 LYS A CA 1
ATOM 3059 C C . LYS A 1 382 ? 31.743 15.763 -27.318 1.00 55.03 382 LYS A C 1
ATOM 3061 O O . LYS A 1 382 ? 32.480 15.716 -28.299 1.00 55.03 382 LYS A O 1
ATOM 3066 N N . THR A 1 383 ? 30.960 14.745 -26.954 1.00 55.84 383 THR A N 1
ATOM 3067 C CA . THR A 1 383 ? 30.849 13.458 -27.650 1.00 55.84 383 THR A CA 1
ATOM 3068 C C . THR A 1 383 ? 29.527 13.378 -28.405 1.00 55.84 383 THR A C 1
ATOM 3070 O O . THR A 1 383 ? 28.517 13.938 -27.981 1.00 55.84 383 THR A O 1
ATOM 3073 N N . VAL A 1 384 ? 29.528 12.691 -29.547 1.00 56.91 384 VAL A N 1
ATOM 3074 C CA . VAL A 1 384 ? 28.296 12.461 -30.306 1.00 56.91 384 VAL A CA 1
ATOM 3075 C C . VAL A 1 384 ? 27.411 11.501 -29.500 1.00 56.91 384 VAL A C 1
ATOM 3077 O O . VAL A 1 384 ? 27.872 10.410 -29.162 1.00 56.91 384 VAL A O 1
ATOM 3080 N N . PRO A 1 385 ? 26.164 11.874 -29.174 1.00 64.38 385 PRO A N 1
ATOM 3081 C CA . PRO A 1 385 ? 25.249 10.980 -28.476 1.00 64.38 385 PRO A CA 1
ATOM 3082 C C . PRO A 1 385 ? 24.845 9.800 -29.369 1.00 64.38 385 PRO A C 1
ATOM 3084 O O . PRO A 1 385 ? 24.445 9.988 -30.518 1.00 64.38 385 PRO A O 1
ATOM 3087 N N . SER A 1 386 ? 24.909 8.584 -28.826 1.00 66.69 386 SER A N 1
ATOM 3088 C CA . SER A 1 386 ? 24.388 7.390 -29.491 1.00 66.69 386 SER A CA 1
ATOM 3089 C C . SER A 1 386 ? 22.912 7.244 -29.133 1.00 66.69 386 SER A C 1
ATOM 3091 O O . SER A 1 386 ? 22.565 6.969 -27.981 1.00 66.69 386 SER A O 1
ATOM 3093 N N . VAL A 1 387 ? 22.037 7.503 -30.105 1.00 70.31 387 VAL A N 1
ATOM 3094 C CA . VAL A 1 387 ? 20.588 7.354 -29.945 1.00 70.31 387 VAL A CA 1
ATOM 3095 C C . VAL A 1 387 ? 20.174 5.985 -30.470 1.00 70.31 387 VAL A C 1
ATOM 3097 O O . VAL A 1 387 ? 20.431 5.655 -31.626 1.00 70.31 387 VAL A O 1
ATOM 3100 N N . THR A 1 388 ? 19.537 5.196 -29.616 1.00 73.12 388 THR A N 1
ATOM 3101 C CA . THR A 1 388 ? 19.178 3.796 -29.860 1.00 73.12 388 THR A CA 1
ATOM 3102 C C . THR A 1 388 ? 17.675 3.586 -29.756 1.00 73.12 388 THR A C 1
ATOM 3104 O O . THR A 1 388 ? 17.056 4.160 -28.868 1.00 73.12 388 THR A O 1
ATOM 3107 N N . ILE A 1 389 ? 17.102 2.748 -30.609 1.00 72.44 389 ILE A N 1
ATOM 3108 C CA . ILE A 1 389 ? 15.775 2.160 -30.442 1.00 72.44 389 ILE A CA 1
ATOM 3109 C C . ILE A 1 389 ? 15.933 0.936 -29.540 1.00 72.44 389 ILE A C 1
ATOM 3111 O O . ILE A 1 389 ? 16.840 0.140 -29.765 1.00 72.44 389 ILE A O 1
ATOM 3115 N N . SER A 1 390 ? 15.113 0.822 -28.497 1.00 74.00 390 SER A N 1
ATOM 3116 C CA . SER A 1 390 ? 15.062 -0.322 -27.586 1.00 74.00 390 SER A CA 1
ATOM 3117 C C . SER A 1 390 ? 13.718 -1.029 -27.713 1.00 74.00 390 SER A C 1
ATOM 3119 O O . SER A 1 390 ? 12.689 -0.359 -27.634 1.00 74.00 390 SER A O 1
ATOM 3121 N N . VAL A 1 391 ? 13.742 -2.351 -27.866 1.00 73.88 391 VAL A N 1
ATOM 3122 C CA . VAL A 1 391 ? 12.550 -3.191 -28.040 1.00 73.88 391 VAL A CA 1
ATOM 3123 C C . VAL A 1 391 ? 12.576 -4.323 -27.017 1.00 73.88 391 VAL A C 1
ATOM 3125 O O . VAL A 1 391 ? 13.503 -5.136 -27.052 1.00 73.88 391 VAL A O 1
ATOM 3128 N N . PRO A 1 392 ? 11.615 -4.372 -26.084 1.00 78.75 392 PRO A N 1
ATOM 3129 C CA . PRO A 1 392 ? 11.482 -5.450 -25.110 1.00 78.75 392 PRO A CA 1
ATOM 3130 C C . PRO A 1 392 ? 11.273 -6.802 -25.799 1.00 78.75 392 PRO A C 1
ATOM 3132 O O . PRO A 1 392 ? 10.393 -6.942 -26.642 1.00 78.75 392 PRO A O 1
ATOM 3135 N N . ILE A 1 393 ? 12.086 -7.794 -25.438 1.00 73.38 393 ILE A N 1
ATOM 3136 C CA . ILE A 1 393 ? 12.004 -9.159 -25.990 1.00 73.38 393 ILE A CA 1
ATOM 3137 C C . ILE A 1 393 ? 11.919 -10.241 -24.919 1.00 73.38 393 ILE A C 1
ATOM 3139 O O . ILE A 1 393 ? 11.526 -11.363 -25.221 1.00 73.38 393 ILE A O 1
ATOM 3143 N N . ALA A 1 394 ? 12.281 -9.927 -23.677 1.00 75.62 394 ALA A N 1
ATOM 3144 C CA . ALA A 1 394 ? 12.111 -10.835 -22.556 1.00 75.62 394 ALA A CA 1
ATOM 3145 C C . ALA A 1 394 ? 11.979 -10.068 -21.237 1.00 75.62 394 ALA A C 1
ATOM 3147 O O . ALA A 1 394 ? 12.393 -8.909 -21.134 1.00 75.62 394 ALA A O 1
ATOM 3148 N N . ALA A 1 395 ? 11.438 -10.720 -20.213 1.00 82.12 395 ALA A N 1
ATOM 3149 C CA . ALA A 1 395 ? 11.387 -10.192 -18.856 1.00 82.12 395 ALA A CA 1
ATOM 3150 C C . ALA A 1 395 ? 11.549 -11.293 -17.804 1.00 82.12 395 ALA A C 1
ATOM 3152 O O . ALA A 1 395 ? 11.181 -12.445 -18.021 1.00 82.12 395 ALA A O 1
ATOM 3153 N N . TYR A 1 396 ? 12.108 -10.934 -16.650 1.00 82.25 396 TYR A N 1
ATOM 3154 C CA . TYR A 1 396 ? 12.284 -11.841 -15.516 1.00 82.25 396 TYR A CA 1
ATOM 3155 C C . TYR A 1 396 ? 12.203 -11.092 -14.181 1.00 82.25 396 TYR A C 1
ATOM 3157 O O . TYR A 1 396 ? 12.479 -9.891 -14.101 1.00 82.25 396 TYR A O 1
ATOM 3165 N N . ALA A 1 397 ? 11.857 -11.797 -13.105 1.00 82.31 397 ALA A N 1
ATOM 3166 C CA . ALA A 1 397 ? 11.895 -11.243 -11.756 1.00 82.31 397 ALA A CA 1
ATOM 3167 C C . ALA A 1 397 ? 13.319 -11.305 -11.178 1.00 82.31 397 ALA A C 1
ATOM 3169 O O . ALA A 1 397 ? 13.969 -12.352 -11.170 1.00 82.31 397 ALA A O 1
ATOM 3170 N N . LYS A 1 398 ? 13.820 -10.179 -10.660 1.00 81.12 398 LYS A N 1
ATOM 3171 C CA . LYS A 1 398 ? 15.055 -10.136 -9.870 1.00 81.12 398 LYS A CA 1
ATOM 3172 C C . LYS A 1 398 ? 14.717 -10.426 -8.413 1.00 81.12 398 LYS A C 1
ATOM 3174 O O . LYS A 1 398 ? 13.892 -9.733 -7.821 1.00 81.12 398 LYS A O 1
ATOM 3179 N N . TYR A 1 399 ? 15.412 -11.389 -7.824 1.00 79.94 399 TYR A N 1
ATOM 3180 C CA . TYR A 1 399 ? 15.259 -11.751 -6.420 1.00 79.94 399 TYR A CA 1
ATOM 3181 C C . TYR A 1 399 ? 16.407 -11.191 -5.581 1.00 79.94 399 TYR A C 1
ATOM 3183 O O . TYR A 1 399 ? 17.552 -11.110 -6.028 1.00 79.94 399 TYR A O 1
ATOM 3191 N N . SER A 1 400 ? 16.095 -10.836 -4.338 1.00 75.75 400 SER A N 1
ATOM 3192 C CA . SER A 1 400 ? 17.068 -10.485 -3.307 1.00 75.75 400 SER A CA 1
ATOM 3193 C C . SER A 1 400 ? 16.932 -11.436 -2.118 1.00 75.75 400 SER A C 1
ATOM 3195 O O . SER A 1 400 ? 15.851 -11.959 -1.838 1.00 75.75 400 SER A O 1
ATOM 3197 N N . LEU A 1 401 ? 18.037 -11.674 -1.410 1.00 73.00 401 LEU A N 1
ATOM 3198 C CA . LEU A 1 401 ? 18.009 -12.425 -0.157 1.00 73.00 401 LEU A CA 1
ATOM 3199 C C . LEU A 1 401 ? 17.391 -11.546 0.931 1.00 73.00 401 LEU A C 1
ATOM 3201 O O . LEU A 1 401 ? 17.987 -10.544 1.332 1.00 73.00 401 LEU A O 1
ATOM 3205 N N . ARG A 1 402 ? 16.214 -11.939 1.423 1.00 67.25 402 ARG A N 1
ATOM 3206 C CA . ARG A 1 402 ? 15.552 -11.296 2.564 1.00 67.25 402 ARG A CA 1
ATOM 3207 C C . ARG A 1 402 ? 16.293 -11.618 3.855 1.00 67.25 402 ARG A C 1
ATOM 3209 O O . ARG A 1 402 ? 16.518 -10.740 4.685 1.00 67.25 402 ARG A O 1
ATOM 3216 N N . ASN A 1 403 ? 16.689 -12.877 4.009 1.00 67.62 403 ASN A N 1
ATOM 3217 C CA . ASN A 1 403 ? 17.404 -13.362 5.176 1.00 67.62 403 ASN A CA 1
ATOM 3218 C C . ASN A 1 403 ? 18.532 -14.297 4.733 1.00 67.62 403 ASN A C 1
ATOM 3220 O O . ASN A 1 403 ? 18.299 -15.369 4.177 1.00 67.62 403 ASN A O 1
ATOM 3224 N N . ARG A 1 404 ? 19.776 -13.879 4.992 1.00 66.81 404 ARG A N 1
ATOM 3225 C CA . ARG A 1 404 ? 20.975 -14.649 4.627 1.00 66.81 404 ARG A CA 1
ATOM 3226 C C . ARG A 1 404 ? 21.069 -15.988 5.358 1.00 66.81 404 ARG A C 1
ATOM 3228 O O . ARG A 1 404 ? 21.686 -16.900 4.828 1.00 66.81 404 ARG A O 1
ATOM 3235 N N . ASN A 1 405 ? 20.458 -16.105 6.536 1.00 61.00 405 ASN A N 1
ATOM 3236 C CA . ASN A 1 405 ? 20.552 -17.299 7.372 1.00 61.00 405 ASN A CA 1
ATOM 3237 C C . ASN A 1 405 ? 19.525 -18.366 6.976 1.00 61.00 405 ASN A C 1
ATOM 3239 O O . ASN A 1 405 ? 19.819 -19.549 7.079 1.00 61.00 405 ASN A O 1
ATOM 3243 N N . THR A 1 406 ? 18.331 -17.963 6.527 1.00 68.06 406 THR A N 1
ATOM 3244 C CA . THR A 1 406 ? 17.274 -18.901 6.099 1.00 68.06 406 THR A CA 1
ATOM 3245 C C . THR A 1 406 ? 17.268 -19.146 4.591 1.00 68.06 406 THR A C 1
ATOM 3247 O O . THR A 1 406 ? 16.569 -20.038 4.124 1.00 68.06 406 THR A O 1
ATOM 3250 N N . GLY A 1 407 ? 18.018 -18.353 3.816 1.00 67.69 407 GLY A N 1
ATOM 3251 C CA . GLY A 1 407 ? 18.001 -18.407 2.352 1.00 67.69 407 GLY A CA 1
ATOM 3252 C C . GLY A 1 407 ? 16.704 -17.875 1.734 1.00 67.69 407 GLY A C 1
ATOM 3253 O O . GLY A 1 407 ? 16.509 -18.001 0.527 1.00 67.69 407 GLY A O 1
ATOM 3254 N N . GLU A 1 408 ? 15.825 -17.277 2.542 1.00 70.31 408 GLU A N 1
ATOM 3255 C CA . GLU A 1 408 ? 14.525 -16.784 2.105 1.00 70.31 408 GLU A CA 1
ATOM 3256 C C . GLU A 1 408 ? 14.689 -15.644 1.091 1.00 70.31 408 GLU A C 1
ATOM 3258 O O . GLU A 1 408 ? 15.426 -14.673 1.316 1.00 70.31 408 GLU A O 1
ATOM 3263 N N . ARG A 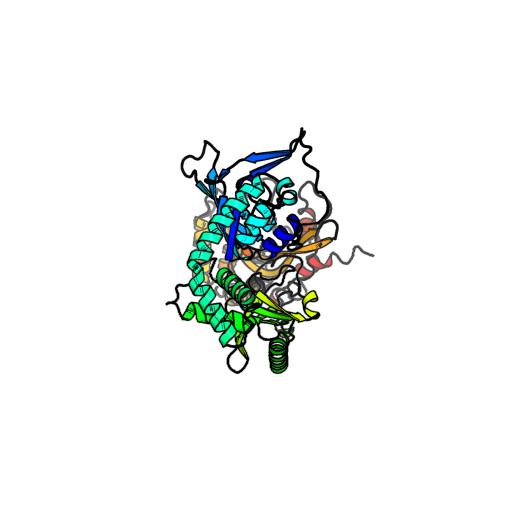1 409 ? 13.998 -15.777 -0.042 1.00 77.00 409 ARG A N 1
ATOM 3264 C CA . ARG A 1 409 ? 14.077 -14.859 -1.179 1.00 77.00 409 ARG A CA 1
ATOM 3265 C C . ARG A 1 409 ? 12.836 -13.983 -1.229 1.00 77.00 409 ARG A C 1
ATOM 3267 O O . ARG A 1 409 ? 11.737 -14.431 -0.929 1.00 77.00 409 ARG A O 1
ATOM 3274 N N . GLN A 1 410 ? 13.019 -12.744 -1.657 1.00 80.38 410 GLN A N 1
ATOM 3275 C CA . GLN A 1 410 ? 11.921 -11.843 -1.993 1.00 80.38 410 GLN A CA 1
ATOM 3276 C C . GLN A 1 410 ? 12.165 -11.255 -3.378 1.00 80.38 410 GLN A C 1
ATOM 3278 O O . GLN A 1 410 ? 13.311 -10.979 -3.752 1.00 80.38 410 GLN A O 1
ATOM 3283 N N . VAL A 1 411 ? 11.092 -11.046 -4.132 1.00 83.88 411 VAL A N 1
ATOM 3284 C CA . VAL A 1 411 ? 11.171 -10.330 -5.406 1.00 83.88 411 VAL A CA 1
ATOM 3285 C C . VAL A 1 411 ? 11.522 -8.869 -5.121 1.00 83.88 411 VAL A C 1
ATOM 3287 O O . VAL A 1 411 ? 10.892 -8.224 -4.289 1.00 83.88 411 VAL A O 1
ATOM 3290 N N . GLU A 1 412 ? 12.559 -8.361 -5.779 1.00 78.19 412 GLU A N 1
ATOM 3291 C CA . GLU A 1 412 ? 13.056 -6.990 -5.624 1.00 78.19 412 GLU A CA 1
ATOM 3292 C C . GLU A 1 412 ? 12.506 -6.079 -6.724 1.00 78.19 412 GLU A C 1
ATOM 3294 O O . GLU A 1 412 ? 11.973 -5.012 -6.434 1.00 78.19 412 GLU A O 1
ATOM 3299 N N . SER A 1 413 ? 12.642 -6.489 -7.988 1.00 79.38 413 SER A N 1
ATOM 3300 C CA . SER A 1 413 ? 12.132 -5.736 -9.136 1.00 79.38 413 SER A CA 1
ATOM 3301 C C . SER A 1 413 ? 11.937 -6.620 -10.366 1.00 79.38 413 SER A C 1
ATOM 3303 O O . SER A 1 413 ? 12.434 -7.747 -10.420 1.00 79.38 413 SER A O 1
ATOM 3305 N N . LEU A 1 414 ? 11.219 -6.104 -11.363 1.00 82.25 414 LEU A N 1
ATOM 3306 C CA . LEU A 1 414 ? 11.127 -6.713 -12.687 1.00 82.25 414 LEU A CA 1
ATOM 3307 C C . LEU A 1 414 ? 12.265 -6.206 -13.572 1.00 82.25 414 LEU A C 1
ATOM 3309 O O . LEU A 1 414 ? 12.604 -5.018 -13.578 1.00 82.25 414 LEU A O 1
ATOM 3313 N N . ARG A 1 415 ? 12.868 -7.117 -14.330 1.00 78.94 415 ARG A N 1
ATOM 3314 C CA . ARG A 1 415 ? 13.901 -6.817 -15.317 1.00 78.94 415 ARG A CA 1
ATOM 3315 C C . ARG A 1 415 ? 13.357 -7.083 -16.696 1.00 78.94 415 ARG A C 1
ATOM 3317 O O . ARG A 1 415 ? 12.755 -8.123 -16.932 1.00 78.94 415 ARG A O 1
ATOM 3324 N N . VAL A 1 416 ? 13.621 -6.150 -17.596 1.00 75.31 416 VAL A N 1
ATOM 3325 C CA . VAL A 1 416 ? 13.274 -6.268 -19.007 1.00 75.31 416 VAL A CA 1
ATOM 3326 C C . VAL A 1 416 ? 14.567 -6.349 -19.787 1.00 75.31 416 VAL A C 1
ATOM 3328 O O . VAL A 1 416 ? 15.477 -5.538 -19.597 1.00 75.31 416 VAL A O 1
ATOM 3331 N N . VAL A 1 417 ? 14.639 -7.350 -20.649 1.00 73.31 417 VAL A N 1
ATOM 3332 C CA . VAL A 1 417 ? 15.690 -7.532 -21.634 1.00 73.31 417 VAL A CA 1
ATOM 3333 C C . VAL A 1 417 ? 15.169 -6.956 -22.936 1.00 73.31 417 VAL A C 1
ATOM 3335 O O . VAL A 1 417 ? 14.142 -7.393 -23.457 1.00 73.31 417 VAL A O 1
ATOM 3338 N N . ALA A 1 418 ? 15.880 -5.962 -23.452 1.00 68.06 418 ALA A N 1
ATOM 3339 C CA . ALA A 1 418 ? 15.554 -5.360 -24.725 1.00 68.06 418 ALA A CA 1
ATOM 3340 C C . ALA A 1 418 ? 16.704 -5.482 -25.712 1.00 68.06 418 ALA A C 1
ATOM 3342 O O . ALA A 1 418 ? 17.885 -5.342 -25.374 1.00 68.06 418 ALA A O 1
ATOM 3343 N N . VAL A 1 419 ? 16.307 -5.662 -26.959 1.00 68.25 419 VAL A N 1
ATOM 3344 C CA . VAL A 1 419 ? 17.124 -5.420 -28.136 1.00 68.25 419 VAL A CA 1
ATOM 3345 C C . VAL A 1 419 ? 17.376 -3.936 -28.253 1.00 68.25 419 VAL A C 1
ATOM 3347 O O . VAL A 1 419 ? 16.453 -3.144 -28.092 1.00 68.25 419 VAL A O 1
ATOM 3350 N N . ARG A 1 420 ? 18.606 -3.550 -28.574 1.00 69.31 420 ARG A N 1
ATOM 3351 C CA . ARG A 1 420 ? 18.952 -2.182 -28.931 1.00 69.31 420 ARG A CA 1
ATOM 3352 C C . ARG A 1 420 ? 19.562 -2.116 -30.305 1.00 69.31 420 ARG A C 1
ATOM 3354 O O . ARG A 1 420 ? 20.410 -2.936 -30.650 1.00 69.31 420 ARG A O 1
ATOM 3361 N N . ALA A 1 421 ? 19.213 -1.059 -31.019 1.00 70.88 421 ALA A N 1
ATOM 3362 C CA . ALA A 1 421 ? 19.892 -0.714 -32.246 1.00 70.88 421 ALA A CA 1
ATOM 3363 C C . ALA A 1 421 ? 19.945 0.786 -32.496 1.00 70.88 421 ALA A C 1
ATOM 3365 O O . ALA A 1 421 ? 19.136 1.543 -31.965 1.00 70.88 421 ALA A O 1
ATOM 3366 N N . LEU A 1 422 ? 20.919 1.247 -33.274 1.00 74.94 422 LEU A N 1
ATOM 3367 C CA . LEU A 1 422 ? 21.088 2.670 -33.557 1.00 74.94 422 LEU A CA 1
ATOM 3368 C C . LEU A 1 422 ? 19.883 3.216 -34.329 1.00 74.94 422 LEU A C 1
ATOM 3370 O O . LEU A 1 422 ? 19.630 2.828 -35.469 1.00 74.94 422 LEU A O 1
ATOM 3374 N N . ALA A 1 423 ? 19.192 4.192 -33.735 1.00 80.00 423 ALA A N 1
ATOM 3375 C CA . ALA A 1 423 ? 17.986 4.787 -34.302 1.00 80.00 423 ALA A CA 1
ATOM 3376 C C . ALA A 1 423 ? 18.246 5.366 -35.699 1.00 80.00 423 ALA A C 1
ATOM 3378 O O . ALA A 1 423 ? 17.457 5.163 -36.614 1.00 80.00 423 ALA A O 1
ATOM 3379 N N . CYS A 1 424 ? 19.395 6.025 -35.894 1.00 80.12 424 CYS A N 1
ATOM 3380 C CA . CYS A 1 424 ? 19.777 6.573 -37.195 1.00 80.12 424 CYS A CA 1
ATOM 3381 C C . CYS A 1 424 ? 19.950 5.497 -38.270 1.00 80.12 424 CYS A C 1
ATOM 3383 O O . CYS A 1 424 ? 19.590 5.733 -39.419 1.00 80.12 424 CYS A O 1
ATOM 3385 N N . LYS A 1 425 ? 20.481 4.323 -37.908 1.00 79.88 425 LYS A N 1
ATOM 3386 C CA . LYS A 1 425 ? 20.676 3.223 -38.851 1.00 79.88 425 LYS A CA 1
ATOM 3387 C C . LYS A 1 425 ? 19.351 2.582 -39.222 1.00 79.88 425 LYS A C 1
ATOM 3389 O O . LYS A 1 425 ? 19.132 2.340 -40.397 1.00 79.88 425 LYS A O 1
ATOM 3394 N N . TRP A 1 426 ? 18.468 2.363 -38.254 1.00 81.06 426 TRP A N 1
ATOM 3395 C CA . TRP A 1 426 ? 17.155 1.764 -38.494 1.00 81.06 426 TRP A CA 1
ATOM 3396 C C . TRP A 1 426 ? 16.245 2.675 -39.316 1.00 81.06 426 TRP A C 1
ATOM 3398 O O . TRP A 1 426 ? 15.729 2.251 -40.346 1.00 81.06 426 TRP A O 1
ATOM 3408 N N . LEU A 1 427 ? 16.129 3.951 -38.933 1.00 83.88 427 LEU A N 1
ATOM 3409 C CA . LEU A 1 427 ? 15.347 4.941 -39.682 1.00 83.88 427 LEU A CA 1
ATOM 3410 C C . LEU A 1 427 ? 15.874 5.130 -41.115 1.00 83.88 427 LEU A C 1
ATOM 3412 O O . LEU A 1 427 ? 15.094 5.361 -42.031 1.00 83.88 427 LEU A O 1
ATOM 3416 N N . HIS A 1 428 ? 17.189 5.008 -41.328 1.00 85.25 428 HIS A N 1
ATOM 3417 C CA . HIS A 1 428 ? 17.783 5.065 -42.663 1.00 85.25 428 HIS A CA 1
ATOM 3418 C C . HIS A 1 428 ? 17.616 3.746 -43.439 1.00 85.25 428 HIS A C 1
ATOM 3420 O O . HIS A 1 428 ? 17.291 3.751 -44.618 1.00 85.25 428 HIS A O 1
ATOM 3426 N N . HIS A 1 429 ? 17.826 2.591 -42.817 1.00 83.75 429 HIS A N 1
ATOM 3427 C CA . HIS A 1 429 ? 17.766 1.309 -43.515 1.00 83.75 429 HIS A CA 1
ATOM 3428 C C . HIS A 1 429 ? 16.336 0.966 -43.955 1.00 83.75 429 HIS A C 1
ATOM 3430 O O . HIS A 1 429 ? 16.107 0.671 -45.129 1.00 83.75 429 HIS A O 1
ATOM 3436 N N . PHE A 1 430 ? 15.367 1.089 -43.050 1.00 84.69 430 PHE A N 1
ATOM 3437 C CA . PHE A 1 430 ? 13.967 0.751 -43.315 1.00 84.69 430 PHE A CA 1
ATOM 3438 C C . PHE A 1 430 ? 13.156 1.906 -43.911 1.00 84.69 430 PHE A C 1
ATOM 3440 O O . PHE A 1 430 ? 12.126 1.662 -44.529 1.00 84.69 430 PHE A O 1
ATOM 3447 N N . GLY A 1 431 ? 13.622 3.150 -43.771 1.00 86.38 431 GLY A N 1
ATOM 3448 C CA . GLY A 1 431 ? 12.921 4.307 -44.317 1.00 86.38 431 GLY A CA 1
ATOM 3449 C C . GLY A 1 431 ? 12.838 4.303 -45.842 1.00 86.38 431 GLY A C 1
ATOM 3450 O O . GLY A 1 431 ? 13.715 3.770 -46.524 1.00 86.38 431 GLY A O 1
ATOM 3451 N N . ASP A 1 432 ? 11.797 4.938 -46.374 1.00 90.31 432 ASP A N 1
ATOM 3452 C CA . ASP A 1 432 ? 11.673 5.219 -47.804 1.00 90.31 432 ASP A CA 1
ATOM 3453 C C . ASP A 1 432 ? 12.721 6.261 -48.256 1.00 90.31 432 ASP A C 1
ATOM 3455 O O . ASP A 1 432 ? 13.540 6.743 -47.467 1.00 90.31 432 ASP A O 1
ATOM 3459 N N . ALA A 1 433 ? 12.722 6.635 -49.538 1.00 90.56 433 ALA A N 1
ATOM 3460 C CA . ALA A 1 433 ? 13.685 7.601 -50.071 1.00 90.56 433 ALA A CA 1
ATOM 3461 C C . ALA A 1 433 ? 13.672 8.959 -49.332 1.00 90.56 433 ALA A C 1
ATOM 3463 O O . ALA A 1 433 ? 14.739 9.514 -49.053 1.00 90.56 433 ALA A O 1
ATOM 3464 N N . ALA A 1 434 ? 12.494 9.475 -48.975 1.00 90.81 434 ALA A N 1
ATOM 3465 C CA . ALA A 1 434 ? 12.347 10.761 -48.298 1.00 90.81 434 ALA A CA 1
ATOM 3466 C C . ALA A 1 434 ? 12.757 10.670 -46.819 1.00 90.81 434 ALA A C 1
ATOM 3468 O O . ALA A 1 434 ? 13.482 11.529 -46.307 1.00 90.81 434 ALA A O 1
ATOM 3469 N N . GLN A 1 435 ? 12.349 9.603 -46.135 1.00 91.25 435 GLN A N 1
ATOM 3470 C CA . GLN A 1 435 ? 12.689 9.305 -44.745 1.00 91.25 435 GLN A CA 1
ATOM 3471 C C . GLN A 1 435 ? 14.197 9.071 -44.564 1.00 91.25 435 GLN A C 1
ATOM 3473 O O . GLN A 1 435 ? 14.807 9.585 -43.615 1.00 91.25 435 GLN A O 1
ATOM 3478 N N . ARG A 1 436 ? 14.825 8.362 -45.510 1.00 89.44 436 ARG A N 1
ATOM 3479 C CA . ARG A 1 436 ? 16.282 8.182 -45.605 1.00 89.44 436 ARG A CA 1
ATOM 3480 C C . ARG A 1 436 ? 17.006 9.507 -45.703 1.00 89.44 436 ARG A C 1
ATOM 3482 O O . ARG A 1 436 ? 17.922 9.766 -44.919 1.00 89.44 436 ARG A O 1
ATOM 3489 N N . GLU A 1 437 ? 16.582 10.359 -46.632 1.00 89.94 437 GLU A N 1
ATOM 3490 C CA . GLU A 1 437 ? 17.200 11.665 -46.833 1.00 89.94 437 GLU A CA 1
ATOM 3491 C C . GLU A 1 437 ? 17.043 12.552 -45.591 1.00 89.94 437 GLU A C 1
ATOM 3493 O O . GLU A 1 437 ? 18.015 13.167 -45.141 1.00 89.94 437 GLU A O 1
ATOM 3498 N N . ALA A 1 438 ? 15.852 12.576 -44.986 1.00 88.31 438 ALA A N 1
ATOM 3499 C CA . ALA A 1 438 ? 15.584 13.325 -43.761 1.00 88.31 438 ALA A CA 1
ATOM 3500 C C . ALA A 1 438 ? 16.479 12.863 -42.598 1.00 88.31 438 ALA A C 1
ATOM 3502 O O . ALA A 1 438 ? 17.110 13.692 -41.929 1.00 88.31 438 ALA A O 1
ATOM 3503 N N . THR A 1 439 ? 16.600 11.548 -42.402 1.00 87.50 439 THR A N 1
ATOM 3504 C CA . THR A 1 439 ? 17.445 10.948 -41.359 1.00 87.50 439 THR A CA 1
ATOM 3505 C C . THR A 1 439 ? 18.923 11.252 -41.604 1.00 87.50 439 THR A C 1
ATOM 3507 O O . THR A 1 439 ? 19.624 11.704 -40.693 1.00 87.50 439 THR A O 1
ATOM 3510 N N . ALA A 1 440 ? 19.399 11.080 -42.842 1.00 87.38 440 ALA A N 1
ATOM 3511 C CA . ALA A 1 440 ? 20.783 11.345 -43.227 1.00 87.38 440 ALA A CA 1
ATOM 3512 C C . ALA A 1 440 ? 21.152 12.824 -43.061 1.00 87.38 440 ALA A C 1
ATOM 3514 O O . ALA A 1 440 ? 22.216 13.141 -42.522 1.00 87.38 440 ALA A O 1
ATOM 3515 N N . ARG A 1 441 ? 20.260 13.737 -43.467 1.00 87.56 441 ARG A N 1
ATOM 3516 C CA . ARG A 1 441 ? 20.428 15.186 -43.299 1.00 87.56 441 ARG A CA 1
ATOM 3517 C C . ARG A 1 441 ? 20.522 15.563 -41.823 1.00 87.56 441 ARG A C 1
ATOM 3519 O O . ARG A 1 441 ? 21.430 16.306 -41.449 1.00 87.56 441 ARG A O 1
ATOM 3526 N N . THR A 1 442 ? 19.628 15.032 -40.988 1.00 85.25 442 THR A N 1
ATOM 3527 C CA . THR A 1 442 ? 19.633 15.278 -39.539 1.00 85.25 442 THR A CA 1
ATOM 3528 C C . THR A 1 442 ? 20.923 14.768 -38.903 1.00 85.25 442 THR A C 1
ATOM 3530 O O . THR A 1 442 ? 21.622 15.539 -38.249 1.00 85.25 442 THR A O 1
ATOM 3533 N N . PHE A 1 443 ? 21.293 13.509 -39.151 1.00 82.62 443 PHE A N 1
ATOM 3534 C CA . PHE A 1 443 ? 22.479 12.887 -38.562 1.00 82.62 443 PHE A CA 1
ATOM 3535 C C . PHE A 1 443 ? 23.780 13.573 -39.015 1.00 82.62 443 PHE A C 1
ATOM 3537 O O . PHE A 1 443 ? 24.580 14.008 -38.186 1.00 82.62 443 PHE A O 1
ATOM 3544 N N . ALA A 1 444 ? 23.974 13.773 -40.322 1.00 83.62 444 ALA A N 1
ATOM 3545 C CA . ALA A 1 444 ? 25.172 14.426 -40.856 1.00 83.62 444 ALA A CA 1
ATOM 3546 C C . ALA A 1 444 ? 25.276 15.914 -40.477 1.00 83.62 444 ALA A C 1
ATOM 3548 O O . ALA A 1 444 ? 26.384 16.447 -40.418 1.00 83.62 444 ALA A O 1
ATOM 3549 N N . GLY A 1 445 ? 24.150 16.586 -40.217 1.00 79.69 445 GLY A N 1
ATOM 3550 C CA . GLY A 1 445 ? 24.118 17.990 -39.802 1.00 79.69 445 GLY A CA 1
ATOM 3551 C C . GLY A 1 445 ? 24.732 18.250 -38.423 1.00 79.69 445 GLY A C 1
ATOM 3552 O O . GLY A 1 445 ? 25.171 19.365 -38.156 1.00 79.69 445 GLY A O 1
ATOM 3553 N N . ILE A 1 446 ? 24.796 17.233 -37.560 1.00 73.31 446 ILE A N 1
ATOM 3554 C CA . ILE A 1 446 ? 25.293 17.360 -36.180 1.00 73.31 446 ILE A CA 1
ATOM 3555 C C . ILE A 1 446 ? 26.760 16.936 -36.059 1.00 73.31 446 ILE A C 1
ATOM 3557 O O . ILE A 1 446 ? 27.509 17.470 -35.238 1.00 73.31 446 ILE A O 1
ATOM 3561 N N . HIS A 1 447 ? 27.202 15.984 -36.880 1.00 71.50 447 HIS A N 1
ATOM 3562 C CA . HIS A 1 447 ? 28.585 15.525 -36.864 1.00 71.50 447 HIS A CA 1
ATOM 3563 C C . HIS A 1 447 ? 29.523 16.553 -37.504 1.00 71.50 447 HIS A C 1
ATOM 3565 O O . HIS A 1 447 ? 29.395 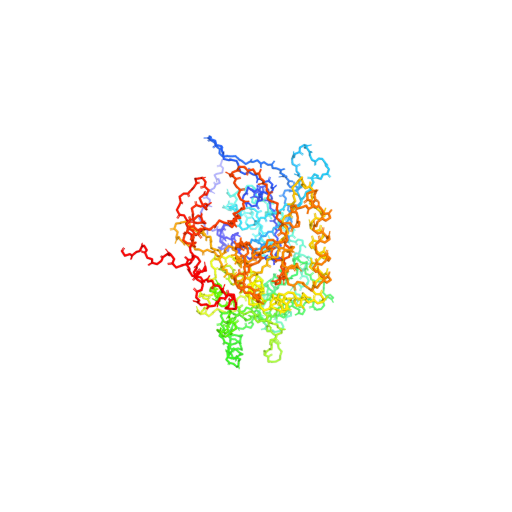16.892 -38.679 1.00 71.50 447 HIS A O 1
ATOM 3571 N N . LYS A 1 448 ? 30.559 16.969 -36.761 1.00 73.19 448 LYS A N 1
ATOM 3572 C CA . LYS A 1 448 ? 31.649 17.797 -37.313 1.00 73.19 448 LYS A CA 1
ATOM 3573 C C . LYS A 1 448 ? 32.342 17.112 -38.496 1.00 73.19 448 LYS A C 1
ATOM 3575 O O . LYS A 1 448 ? 32.667 17.766 -39.481 1.00 73.19 448 LYS A O 1
ATOM 3580 N N . ASN A 1 449 ? 32.532 15.792 -38.410 1.00 77.69 449 ASN A N 1
ATOM 3581 C CA . ASN A 1 449 ? 33.047 14.975 -39.504 1.00 77.69 449 ASN A CA 1
ATOM 3582 C C . ASN A 1 449 ? 31.885 14.361 -40.305 1.00 77.69 449 ASN A C 1
ATOM 3584 O O . ASN A 1 449 ? 31.373 13.289 -39.973 1.00 77.69 449 ASN A O 1
ATOM 3588 N N . LYS A 1 450 ? 31.482 15.055 -41.375 1.00 78.69 450 LYS A N 1
ATOM 3589 C CA . LYS A 1 450 ? 30.395 14.628 -42.271 1.00 78.69 450 LYS A CA 1
ATOM 3590 C C . LYS A 1 450 ? 30.709 13.322 -43.006 1.00 78.69 450 LYS A C 1
ATOM 3592 O O . LYS A 1 450 ? 29.795 12.560 -43.306 1.00 78.69 450 LYS A O 1
ATOM 3597 N N . GLU A 1 451 ? 31.982 13.056 -43.292 1.00 73.00 451 GLU A N 1
ATOM 3598 C CA . GLU A 1 451 ? 32.413 11.834 -43.973 1.00 73.00 451 GLU A CA 1
ATOM 3599 C C . GLU A 1 451 ? 32.264 10.615 -43.059 1.00 73.00 451 GLU A C 1
ATOM 3601 O O . GLU A 1 451 ? 31.730 9.593 -43.480 1.00 73.00 451 GLU A O 1
ATOM 3606 N N . HIS A 1 452 ? 32.636 10.748 -41.783 1.00 73.12 452 HIS A N 1
ATOM 3607 C CA . HIS A 1 452 ? 32.413 9.704 -40.785 1.00 73.12 452 HIS A CA 1
ATOM 3608 C C . HIS A 1 452 ? 30.917 9.418 -40.594 1.00 73.12 452 HIS A C 1
ATOM 3610 O O . HIS A 1 452 ? 30.520 8.261 -40.607 1.00 73.12 452 HIS A O 1
ATOM 3616 N N . ALA A 1 453 ? 30.068 10.449 -40.512 1.00 73.88 453 ALA A N 1
ATOM 3617 C CA . ALA A 1 453 ? 28.618 10.260 -40.399 1.00 73.88 453 ALA A CA 1
ATOM 3618 C C . ALA A 1 453 ? 28.019 9.513 -41.604 1.00 73.88 453 ALA A C 1
ATOM 3620 O O . ALA A 1 453 ? 27.202 8.609 -41.427 1.00 73.88 453 ALA A O 1
ATOM 3621 N N . ARG A 1 454 ? 28.461 9.850 -42.824 1.00 76.06 454 ARG A N 1
ATOM 3622 C CA . ARG A 1 454 ? 28.057 9.142 -44.049 1.00 76.06 454 ARG A CA 1
ATOM 3623 C C . ARG A 1 454 ? 28.552 7.699 -44.060 1.00 76.06 454 ARG A C 1
ATOM 3625 O O . ARG A 1 454 ? 27.766 6.814 -44.367 1.00 76.06 454 ARG A O 1
ATOM 3632 N N . LYS A 1 455 ? 29.809 7.453 -43.671 1.00 74.12 455 LYS A N 1
ATOM 3633 C CA . LYS A 1 455 ? 30.356 6.093 -43.536 1.00 74.12 455 LYS A CA 1
ATOM 3634 C C . LYS A 1 455 ? 29.560 5.270 -42.526 1.00 74.12 455 LYS A C 1
ATOM 3636 O O . LYS A 1 455 ? 29.224 4.139 -42.834 1.00 74.12 455 LYS A O 1
ATOM 3641 N N . THR A 1 456 ? 29.183 5.839 -41.380 1.00 70.38 456 THR A N 1
ATOM 3642 C CA . THR A 1 456 ? 28.392 5.152 -40.344 1.00 70.38 456 THR A CA 1
ATOM 3643 C C . THR A 1 456 ? 26.991 4.755 -40.818 1.00 70.38 456 THR A C 1
ATOM 3645 O O . THR A 1 456 ? 26.524 3.678 -40.453 1.00 70.38 456 THR A O 1
ATOM 3648 N N . LEU A 1 457 ? 26.336 5.586 -41.638 1.00 75.69 457 LEU A N 1
ATOM 3649 C CA . LEU A 1 457 ? 25.044 5.258 -42.263 1.00 75.69 457 LEU A CA 1
ATOM 3650 C C . LEU A 1 457 ? 25.176 4.277 -43.437 1.00 75.69 457 LEU A C 1
ATOM 3652 O O . LEU A 1 457 ? 24.245 3.527 -43.706 1.00 75.69 457 LEU A O 1
ATOM 3656 N N . ALA A 1 458 ? 26.320 4.289 -44.123 1.00 69.94 458 ALA A N 1
ATOM 3657 C CA . ALA A 1 458 ? 26.634 3.395 -45.235 1.00 69.94 458 ALA A CA 1
ATOM 3658 C C . ALA A 1 458 ? 27.210 2.041 -44.788 1.00 69.94 458 ALA A C 1
ATOM 3660 O O . ALA A 1 458 ? 27.446 1.178 -45.632 1.00 69.94 458 ALA A O 1
ATOM 3661 N N . LEU A 1 459 ? 27.461 1.848 -43.485 1.00 65.75 459 LEU A N 1
ATOM 3662 C CA . LEU A 1 459 ? 27.840 0.541 -42.958 1.00 65.75 459 LEU A CA 1
ATOM 3663 C C . LEU A 1 459 ? 26.723 -0.456 -43.288 1.00 65.75 459 LEU A C 1
ATOM 3665 O O . LEU A 1 459 ? 25.569 -0.178 -42.950 1.00 65.75 459 LEU A O 1
ATOM 3669 N N . PRO A 1 460 ? 27.047 -1.600 -43.913 1.00 53.50 460 PRO A N 1
ATOM 3670 C CA . PRO A 1 460 ? 26.038 -2.567 -44.299 1.00 53.50 460 PRO A CA 1
ATOM 3671 C C . PRO A 1 460 ? 25.289 -3.059 -43.059 1.00 53.50 460 PRO A C 1
ATOM 3673 O O . PRO A 1 460 ? 25.893 -3.448 -42.049 1.00 53.50 460 PRO A O 1
ATOM 3676 N N . PHE A 1 461 ? 23.961 -3.009 -43.154 1.00 59.12 461 PHE A N 1
ATOM 3677 C CA . PHE A 1 461 ? 23.100 -3.908 -42.398 1.00 59.12 461 PHE A CA 1
ATOM 3678 C C . PHE A 1 461 ? 23.441 -5.340 -42.828 1.00 59.12 461 PHE A C 1
ATOM 3680 O O . PHE A 1 461 ? 23.859 -5.538 -43.971 1.00 59.12 461 PHE A O 1
ATOM 3687 N N . ASP A 1 462 ? 23.361 -6.313 -41.920 1.00 50.72 462 ASP A N 1
ATOM 3688 C CA . ASP A 1 462 ? 23.636 -7.706 -42.289 1.00 50.72 462 ASP A CA 1
ATOM 3689 C C . ASP A 1 462 ? 22.713 -8.097 -43.468 1.00 50.72 462 ASP A C 1
ATOM 3691 O O . ASP A 1 462 ? 21.508 -7.874 -43.381 1.00 50.72 462 ASP A O 1
ATOM 3695 N N . PRO A 1 463 ? 23.254 -8.581 -44.602 1.00 38.97 463 PRO A N 1
ATOM 3696 C CA . PRO A 1 463 ? 22.493 -8.808 -45.832 1.00 38.97 463 PRO A CA 1
ATOM 3697 C C . PRO A 1 463 ? 21.380 -9.866 -45.722 1.00 38.97 463 PRO A C 1
ATOM 3699 O O . PRO A 1 463 ? 20.636 -10.031 -46.680 1.00 38.97 463 PRO A O 1
ATOM 3702 N N . GLY A 1 464 ? 21.239 -10.564 -44.588 1.00 41.25 464 GLY A N 1
ATOM 3703 C CA . GLY A 1 464 ? 20.084 -11.420 -44.284 1.00 41.25 464 GLY A CA 1
ATOM 3704 C C . GLY A 1 464 ? 18.885 -10.712 -43.629 1.00 41.25 464 GLY A C 1
ATOM 3705 O O . GLY A 1 464 ? 17.966 -11.397 -43.188 1.00 41.25 464 GLY A O 1
ATOM 3706 N N . LEU A 1 465 ? 18.904 -9.379 -43.508 1.00 51.25 465 LEU A N 1
ATOM 3707 C CA . LEU A 1 465 ? 17.886 -8.559 -42.836 1.00 51.25 465 LEU A CA 1
ATOM 3708 C C . LEU A 1 465 ? 16.898 -7.904 -43.805 1.00 51.25 465 LEU A C 1
ATOM 3710 O O . LEU A 1 465 ? 16.813 -6.681 -43.903 1.00 51.25 465 LEU A O 1
ATOM 3714 N N . ASP A 1 466 ? 16.114 -8.718 -44.501 1.00 47.94 466 ASP A N 1
ATOM 3715 C CA . ASP A 1 466 ? 15.000 -8.214 -45.318 1.00 47.94 466 ASP A CA 1
ATOM 3716 C C . ASP A 1 466 ? 13.749 -7.898 -44.469 1.00 47.94 466 ASP A C 1
ATOM 3718 O O . ASP A 1 466 ? 12.849 -7.178 -44.911 1.00 47.94 466 ASP A O 1
ATOM 3722 N N . SER A 1 467 ? 13.720 -8.384 -43.222 1.00 51.09 467 SER A N 1
ATOM 3723 C CA . SER A 1 467 ? 12.649 -8.205 -42.239 1.00 51.09 467 SER A CA 1
ATOM 3724 C C . SER A 1 467 ? 13.184 -7.786 -40.870 1.00 51.09 467 SER A C 1
ATOM 3726 O O . SER A 1 467 ? 14.339 -8.021 -40.524 1.00 51.09 467 SER A O 1
ATOM 3728 N N . VAL A 1 468 ? 12.312 -7.199 -40.056 1.00 51.00 468 VAL A N 1
ATOM 3729 C CA . VAL A 1 468 ? 12.568 -6.926 -38.641 1.00 51.00 468 VAL A CA 1
ATOM 3730 C C . VAL A 1 468 ? 12.577 -8.243 -37.862 1.00 51.00 468 VAL A C 1
ATOM 3732 O O . VAL A 1 468 ? 11.525 -8.744 -37.473 1.00 51.00 468 VAL A O 1
ATOM 3735 N N . ASP A 1 469 ? 13.753 -8.815 -37.634 1.00 51.97 469 ASP A N 1
ATOM 3736 C CA . ASP A 1 469 ? 13.916 -10.041 -36.850 1.00 51.97 469 ASP A CA 1
ATOM 3737 C C . ASP A 1 469 ? 15.056 -9.914 -35.821 1.00 51.97 469 ASP A C 1
ATOM 3739 O O . ASP A 1 469 ? 15.753 -8.893 -35.738 1.00 51.97 469 ASP A O 1
ATOM 3743 N N . GLY A 1 470 ? 15.277 -10.966 -35.028 1.00 44.66 470 GLY A N 1
ATOM 3744 C CA . GLY A 1 470 ? 16.352 -11.022 -34.031 1.00 44.66 470 GLY A CA 1
ATOM 3745 C C . GLY A 1 470 ? 17.779 -10.911 -34.599 1.00 44.66 470 GLY A C 1
ATOM 3746 O O . GLY A 1 470 ? 18.742 -10.908 -33.836 1.00 44.66 470 GLY A O 1
ATOM 3747 N N . ARG A 1 471 ? 17.971 -10.810 -35.919 1.00 45.53 471 ARG A N 1
ATOM 3748 C CA . ARG A 1 471 ? 19.286 -10.640 -36.566 1.00 45.53 471 ARG A CA 1
ATOM 3749 C C . ARG A 1 471 ? 19.686 -9.164 -36.665 1.00 45.53 471 ARG A C 1
ATOM 3751 O O . ARG A 1 471 ? 20.861 -8.861 -36.836 1.00 45.53 471 ARG A O 1
ATOM 3758 N N . SER A 1 472 ? 18.726 -8.252 -36.483 1.00 47.84 472 SER A N 1
ATOM 3759 C CA . SER A 1 472 ? 18.866 -6.787 -36.601 1.00 47.84 472 SER A CA 1
ATOM 3760 C C . SER A 1 472 ? 19.472 -6.100 -35.369 1.00 47.84 472 SER A C 1
ATOM 3762 O O . SER A 1 472 ? 19.620 -4.874 -35.332 1.00 47.84 472 SER A O 1
ATOM 3764 N N . ILE A 1 473 ? 19.785 -6.889 -34.339 1.00 55.50 473 ILE A N 1
ATOM 3765 C CA . ILE A 1 473 ? 20.118 -6.449 -32.986 1.00 55.50 473 ILE A CA 1
ATOM 3766 C C . ILE A 1 473 ? 21.577 -5.969 -32.924 1.00 55.50 473 ILE A C 1
ATOM 3768 O O . ILE A 1 473 ? 22.495 -6.766 -33.103 1.00 55.50 473 ILE A O 1
ATOM 3772 N N . ASP A 1 474 ? 21.818 -4.694 -32.590 1.00 52.91 474 ASP A N 1
ATOM 3773 C CA . ASP A 1 474 ? 23.188 -4.195 -32.364 1.00 52.91 474 ASP A CA 1
ATOM 3774 C C . ASP A 1 474 ? 23.713 -4.579 -30.964 1.00 52.91 474 ASP A C 1
ATOM 3776 O O . ASP A 1 474 ? 24.919 -4.718 -30.769 1.00 52.91 474 ASP A O 1
ATOM 3780 N N . SER A 1 475 ? 22.832 -4.700 -29.960 1.00 54.62 475 SER A N 1
ATOM 3781 C CA . SER A 1 475 ? 23.185 -5.125 -28.593 1.00 54.62 475 SER A CA 1
ATOM 3782 C C . SER A 1 475 ? 21.954 -5.545 -27.779 1.00 54.62 475 SER A C 1
ATOM 3784 O O . SER A 1 475 ? 20.843 -5.106 -28.062 1.00 54.62 475 SER A O 1
ATOM 3786 N N . ILE A 1 476 ? 22.149 -6.357 -26.735 1.00 55.38 476 ILE A N 1
ATOM 3787 C CA . ILE A 1 476 ? 21.107 -6.740 -25.769 1.00 55.38 476 ILE A CA 1
ATOM 3788 C C . ILE A 1 476 ? 21.401 -6.049 -24.438 1.00 55.38 476 ILE A C 1
ATOM 3790 O O . ILE A 1 476 ? 22.538 -6.072 -23.964 1.00 55.38 476 ILE A O 1
ATOM 3794 N N . VAL A 1 477 ? 20.389 -5.432 -23.825 1.00 56.72 477 VAL A N 1
ATOM 3795 C CA . VAL A 1 477 ? 20.534 -4.770 -22.522 1.00 56.72 477 VAL A CA 1
ATOM 3796 C C . VAL A 1 477 ? 19.390 -5.156 -21.598 1.00 56.72 477 VAL A C 1
ATOM 3798 O O . VAL A 1 477 ? 18.225 -5.064 -21.973 1.00 56.72 477 VAL A O 1
ATOM 3801 N N . ALA A 1 478 ? 19.738 -5.525 -20.367 1.00 55.28 478 ALA A N 1
ATOM 3802 C CA . ALA A 1 478 ? 18.790 -5.665 -19.274 1.00 55.28 478 ALA A CA 1
ATOM 3803 C C . ALA A 1 478 ? 18.726 -4.364 -18.463 1.00 55.28 478 ALA A C 1
ATOM 3805 O O . ALA A 1 478 ? 19.758 -3.784 -18.113 1.00 55.28 478 ALA A O 1
ATOM 3806 N N . PHE A 1 479 ? 17.526 -3.903 -18.135 1.00 65.44 479 PHE A N 1
ATOM 3807 C CA . PHE A 1 479 ? 17.323 -2.764 -17.237 1.00 65.44 479 PHE A CA 1
ATOM 3808 C C . PHE A 1 479 ? 16.105 -2.995 -16.341 1.00 65.44 479 PHE A C 1
ATOM 3810 O O . PHE A 1 479 ? 15.385 -3.983 -16.469 1.00 65.44 479 PHE A O 1
ATOM 3817 N N . ASP A 1 480 ? 15.930 -2.114 -15.358 1.00 64.94 480 ASP A N 1
ATOM 3818 C CA . ASP A 1 480 ? 14.759 -2.142 -14.484 1.00 64.94 480 ASP A CA 1
ATOM 3819 C C . ASP A 1 480 ? 13.498 -1.759 -15.266 1.00 64.94 480 ASP A C 1
ATOM 3821 O O . ASP A 1 480 ? 13.517 -0.756 -15.985 1.00 64.94 480 ASP A O 1
ATOM 3825 N N . ALA A 1 481 ? 12.418 -2.528 -15.124 1.00 60.28 481 ALA A N 1
ATOM 3826 C CA . ALA A 1 481 ? 11.159 -2.262 -15.817 1.00 60.28 481 ALA A CA 1
ATOM 3827 C C . ALA A 1 481 ? 10.609 -0.864 -15.498 1.00 60.28 481 ALA A C 1
ATOM 3829 O O . ALA A 1 481 ? 10.071 -0.208 -16.382 1.00 60.28 481 ALA A O 1
ATOM 3830 N N . ALA A 1 482 ? 10.852 -0.351 -14.285 1.00 62.09 482 ALA A N 1
ATOM 3831 C CA . ALA A 1 482 ? 10.445 0.995 -13.878 1.00 62.09 482 ALA A CA 1
ATOM 3832 C C . ALA A 1 482 ? 11.066 2.126 -14.726 1.00 62.09 482 ALA A C 1
ATOM 3834 O O . ALA A 1 482 ? 10.666 3.281 -14.608 1.00 62.09 482 ALA A O 1
ATOM 3835 N N . TRP A 1 483 ? 12.081 1.824 -15.544 1.00 55.41 483 TRP A N 1
ATOM 3836 C CA . TRP A 1 483 ? 12.750 2.796 -16.410 1.00 55.41 483 TRP A CA 1
ATOM 3837 C C . TRP A 1 483 ? 12.153 2.847 -17.817 1.00 55.41 483 TRP A C 1
ATOM 3839 O O . TRP A 1 483 ? 12.573 3.713 -18.595 1.00 55.41 483 TRP A O 1
ATOM 3849 N N . ILE A 1 484 ? 11.242 1.934 -18.164 1.00 53.81 484 ILE A N 1
ATOM 3850 C CA . ILE A 1 484 ? 10.395 2.041 -19.350 1.00 53.81 484 ILE A CA 1
ATOM 3851 C C . ILE A 1 484 ? 9.052 2.632 -18.901 1.00 53.81 484 ILE A C 1
ATOM 3853 O O . ILE A 1 484 ? 8.320 2.016 -18.139 1.00 53.81 484 ILE A O 1
ATOM 3857 N N . GLU A 1 485 ? 8.756 3.850 -19.352 1.00 52.81 485 GLU A N 1
ATOM 3858 C CA . GLU A 1 485 ? 7.372 4.340 -19.462 1.00 52.81 485 GLU A CA 1
ATOM 3859 C C . GLU A 1 485 ? 6.700 3.493 -20.555 1.00 52.81 485 GLU A C 1
ATOM 3861 O O . GLU A 1 485 ? 7.414 3.267 -21.521 1.00 52.81 485 GLU A O 1
ATOM 3866 N N . ASP A 1 486 ? 5.446 3.023 -20.376 1.00 50.00 486 ASP A N 1
ATOM 3867 C CA . ASP A 1 486 ? 4.626 1.988 -21.095 1.00 50.00 486 ASP A CA 1
ATOM 3868 C C . ASP A 1 486 ? 4.699 1.856 -22.655 1.00 50.00 486 ASP A C 1
ATOM 3870 O O . ASP A 1 486 ? 3.779 1.359 -23.304 1.00 50.00 486 ASP A O 1
ATOM 3874 N N . ASP A 1 487 ? 5.790 2.253 -23.293 1.00 51.78 487 ASP A N 1
ATOM 3875 C CA . ASP A 1 487 ? 6.042 2.244 -24.722 1.00 51.78 487 ASP A CA 1
ATOM 3876 C C . ASP A 1 487 ? 6.742 0.941 -25.138 1.00 51.78 487 ASP A C 1
ATOM 3878 O O . ASP A 1 487 ? 7.834 0.602 -24.668 1.00 51.78 487 ASP A O 1
ATOM 3882 N N . SER A 1 488 ? 6.149 0.242 -26.108 1.00 52.47 488 SER A N 1
ATOM 3883 C CA . SER A 1 488 ? 6.699 -0.973 -26.727 1.00 52.47 488 SER A CA 1
ATOM 3884 C C . SER A 1 488 ? 7.963 -0.720 -27.565 1.00 52.47 488 SER A C 1
ATOM 3886 O O . SER A 1 488 ? 8.719 -1.653 -27.839 1.00 52.47 488 SER A O 1
ATOM 3888 N N . ILE A 1 489 ? 8.239 0.537 -27.941 1.00 52.00 489 ILE A N 1
ATOM 3889 C CA . ILE A 1 489 ? 9.446 0.960 -28.665 1.00 52.00 489 ILE A CA 1
ATOM 3890 C C . ILE A 1 489 ? 9.981 2.255 -28.052 1.00 52.00 489 ILE A C 1
ATOM 3892 O O . ILE A 1 489 ? 9.329 3.296 -28.098 1.00 52.00 489 ILE A O 1
ATOM 3896 N N . ARG A 1 490 ? 11.221 2.233 -27.551 1.00 59.56 490 ARG A N 1
ATOM 3897 C CA . ARG A 1 490 ? 11.833 3.404 -26.902 1.00 59.56 490 ARG A CA 1
ATOM 3898 C C . ARG A 1 490 ? 13.030 3.947 -27.664 1.00 59.56 490 ARG A C 1
ATOM 3900 O O . ARG A 1 490 ? 14.015 3.243 -27.860 1.00 59.56 490 ARG A O 1
ATOM 3907 N N . VAL A 1 491 ? 13.038 5.248 -27.946 1.00 48.66 491 VAL A N 1
ATOM 3908 C CA . VAL A 1 491 ? 14.245 5.963 -28.387 1.00 48.66 491 VAL A CA 1
ATOM 3909 C C . VAL A 1 491 ? 15.033 6.427 -27.152 1.00 48.66 491 VAL A C 1
ATOM 3911 O O . VAL A 1 491 ? 14.631 7.344 -26.443 1.00 48.66 491 VAL A O 1
ATOM 3914 N N . ALA A 1 492 ? 16.160 5.786 -26.856 1.00 50.12 492 ALA A N 1
ATOM 3915 C CA . ALA A 1 492 ? 17.025 6.074 -25.713 1.00 50.12 492 ALA A CA 1
ATOM 3916 C C . ALA A 1 492 ? 18.338 6.742 -26.150 1.00 50.12 492 ALA A C 1
ATOM 3918 O O . ALA A 1 492 ? 18.882 6.436 -27.206 1.00 50.12 492 ALA A O 1
ATOM 3919 N N . GLN A 1 493 ? 18.875 7.642 -25.323 1.00 39.38 493 GLN A N 1
ATOM 3920 C CA . GLN A 1 493 ? 20.174 8.286 -25.545 1.00 39.38 493 GLN A CA 1
ATOM 3921 C C . GLN A 1 493 ? 21.220 7.667 -24.618 1.00 39.38 493 GLN A C 1
ATOM 3923 O O . GLN A 1 493 ? 21.020 7.626 -23.406 1.00 39.38 493 GLN A O 1
ATOM 3928 N N . SER A 1 494 ? 22.344 7.226 -25.178 1.00 46.38 494 SER A N 1
ATOM 3929 C CA . SER A 1 494 ? 23.511 6.757 -24.430 1.00 46.38 494 SER A CA 1
ATOM 3930 C C . SER A 1 494 ? 24.724 7.651 -24.710 1.00 46.38 494 SER A C 1
ATOM 3932 O O . SER A 1 494 ? 24.926 8.137 -25.828 1.00 46.38 494 SER A O 1
ATOM 3934 N N . TYR A 1 495 ? 25.526 7.900 -23.673 1.00 39.44 495 TYR A N 1
ATOM 3935 C CA . TYR A 1 495 ? 26.783 8.637 -23.776 1.00 39.44 495 TYR A CA 1
ATOM 3936 C C . TYR A 1 495 ? 27.932 7.636 -23.702 1.00 39.44 495 TYR A C 1
ATOM 3938 O O . TYR A 1 495 ? 28.280 7.177 -22.618 1.00 39.44 495 TYR A O 1
ATOM 3946 N N . VAL A 1 496 ? 28.541 7.306 -24.838 1.00 37.00 496 VAL A N 1
ATOM 3947 C CA . VAL A 1 496 ? 29.799 6.553 -24.825 1.00 37.00 496 VAL A CA 1
ATOM 3948 C C . VAL A 1 496 ? 30.909 7.547 -24.472 1.00 37.00 496 VAL A C 1
ATOM 3950 O O . VAL A 1 496 ? 31.194 8.471 -25.237 1.00 37.00 496 VAL A O 1
ATOM 3953 N N . ARG A 1 497 ? 31.498 7.425 -23.277 1.00 29.17 497 ARG A N 1
ATOM 3954 C CA . ARG A 1 497 ? 32.790 8.060 -22.978 1.00 29.17 497 ARG A CA 1
ATOM 3955 C C . ARG A 1 497 ? 33.884 7.145 -23.524 1.00 29.17 497 ARG A C 1
ATOM 3957 O O . ARG A 1 497 ? 34.011 6.020 -23.056 1.00 29.17 497 ARG A O 1
ATOM 3964 N N . GLU A 1 498 ? 34.710 7.634 -24.444 1.00 30.02 498 GLU A N 1
ATOM 3965 C CA . GLU A 1 498 ? 36.032 7.044 -24.692 1.00 30.02 498 GLU A CA 1
ATOM 3966 C C . GLU A 1 498 ? 36.932 7.320 -23.475 1.00 30.02 498 GLU A C 1
ATOM 3968 O O . GLU A 1 498 ? 37.744 8.240 -23.478 1.00 30.02 498 GLU A O 1
ATOM 3973 N N . THR A 1 499 ? 36.763 6.577 -22.382 1.00 26.45 499 THR A N 1
ATOM 3974 C CA . THR A 1 499 ? 37.721 6.571 -21.266 1.00 26.45 499 THR A CA 1
ATOM 3975 C C . THR A 1 499 ? 37.789 5.186 -20.634 1.00 26.45 499 THR A C 1
ATOM 3977 O O . THR A 1 499 ? 36.771 4.509 -20.552 1.00 26.45 499 THR A O 1
ATOM 3980 N N . LYS A 1 500 ? 39.009 4.814 -20.212 1.00 26.06 500 LYS A N 1
ATOM 3981 C CA . LYS A 1 500 ? 39.458 3.562 -19.567 1.00 26.06 500 LYS A CA 1
ATOM 3982 C C . LYS A 1 500 ? 38.396 2.803 -18.740 1.00 26.06 500 LYS A C 1
ATOM 3984 O O . LYS A 1 500 ? 37.572 3.442 -18.091 1.00 26.06 500 LYS A O 1
ATOM 3989 N N . PRO A 1 501 ? 38.474 1.456 -18.703 1.00 32.72 501 PRO A N 1
ATOM 3990 C CA . PRO A 1 501 ? 37.439 0.593 -18.151 1.00 32.72 501 PRO A CA 1
ATOM 3991 C C . PRO A 1 501 ? 37.402 0.700 -16.626 1.00 32.72 501 PRO A C 1
ATOM 3993 O O . PRO A 1 501 ? 38.177 0.056 -15.927 1.00 32.72 501 PRO A O 1
ATOM 3996 N N . SER A 1 502 ? 36.501 1.520 -16.098 1.00 31.44 502 SER A N 1
ATOM 3997 C CA . SER A 1 502 ? 35.943 1.298 -14.769 1.00 31.44 502 SER A CA 1
ATOM 3998 C C . SER A 1 502 ? 34.546 1.916 -14.661 1.00 31.44 502 SER A C 1
ATOM 4000 O O . SER A 1 502 ? 34.335 3.111 -14.850 1.00 31.44 502 SER A O 1
ATOM 4002 N N . ASN A 1 503 ? 33.609 1.027 -14.338 1.00 29.02 503 ASN A N 1
ATOM 4003 C CA . ASN A 1 503 ? 32.227 1.212 -13.902 1.00 29.02 503 ASN A CA 1
ATOM 4004 C C . ASN A 1 503 ? 31.143 1.670 -14.904 1.00 29.02 503 ASN A C 1
ATOM 4006 O O . ASN A 1 503 ? 30.995 2.835 -15.269 1.00 29.02 503 ASN A O 1
ATOM 4010 N N . SER A 1 504 ? 30.294 0.667 -15.179 1.00 33.94 504 SER A N 1
ATOM 4011 C CA . SER A 1 504 ? 28.849 0.687 -15.439 1.00 33.94 504 SER A CA 1
ATOM 4012 C C . SER A 1 504 ? 28.362 1.353 -16.722 1.00 33.94 504 SER A C 1
ATOM 4014 O O . SER A 1 504 ? 27.818 2.444 -16.661 1.00 33.94 504 SER A O 1
ATOM 4016 N N . PHE A 1 505 ? 28.510 0.641 -17.844 1.00 33.16 505 PHE A N 1
ATOM 4017 C CA . PHE A 1 505 ? 27.494 0.347 -18.874 1.00 33.16 505 PHE A CA 1
ATOM 4018 C C . PHE A 1 505 ? 28.125 -0.704 -19.806 1.00 33.16 505 PHE A C 1
ATOM 4020 O O . PHE A 1 505 ? 28.974 -0.361 -20.628 1.00 33.16 505 PHE A O 1
ATOM 4027 N N . ALA A 1 506 ? 27.776 -1.987 -19.665 1.00 33.59 506 ALA A N 1
ATOM 4028 C CA . ALA A 1 506 ? 28.319 -3.027 -20.540 1.00 33.59 506 ALA A CA 1
ATOM 4029 C C . ALA A 1 506 ? 27.701 -2.875 -21.938 1.00 33.59 506 ALA A C 1
ATOM 4031 O O . ALA A 1 506 ? 26.552 -3.240 -22.175 1.00 33.59 506 ALA A O 1
ATOM 4032 N N . THR A 1 507 ? 28.452 -2.257 -22.844 1.00 32.97 507 THR A N 1
ATOM 4033 C CA . THR A 1 507 ? 28.091 -2.122 -24.256 1.00 32.97 507 THR A CA 1
ATOM 4034 C C . THR A 1 507 ? 28.868 -3.206 -24.992 1.00 32.97 507 THR A C 1
ATOM 4036 O O . THR A 1 507 ? 30.095 -3.156 -25.008 1.00 32.97 507 THR A O 1
ATOM 4039 N N . LEU A 1 508 ? 28.189 -4.210 -25.553 1.00 31.19 508 LEU A N 1
ATOM 4040 C CA . LEU A 1 508 ? 28.840 -5.186 -26.428 1.00 31.19 508 LEU A CA 1
ATOM 4041 C C . LEU A 1 508 ? 29.141 -4.489 -27.757 1.00 31.19 508 LEU A C 1
ATOM 4043 O O . LEU A 1 508 ? 28.267 -4.313 -28.600 1.00 31.19 508 LEU A O 1
ATOM 4047 N N . THR A 1 509 ? 30.374 -4.019 -27.923 1.00 28.56 509 THR A N 1
ATOM 4048 C CA . THR A 1 509 ? 30.869 -3.582 -29.228 1.00 28.56 509 THR A CA 1
ATOM 4049 C C . THR A 1 509 ? 30.993 -4.809 -30.126 1.00 28.56 509 THR A C 1
ATOM 4051 O O . THR A 1 509 ? 31.476 -5.845 -29.675 1.00 28.56 509 THR A O 1
ATOM 4054 N N . ARG A 1 510 ? 30.574 -4.669 -31.390 1.00 28.73 510 ARG A N 1
ATOM 4055 C CA . ARG A 1 510 ? 30.646 -5.658 -32.479 1.00 28.73 510 ARG A CA 1
ATOM 4056 C C . ARG A 1 510 ? 32.091 -6.139 -32.694 1.00 28.73 510 ARG A C 1
ATOM 4058 O O . ARG A 1 510 ? 32.800 -5.642 -33.561 1.00 28.73 510 ARG A O 1
ATOM 4065 N N . VAL A 1 511 ? 32.541 -7.055 -31.853 1.00 26.62 511 VAL A N 1
ATOM 4066 C CA . VAL A 1 511 ? 33.719 -7.890 -32.062 1.00 26.62 511 VAL A CA 1
ATOM 4067 C C . VAL A 1 511 ? 33.154 -9.254 -32.421 1.00 26.62 511 VAL A C 1
ATOM 4069 O O . VAL A 1 511 ? 32.228 -9.706 -31.749 1.00 26.62 511 VAL A O 1
ATOM 4072 N N . GLU A 1 512 ? 33.659 -9.867 -33.490 1.00 29.62 512 GLU A N 1
ATOM 4073 C CA . GLU A 1 512 ? 33.399 -11.265 -33.850 1.00 29.62 512 GLU A CA 1
ATOM 4074 C C . GLU A 1 512 ? 33.889 -12.163 -32.708 1.00 29.62 512 GLU A C 1
ATOM 4076 O O . GLU A 1 512 ? 35.000 -12.679 -32.719 1.00 29.62 512 GLU A O 1
ATOM 4081 N N . ARG A 1 513 ? 33.093 -12.252 -31.651 1.00 33.59 513 ARG A N 1
ATOM 4082 C CA . ARG A 1 513 ? 33.271 -13.175 -30.542 1.00 33.59 513 ARG A CA 1
ATOM 4083 C C . ARG A 1 513 ? 32.255 -14.276 -30.725 1.00 33.59 513 ARG A C 1
ATOM 4085 O O . ARG A 1 513 ? 31.125 -14.010 -31.150 1.00 33.59 513 ARG A O 1
ATOM 4092 N N . SER A 1 514 ? 32.641 -15.503 -30.401 1.00 34.78 514 SER A N 1
ATOM 4093 C CA . SER A 1 514 ? 31.643 -16.560 -30.295 1.00 34.78 514 SER A CA 1
ATOM 4094 C C . SER A 1 514 ? 30.629 -16.171 -29.211 1.00 34.78 514 SER A C 1
ATOM 4096 O O . SER A 1 514 ? 30.933 -15.419 -28.279 1.00 34.78 514 SER A O 1
ATOM 4098 N N . ILE A 1 515 ? 29.394 -16.653 -29.338 1.00 34.66 515 ILE A N 1
ATOM 4099 C CA . ILE A 1 515 ? 28.334 -16.391 -28.353 1.00 34.66 515 ILE A CA 1
ATOM 4100 C C . ILE A 1 515 ? 28.804 -16.801 -26.941 1.00 34.66 515 ILE A C 1
ATOM 4102 O O . ILE A 1 515 ? 28.571 -16.067 -25.981 1.00 34.66 515 ILE A O 1
ATOM 4106 N N . ASP A 1 516 ? 29.586 -17.877 -26.834 1.00 36.91 516 ASP A N 1
ATOM 4107 C CA . ASP A 1 516 ? 30.181 -18.359 -25.581 1.00 36.91 516 ASP A CA 1
ATOM 4108 C C . ASP A 1 516 ? 31.169 -17.360 -24.945 1.00 36.91 516 ASP A C 1
ATOM 4110 O O . ASP A 1 516 ? 31.219 -17.214 -23.720 1.00 36.91 516 ASP A O 1
ATOM 4114 N N . GLU A 1 517 ? 31.925 -16.609 -25.752 1.00 37.91 517 GLU A N 1
ATOM 4115 C CA . GLU A 1 517 ? 32.851 -15.570 -25.281 1.00 37.91 517 GLU A CA 1
ATOM 4116 C C . GLU A 1 517 ? 32.126 -14.297 -24.825 1.00 37.91 517 GLU A C 1
ATOM 4118 O O . GLU A 1 517 ? 32.533 -13.667 -23.844 1.00 37.91 517 GLU A O 1
ATOM 4123 N N . ALA A 1 518 ? 31.042 -13.906 -25.504 1.00 37.09 518 ALA A N 1
ATOM 4124 C CA . ALA A 1 518 ? 30.225 -12.756 -25.107 1.00 37.09 518 ALA A CA 1
ATOM 4125 C C . ALA A 1 518 ? 29.501 -13.012 -23.773 1.00 37.09 518 ALA A C 1
ATOM 4127 O O . ALA A 1 518 ? 29.423 -12.120 -22.923 1.00 37.09 518 ALA A O 1
ATOM 4128 N N . LEU A 1 519 ? 29.041 -14.248 -23.560 1.00 39.31 519 LEU A N 1
ATOM 4129 C CA . LEU A 1 519 ? 28.379 -14.689 -22.332 1.00 39.31 519 LEU A CA 1
ATOM 4130 C C . LEU A 1 519 ? 29.364 -14.905 -21.178 1.00 39.31 519 LEU A C 1
ATOM 4132 O O . LEU A 1 519 ? 29.107 -14.440 -20.068 1.00 39.31 519 LEU A O 1
ATOM 4136 N N . SER A 1 520 ? 30.535 -15.497 -21.436 1.00 39.12 520 SER A N 1
ATOM 4137 C CA . SER A 1 520 ? 31.621 -15.591 -20.446 1.00 39.12 520 SER A CA 1
ATOM 4138 C C . SER A 1 520 ? 32.101 -14.213 -19.985 1.00 39.12 520 SER A C 1
ATOM 4140 O O . SER A 1 520 ? 32.443 -14.027 -18.817 1.00 39.12 520 SER A O 1
ATOM 4142 N N . PHE A 1 521 ? 32.098 -13.219 -20.876 1.00 37.84 521 PHE A N 1
ATOM 4143 C CA . PHE A 1 521 ? 32.416 -11.836 -20.528 1.00 37.84 521 PHE A CA 1
ATOM 4144 C C . PHE A 1 521 ? 31.310 -11.194 -19.673 1.00 37.84 521 PHE A C 1
ATOM 4146 O O . PHE A 1 521 ? 31.610 -10.597 -18.640 1.00 37.84 521 PHE A O 1
ATOM 4153 N N . TRP A 1 522 ? 30.033 -11.382 -20.034 1.00 36.56 522 TRP A N 1
ATOM 4154 C CA . TRP A 1 522 ? 28.887 -10.884 -19.257 1.00 36.56 522 TRP A CA 1
ATOM 4155 C C . TRP A 1 522 ? 28.828 -11.476 -17.839 1.00 36.56 522 TRP A C 1
ATOM 4157 O O . TRP A 1 522 ? 28.511 -10.764 -16.890 1.00 36.56 522 TRP A O 1
ATOM 4167 N N . MET A 1 523 ? 29.204 -12.748 -17.668 1.00 38.59 523 MET A N 1
ATOM 4168 C CA . MET A 1 523 ? 29.239 -13.417 -16.360 1.00 38.59 523 MET A CA 1
ATOM 4169 C C . MET A 1 523 ? 30.450 -13.030 -15.491 1.00 38.59 523 MET A C 1
ATOM 4171 O O . MET A 1 523 ? 30.343 -13.044 -14.264 1.00 38.59 523 MET A O 1
ATOM 4175 N N . ASN A 1 524 ? 31.589 -12.656 -16.088 1.00 36.69 524 ASN A N 1
ATOM 4176 C CA . ASN A 1 524 ? 32.805 -12.300 -15.343 1.00 36.69 524 ASN A CA 1
ATOM 4177 C C . ASN A 1 524 ? 32.857 -10.825 -14.896 1.00 36.69 524 ASN A C 1
ATOM 4179 O O . ASN A 1 524 ? 33.418 -10.540 -13.837 1.00 36.69 524 ASN A O 1
ATOM 4183 N N . ASP A 1 525 ? 32.230 -9.902 -15.633 1.00 31.20 525 ASP A N 1
ATOM 4184 C CA . ASP A 1 525 ? 32.247 -8.452 -15.341 1.00 31.20 525 ASP A CA 1
ATOM 4185 C C . ASP A 1 525 ? 31.174 -7.999 -14.321 1.00 31.20 525 ASP A C 1
ATOM 4187 O O . ASP A 1 525 ? 31.121 -6.831 -13.933 1.00 31.20 525 ASP A O 1
ATOM 4191 N N . ILE A 1 526 ? 30.334 -8.921 -13.823 1.00 34.81 526 ILE A N 1
ATOM 4192 C CA . ILE A 1 526 ? 29.401 -8.692 -12.694 1.00 34.81 526 ILE A CA 1
ATOM 4193 C C . ILE A 1 526 ? 30.087 -8.979 -11.339 1.00 34.81 526 ILE A C 1
ATOM 4195 O O . ILE A 1 526 ? 29.439 -9.066 -10.298 1.00 34.81 526 ILE A O 1
ATOM 4199 N N . ARG A 1 527 ? 31.422 -9.076 -11.294 1.00 31.02 527 ARG A N 1
ATOM 4200 C CA . ARG A 1 527 ? 32.159 -8.951 -10.029 1.00 31.02 527 ARG A CA 1
ATOM 4201 C C . ARG A 1 527 ? 32.392 -7.467 -9.729 1.00 31.02 527 ARG A C 1
ATOM 4203 O O . ARG A 1 527 ? 33.331 -6.898 -10.281 1.00 31.02 527 ARG A O 1
ATOM 4210 N N . PRO A 1 528 ? 31.631 -6.816 -8.825 1.00 29.77 528 PRO A N 1
ATOM 4211 C CA . PRO A 1 528 ? 32.221 -5.695 -8.118 1.00 29.77 528 PRO A CA 1
ATOM 4212 C C . PRO A 1 528 ? 33.441 -6.233 -7.361 1.00 29.77 528 PRO A C 1
ATOM 4214 O O . PRO A 1 528 ? 33.400 -7.330 -6.792 1.00 29.77 528 PRO A O 1
ATOM 4217 N N . GLU A 1 529 ? 34.535 -5.473 -7.375 1.00 32.94 529 GLU A N 1
ATOM 4218 C CA . GLU A 1 529 ? 35.655 -5.721 -6.477 1.00 32.94 529 GLU A CA 1
ATOM 4219 C C . GLU A 1 529 ? 35.102 -5.833 -5.047 1.00 32.94 529 GLU A C 1
ATOM 4221 O O . GLU A 1 529 ? 34.558 -4.883 -4.488 1.00 32.94 529 GLU A O 1
ATOM 4226 N N . VAL A 1 530 ? 35.244 -7.036 -4.484 1.00 37.81 530 VAL A N 1
ATOM 4227 C CA . VAL A 1 530 ? 34.918 -7.427 -3.106 1.00 37.81 530 VAL A CA 1
ATOM 4228 C C . VAL A 1 530 ? 33.422 -7.625 -2.788 1.00 37.81 530 VAL A C 1
ATOM 4230 O O . VAL A 1 530 ? 32.812 -6.831 -2.081 1.00 37.81 530 VAL A O 1
ATOM 4233 N N . ALA A 1 531 ? 32.851 -8.771 -3.182 1.00 31.05 531 ALA A N 1
ATOM 4234 C CA . ALA A 1 531 ? 32.050 -9.616 -2.275 1.00 31.05 531 ALA A CA 1
ATOM 4235 C C . ALA A 1 531 ? 31.767 -11.005 -2.881 1.00 31.05 531 ALA A C 1
ATOM 4237 O O . ALA A 1 531 ? 31.347 -11.144 -4.025 1.00 31.05 531 ALA A O 1
ATOM 4238 N N . GLN A 1 532 ? 31.995 -12.038 -2.076 1.00 39.69 532 GLN A N 1
ATOM 4239 C CA . GLN A 1 532 ? 31.808 -13.458 -2.371 1.00 39.69 532 GLN A CA 1
ATOM 4240 C C . GLN A 1 532 ? 30.328 -13.820 -2.664 1.00 39.69 532 GLN A C 1
ATOM 4242 O O . GLN A 1 532 ? 29.442 -13.442 -1.903 1.00 39.69 532 GLN A O 1
ATOM 4247 N N . GLY A 1 533 ? 30.076 -14.629 -3.706 1.00 34.59 533 GLY A N 1
ATOM 4248 C CA . GLY A 1 533 ? 29.121 -15.751 -3.616 1.00 34.59 533 GLY A CA 1
ATOM 4249 C C . GLY A 1 533 ? 27.695 -15.670 -4.192 1.00 34.59 533 GLY A C 1
ATOM 4250 O O . GLY A 1 533 ? 26.959 -16.613 -3.945 1.00 34.59 533 GLY A O 1
ATOM 4251 N N . ASN A 1 534 ? 27.269 -14.648 -4.949 1.00 39.94 534 ASN A N 1
ATOM 4252 C CA . ASN A 1 534 ? 25.866 -14.553 -5.419 1.00 39.94 534 ASN A CA 1
ATOM 4253 C C . ASN A 1 534 ? 25.715 -14.268 -6.930 1.00 39.94 534 ASN A C 1
ATOM 4255 O O . ASN A 1 534 ? 25.244 -13.199 -7.317 1.00 39.94 534 ASN A O 1
ATOM 4259 N N . SER A 1 535 ? 26.064 -15.220 -7.798 1.00 41.56 535 SER A N 1
ATOM 4260 C CA . SER A 1 535 ? 25.566 -15.236 -9.184 1.00 41.56 535 SER A CA 1
ATOM 4261 C C . SER A 1 535 ? 24.203 -15.944 -9.216 1.00 41.56 535 SER A C 1
ATOM 4263 O O . SER A 1 535 ? 24.109 -17.140 -8.956 1.00 41.56 535 SER A O 1
ATOM 4265 N N . TYR A 1 536 ? 23.119 -15.203 -9.467 1.00 51.69 536 TYR A N 1
ATOM 4266 C CA . TYR A 1 536 ? 21.750 -15.741 -9.444 1.00 51.69 536 TYR A CA 1
ATOM 4267 C C . TYR A 1 536 ? 21.204 -15.991 -10.857 1.00 51.69 536 TYR A C 1
ATOM 4269 O O . TYR A 1 536 ? 21.287 -15.110 -11.713 1.00 51.69 536 TYR A O 1
ATOM 4277 N N . ARG A 1 537 ? 20.597 -17.171 -11.058 1.00 54.75 537 ARG A N 1
ATOM 4278 C CA . ARG A 1 537 ? 19.832 -17.556 -12.256 1.00 54.75 537 ARG A CA 1
ATOM 4279 C C . ARG A 1 537 ? 18.347 -17.246 -12.041 1.00 54.75 537 ARG A C 1
ATOM 4281 O O . ARG A 1 537 ? 17.814 -17.708 -11.032 1.00 54.75 537 ARG A O 1
ATOM 4288 N N . PRO A 1 538 ? 17.666 -16.529 -12.950 1.00 57.22 538 PRO A N 1
ATOM 4289 C CA . PRO A 1 538 ? 16.217 -16.365 -12.871 1.00 57.22 538 PRO A CA 1
ATOM 4290 C C . PRO A 1 538 ? 15.505 -17.719 -12.993 1.00 57.22 538 PRO A C 1
ATOM 4292 O O . PRO A 1 538 ? 15.858 -18.533 -13.842 1.00 57.22 538 PRO A O 1
ATOM 4295 N N . GLU A 1 539 ? 14.507 -17.958 -12.139 1.00 64.38 539 GLU A N 1
ATOM 4296 C CA . GLU A 1 539 ? 13.721 -19.205 -12.132 1.00 64.38 539 GLU A CA 1
ATOM 4297 C C . GLU A 1 539 ? 12.737 -19.289 -13.307 1.00 64.38 539 GLU A C 1
ATOM 4299 O O . GLU A 1 539 ? 12.507 -20.369 -13.845 1.00 64.38 539 GLU A O 1
ATOM 4304 N N . LYS A 1 540 ? 12.187 -18.144 -13.726 1.00 74.81 540 LYS A N 1
ATOM 4305 C CA . LYS A 1 540 ? 11.308 -18.007 -14.890 1.00 74.81 540 LYS A CA 1
ATOM 4306 C C . LYS A 1 540 ? 11.714 -16.788 -15.714 1.00 74.81 540 LYS A C 1
ATOM 4308 O O . LYS A 1 540 ? 12.112 -15.758 -15.163 1.00 74.81 540 LYS A O 1
ATOM 4313 N N . VAL A 1 541 ? 11.622 -16.921 -17.034 1.00 74.56 541 VAL A N 1
ATOM 4314 C CA . VAL A 1 541 ? 11.889 -15.851 -17.997 1.00 74.56 541 VAL A CA 1
ATOM 4315 C C . VAL A 1 541 ? 10.791 -15.894 -19.050 1.00 74.56 541 VAL A C 1
ATOM 4317 O O . VAL A 1 541 ? 10.671 -16.880 -19.774 1.00 74.56 541 VAL A O 1
ATOM 4320 N N . LEU A 1 542 ? 10.017 -14.817 -19.148 1.00 78.62 542 LEU A N 1
ATOM 4321 C CA . LEU A 1 542 ? 9.107 -14.597 -20.265 1.00 78.62 542 LEU A CA 1
ATOM 4322 C C . LEU A 1 542 ? 9.937 -14.184 -21.479 1.00 78.62 542 LEU A C 1
ATOM 4324 O O . LEU A 1 542 ? 10.753 -13.270 -21.370 1.00 78.62 542 LEU A O 1
ATOM 4328 N N . VAL A 1 543 ? 9.712 -14.817 -22.627 1.00 76.62 543 VAL A N 1
ATOM 4329 C CA . VAL A 1 543 ? 10.405 -14.513 -23.886 1.00 76.62 543 VAL A CA 1
ATOM 4330 C C . VAL A 1 543 ? 9.369 -14.333 -24.983 1.00 76.62 543 VAL A C 1
ATOM 4332 O O . VAL A 1 543 ? 8.472 -15.160 -25.121 1.00 76.62 543 VAL A O 1
ATOM 4335 N N . ASN A 1 544 ? 9.501 -13.272 -25.779 1.00 72.81 544 ASN A N 1
ATOM 4336 C CA . ASN A 1 544 ? 8.663 -13.082 -26.953 1.00 72.81 544 ASN A CA 1
ATOM 4337 C C . ASN A 1 544 ? 9.015 -14.152 -28.009 1.00 72.81 544 ASN A C 1
ATOM 4339 O O . ASN A 1 544 ? 10.145 -14.154 -28.506 1.00 72.81 544 ASN A O 1
ATOM 4343 N N . PRO A 1 545 ? 8.077 -15.034 -28.399 1.00 67.06 545 PRO A N 1
ATOM 4344 C CA . PRO A 1 545 ? 8.356 -16.104 -29.353 1.00 67.06 545 PRO A CA 1
ATOM 4345 C C . PRO A 1 545 ? 8.668 -15.573 -30.758 1.00 67.06 545 PRO A C 1
ATOM 4347 O O . PRO A 1 545 ? 9.440 -16.190 -31.478 1.00 67.06 545 PRO A O 1
ATOM 4350 N N . ALA A 1 546 ? 8.147 -14.406 -31.151 1.00 64.75 546 ALA A N 1
ATOM 4351 C CA . ALA A 1 546 ? 8.466 -13.784 -32.439 1.00 64.75 546 ALA A CA 1
ATOM 4352 C C . ALA A 1 546 ? 9.887 -13.191 -32.480 1.00 64.75 546 ALA A C 1
ATOM 4354 O O . ALA A 1 546 ? 10.435 -12.968 -33.557 1.00 64.75 546 ALA A O 1
ATOM 4355 N N . ALA A 1 547 ? 10.516 -12.970 -31.319 1.00 58.72 547 ALA A N 1
ATOM 4356 C CA . ALA A 1 547 ? 11.939 -12.637 -31.245 1.00 58.72 547 ALA A CA 1
ATOM 4357 C C . ALA A 1 547 ? 12.837 -13.879 -31.429 1.00 58.72 547 ALA A C 1
ATOM 4359 O O . ALA A 1 547 ? 14.063 -13.743 -31.433 1.00 58.72 547 ALA A O 1
ATOM 4360 N N . TRP A 1 548 ? 12.248 -15.078 -31.538 1.00 58.91 548 TRP A N 1
ATOM 4361 C CA . TRP A 1 548 ? 12.922 -16.359 -31.356 1.00 58.91 548 TRP A CA 1
ATOM 4362 C C . TRP A 1 548 ? 12.572 -17.368 -32.467 1.00 58.91 548 TRP A C 1
ATOM 4364 O O . TRP A 1 548 ? 11.526 -18.007 -32.431 1.00 58.91 548 TRP A O 1
ATOM 4374 N N . ASP A 1 549 ? 13.470 -17.582 -33.438 1.00 49.00 549 ASP A N 1
ATOM 4375 C CA . ASP A 1 549 ? 13.266 -18.541 -34.547 1.00 49.00 549 ASP A CA 1
ATOM 4376 C C . ASP A 1 549 ? 13.658 -19.998 -34.214 1.00 49.00 549 ASP A C 1
ATOM 4378 O O . ASP A 1 549 ? 13.745 -20.841 -35.100 1.00 49.00 549 ASP A O 1
ATOM 4382 N N . GLY A 1 550 ? 13.883 -20.329 -32.937 1.00 44.62 550 GLY A N 1
ATOM 4383 C CA . GLY A 1 550 ? 14.177 -21.697 -32.490 1.00 44.62 550 GLY A CA 1
ATOM 4384 C C . GLY A 1 550 ? 15.597 -22.198 -32.793 1.00 44.62 550 GLY A C 1
ATOM 4385 O O . GLY A 1 550 ? 16.079 -23.066 -32.069 1.00 44.62 550 GLY A O 1
ATOM 4386 N N . GLU A 1 551 ? 16.304 -21.628 -33.775 1.00 41.75 551 GLU A N 1
ATOM 4387 C CA . GLU A 1 551 ? 17.685 -22.005 -34.126 1.00 41.75 551 GLU A CA 1
ATOM 4388 C C . GLU A 1 551 ? 18.750 -21.114 -33.463 1.00 41.75 551 GLU A C 1
ATOM 4390 O O . GLU A 1 551 ? 19.892 -21.543 -33.271 1.00 41.75 551 GLU A O 1
ATOM 4395 N N . LYS A 1 552 ? 18.417 -19.877 -33.070 1.00 46.31 552 LYS A N 1
ATOM 4396 C CA . LYS A 1 552 ? 19.408 -18.927 -32.535 1.00 46.31 552 LYS A CA 1
ATOM 4397 C C . LYS A 1 552 ? 19.488 -18.917 -31.013 1.00 46.31 552 LYS A C 1
ATOM 4399 O O . LYS A 1 552 ? 18.790 -18.190 -30.318 1.00 46.31 552 LYS A O 1
ATOM 4404 N N . ALA A 1 553 ? 20.469 -19.669 -30.527 1.00 40.41 553 ALA A N 1
ATOM 4405 C CA . ALA A 1 553 ? 20.884 -19.905 -29.149 1.00 40.41 553 ALA A CA 1
ATOM 4406 C C . ALA A 1 553 ? 21.240 -18.676 -28.271 1.00 40.41 553 ALA A C 1
ATOM 4408 O O . ALA A 1 553 ? 21.896 -18.857 -27.261 1.00 40.41 553 ALA A O 1
ATOM 4409 N N . LEU A 1 554 ? 20.861 -17.429 -28.564 1.00 42.81 554 LEU A N 1
ATOM 4410 C CA . LEU A 1 554 ? 21.382 -16.276 -27.800 1.00 42.81 554 LEU A CA 1
ATOM 4411 C C . LEU A 1 554 ? 20.798 -16.126 -26.386 1.00 42.81 554 LEU A C 1
ATOM 4413 O O . LEU A 1 554 ? 21.534 -15.770 -25.472 1.00 42.81 554 LEU A O 1
ATOM 4417 N N . LEU A 1 555 ? 19.510 -16.422 -26.182 1.00 43.91 555 LEU A N 1
ATOM 4418 C CA . LEU A 1 555 ? 18.887 -16.414 -24.849 1.00 43.91 555 LEU A CA 1
ATOM 4419 C C . LEU A 1 555 ? 18.970 -17.796 -24.187 1.00 43.91 555 LEU A C 1
ATOM 4421 O O . LEU A 1 555 ? 19.265 -17.868 -23.001 1.00 43.91 555 LEU A O 1
ATOM 4425 N N . ILE A 1 556 ? 18.801 -18.883 -24.959 1.00 37.12 556 ILE A N 1
ATOM 4426 C CA . ILE A 1 556 ? 19.034 -20.254 -24.492 1.00 37.12 556 ILE A CA 1
ATOM 4427 C C . ILE A 1 556 ? 20.501 -20.433 -24.106 1.00 37.12 556 ILE A C 1
ATOM 4429 O O . ILE A 1 556 ? 20.705 -20.699 -22.951 1.00 37.12 556 ILE A O 1
ATOM 4433 N N . ALA A 1 557 ? 21.542 -20.165 -24.901 1.00 37.06 557 ALA A N 1
ATOM 4434 C CA . ALA A 1 557 ? 22.936 -20.304 -24.428 1.00 37.06 557 ALA A CA 1
ATOM 4435 C C . ALA A 1 557 ? 23.281 -19.376 -23.245 1.00 37.06 557 ALA A C 1
ATOM 4437 O O . ALA A 1 557 ? 24.049 -19.774 -22.370 1.00 37.06 557 ALA A O 1
ATOM 4438 N N . ALA A 1 558 ? 22.667 -18.185 -23.155 1.00 39.91 558 ALA A N 1
ATOM 4439 C CA . ALA A 1 558 ? 22.779 -17.316 -21.976 1.00 39.91 558 ALA A CA 1
ATOM 4440 C C . ALA A 1 558 ? 22.134 -17.917 -20.715 1.00 39.91 558 ALA A C 1
ATOM 4442 O O . ALA A 1 558 ? 22.535 -17.583 -19.600 1.00 39.91 558 ALA A O 1
ATOM 4443 N N . LEU A 1 559 ? 21.141 -18.793 -20.889 1.00 37.72 559 LEU A N 1
ATOM 4444 C CA . LEU A 1 559 ? 20.392 -19.459 -19.827 1.00 37.72 559 LEU A CA 1
ATOM 4445 C C . LEU A 1 559 ? 20.780 -20.947 -19.632 1.00 37.72 559 LEU A C 1
ATOM 4447 O O . LEU A 1 559 ? 20.592 -21.431 -18.523 1.00 37.72 559 LEU A O 1
ATOM 4451 N N . ASP A 1 560 ? 21.332 -21.665 -20.622 1.00 33.50 560 ASP A N 1
ATOM 4452 C CA . ASP A 1 560 ? 21.572 -23.129 -20.698 1.00 33.50 560 ASP A CA 1
ATOM 4453 C C . ASP A 1 560 ? 23.020 -23.531 -20.389 1.00 33.50 560 ASP A C 1
ATOM 4455 O O . ASP A 1 560 ? 23.271 -24.681 -20.037 1.00 33.50 560 ASP A O 1
ATOM 4459 N N . LEU A 1 561 ? 23.989 -22.609 -20.405 1.00 36.19 561 LEU A N 1
ATOM 4460 C CA . LEU A 1 561 ? 25.359 -22.904 -19.945 1.00 36.19 561 LEU A CA 1
ATOM 4461 C C . LEU A 1 561 ? 25.454 -23.203 -18.430 1.00 36.19 561 LEU A C 1
ATOM 4463 O O . LEU A 1 561 ? 26.538 -23.447 -17.913 1.00 36.19 561 LEU A O 1
ATOM 4467 N N . GLN A 1 562 ? 24.327 -23.253 -17.712 1.00 36.19 562 GLN A N 1
ATOM 4468 C CA . GLN A 1 562 ? 24.249 -23.622 -16.297 1.00 36.19 562 GLN A CA 1
ATOM 4469 C C . GLN A 1 562 ? 23.835 -25.074 -16.010 1.00 36.19 562 GLN A C 1
ATOM 4471 O O . GLN A 1 562 ? 23.797 -25.457 -14.842 1.00 36.19 562 GLN A O 1
ATOM 4476 N N . THR A 1 563 ? 23.530 -25.901 -17.015 1.00 32.53 563 THR A N 1
ATOM 4477 C CA . THR A 1 563 ? 23.132 -27.311 -16.797 1.00 32.53 563 THR A CA 1
ATOM 4478 C C . THR A 1 563 ? 24.243 -28.339 -17.032 1.00 32.53 563 THR A C 1
ATOM 4480 O O . THR A 1 563 ? 24.016 -29.515 -16.767 1.00 32.53 563 THR A O 1
ATOM 4483 N N . LYS A 1 564 ? 25.454 -27.949 -17.462 1.00 28.41 564 LYS A N 1
ATOM 4484 C CA . LYS A 1 564 ? 26.549 -28.903 -17.762 1.00 28.41 564 LYS A CA 1
ATOM 4485 C C . LYS A 1 564 ? 27.794 -28.857 -16.865 1.00 28.41 564 LYS A C 1
ATOM 4487 O O . LYS A 1 564 ? 28.741 -29.577 -17.147 1.00 28.41 564 LYS A O 1
ATOM 4492 N N . GLU A 1 565 ? 27.771 -28.139 -15.743 1.00 30.52 565 GLU A N 1
ATOM 4493 C CA . GLU A 1 565 ? 28.805 -28.259 -14.688 1.00 30.52 565 GLU A CA 1
ATOM 4494 C C . GLU A 1 565 ? 28.262 -28.923 -13.409 1.00 30.52 565 GLU A C 1
ATOM 4496 O O . GLU A 1 565 ? 28.538 -28.519 -12.283 1.00 30.52 565 GLU A O 1
ATOM 4501 N N . SER A 1 566 ? 27.440 -29.956 -13.584 1.00 31.91 566 SER A N 1
ATOM 4502 C CA . SER A 1 566 ? 27.146 -30.946 -12.536 1.00 31.91 566 SER A CA 1
ATOM 4503 C C . SER A 1 566 ? 27.023 -32.352 -13.137 1.00 31.91 566 SER A C 1
ATOM 4505 O O . SER A 1 566 ? 26.049 -33.068 -12.912 1.00 31.91 566 SER A O 1
ATOM 4507 N N . ALA A 1 567 ? 28.045 -32.723 -13.914 1.00 28.02 567 ALA A N 1
ATOM 4508 C CA . ALA A 1 567 ? 28.426 -34.101 -14.214 1.00 28.02 567 ALA A CA 1
ATOM 4509 C C . ALA A 1 567 ? 29.930 -34.255 -13.967 1.00 28.02 567 ALA A C 1
ATOM 4511 O O . ALA A 1 567 ? 30.679 -33.373 -14.449 1.00 28.02 567 ALA A O 1
#

Foldseek 3Di:
DDDPDPPDDDDDDDDPDDDPLVVQVVQCVLDAQLFKKKFQCVQQDECQFFVVQWPWDDDPVDIDIDGQKAAPDRIDIFGWHDDFPFTKTWTKIAGPDPPCVPDRIDITITTPVSRPDSLGMGRLLRDALVVLVVLLPDPSSPVPDPSNNVSSVVSSVVRVVLCVVCVVVLVVQLVVCVVVVLDPSVCSNVLLSVLVSLLSSVVSNDRDDDPVCVVSSVQSSLSSNVVSPALVVVVVQVVVVCVVVVWAWFFWWAFSSRWIKTWTADPPVPDDPQAHDDQWIKIFTWDPDPHTDTPDIDTDQAEPDDRSRIHTSDGDPVNVVNHDPDTDQDGPVLVVLLLVLQQCQQVVVCQQQVWFQPAGDPVVLVVLLVVVLVLQVPPPDPDGKQKKKKAFFKKHFDWDQPDPVVSDIDGNAMKTKIFIDGSLLRQLGRHHPVSNVSSLCSQLVSDPPSVVSVVVNVPDQDPVPRGPELSRGQDMDMDTSVPDDSDNMDTDIDDDDPDDDDDDDDRPHPDPDDLVVVLVVVQVVPDDPDDDDDDDAGPHMGGHCRNPPPPDCNVVVNRVVPPPVPD

Radius of gyration: 32.67 Å; chains: 1; bounding box: 74×63×118 Å

Sequence (567 aa):
MRFIGDDEEGTLIGESRPPFHEWLKSRNDYLQSGSRVLAFYPNLLTAKTAPSCRKLHYGSSRDWEESLAEPLVDSETKIVFKDGKDLCIEVTVNRKTWRDVKRPQFNARINLLASESSFGYLCLDAVSADDLEWYIQNRASRVHSVAFLRLFKRAAVAIRAEEQLEGPARAWMQAAVVDAGLANAAGAASLVGEAVRSWRCANRGKPLPSLGEKKAFDTILSLAHSLRRTETDFVEMVEAYAVEHGLRPLRAVLTGKNRLALYVEVPAAERNEDIMEWRWVRRLSISMKPKLHETSRKFVWLSEKGDAKEVEIKSWPELDAWINAYPEPFRVDHLLSVVDMVERGMPTLSEVFKGAGQGVDEEAFPLMHREFKHRLWNSKSKTVPSVTISVPIAAYAKYSLRNRNTGERQVESLRVVAVRALACKWLHHFGDAAQREATARTFAGIHKNKEHARKTLALPFDPGLDSVDGRSIDSIVAFDAAWIEDDSIRVAQSYVRETKPSNSFATLTRVERSIDEALSFWMNDIRPEVAQGNSYRPEKVLVNPAAWDGEKALLIAALDLQTKESA